Protein AF-H9UFC2-F1 (afdb_monomer)

Radius of gyration: 47.12 Å; Cα contacts (8 Å, |Δi|>4): 186; chains: 1; bounding box: 101×59×144 Å

InterPro domains:
  IPR004089 Methyl-accepting chemotaxis protein (MCP) signalling domain [PF00015] (185-336)
  IPR004089 Methyl-accepting chemotaxis protein (MCP) signalling domain [PS50111] (137-343)
  IPR004089 Methyl-accepting chemotaxis protein (MCP) signalling domain [SM00283] (119-367)

Organism: Spirochaeta africana (strain ATCC 700263 / DSM 8902 / Z-7692) (NCBI:txid889378)

Foldseek 3Di:
DVVVVVVVVVVVVVVVVVVVVVVVVVVVVVVVVVVVVVVVVPPDDDDDDDDDDDDDDDDDDDDDDDDDDDDDDDDDDDPPDPVPQPVVVDPPCVVLVVVLLVLLVQLLVLLVVLLVLLVCLVPDPVSLVVNLCSLPVPNVVSLVVSVVSLVVLLVVLVVLLVVLVVLVVVLVVLVVVLVVVLVVLVVLLVVLVVLLVVLVVLLVVLVVVLVVLVVQLVVLVVQLVVLVVQLVVLVVVPPVSPVSNVVSVVSNVVSVVSNVVSVVVNVVSVVSNVVSVVSNVVSVVSNVVSVVVNVVSVVSVVVSVSSNVVSVVSVVSSVVSVVVSVVSVVLSVVLVVLSVVLSVLSVPDPSDPVSSVVNSVSSVVSSVSSD

Sequence (371 aa):
MRMKLHAGLQALFWALTLAAGILLPAAGFVAVAVVCAAGSLALGTRRSTVEPATPSVTATPAEAAVPREATVPGEIPDITDPADSPLDDLPHAGSASAPAGQDMAAARQLLDRLAEVLVQLPSRNGMMNEARRLTDDELRPRLQQLREDTGQVLNDVSRAYDISDNLSKTANDAFALAAKVQKGIENINETLRQSLQNTEFLEEQSRKISRILDLMGDISSQIQVLSMNASIVSARAGVHGKGFEVVAKEIRTLSHQTEESLQEIASSIEGIQQTIRTVGGDTHEADRAAAEETKSLMSVAGSLQGVQLAVEVVHTVSTTSRDRIQQQSERLAELEGLYNRLDEALQEADGESDQRQELQGLIEELRGRLG

Mean predicted aligned error: 17.0 Å

Solvent-accessible surface area (backbone atoms only — not comparable to full-atom values): 20897 Å² total; per-residue (Å²): 122,74,71,64,56,54,57,55,52,50,52,51,51,53,52,52,52,53,53,50,64,65,52,56,64,61,58,54,56,56,53,56,54,54,52,58,60,55,60,71,72,72,78,82,84,89,76,83,93,78,86,88,83,85,91,82,89,82,89,83,84,88,82,92,75,80,89,74,79,83,77,81,84,74,83,78,80,70,86,82,48,85,88,75,52,80,70,78,77,48,84,56,77,62,63,76,46,47,60,55,51,53,49,43,53,51,49,44,56,49,47,52,50,42,51,54,42,60,71,52,37,91,79,38,84,70,36,57,59,50,44,48,44,50,44,62,74,49,43,47,57,48,55,50,49,50,52,52,52,52,53,51,52,52,52,51,38,52,51,52,47,55,50,35,54,51,49,50,53,52,44,52,53,47,50,55,48,51,55,52,50,52,55,51,46,53,52,47,54,53,50,43,53,53,49,49,54,51,39,55,49,51,52,53,51,52,55,53,49,52,55,50,49,52,52,50,46,55,49,30,54,50,48,34,52,50,19,51,53,43,30,54,52,14,60,73,51,45,86,81,12,54,72,50,29,55,53,18,51,50,48,31,52,52,24,52,54,48,44,55,51,49,50,54,50,49,54,53,49,52,54,51,52,53,50,44,53,50,53,50,50,55,44,53,52,52,52,52,53,49,53,51,51,52,53,53,50,53,53,51,53,52,52,47,50,52,50,53,54,50,35,51,50,52,51,52,52,34,54,56,47,52,55,51,48,52,55,48,52,52,50,48,54,51,47,51,55,50,46,54,51,44,53,50,50,61,71,70,53,84,78,54,72,65,58,51,55,49,50,52,50,46,47,51,52,52,43,60,73,66,101

Nearest PDB structures (foldseek):
  8c5v-assembly1_I  TM=7.383E-01  e=1.061E-04  Escherichia coli
  7a0g-assembly1_JJJ  TM=4.318E-01  e=7.125E-04  Serratia marcescens
  6h2f-assembly1_D  TM=3.358E-01  e=2.974E-03  Aeromonas hydrophila subsp. hydrophila AL09-71
  6r1j-assembly1_D-2  TM=3.094E-01  e=3.710E-02  Aeromonas hydrophila J-1
  5nnv-assembly1_A  TM=4.066E-01  e=1.009E-01  Bacillus subtilis subsp. subtilis str. 168

Structure (mmCIF, N/CA/C/O backbone):
data_AF-H9UFC2-F1
#
_entry.id   AF-H9UFC2-F1
#
loop_
_atom_site.group_PDB
_atom_site.id
_atom_site.type_symbol
_atom_site.label_atom_id
_atom_site.label_alt_id
_atom_site.label_comp_id
_atom_site.label_asym_id
_atom_site.label_entity_id
_atom_site.label_seq_id
_atom_site.pdbx_PDB_ins_code
_atom_site.Cartn_x
_atom_site.Cartn_y
_atom_site.Cartn_z
_atom_site.occupancy
_atom_site.B_iso_or_equiv
_atom_site.auth_seq_id
_atom_site.auth_comp_id
_atom_site.auth_asym_id
_atom_site.auth_atom_id
_atom_site.pdbx_PDB_model_num
ATOM 1 N N . MET A 1 1 ? 5.779 8.051 57.308 1.00 47.84 1 MET A N 1
ATOM 2 C CA . MET A 1 1 ? 5.105 8.979 56.365 1.00 47.84 1 MET A CA 1
ATOM 3 C C . MET A 1 1 ? 5.909 9.267 55.086 1.00 47.84 1 MET A C 1
ATOM 5 O O . MET A 1 1 ? 5.291 9.466 54.052 1.00 47.84 1 MET A O 1
ATOM 9 N N . ARG A 1 2 ? 7.255 9.206 55.089 1.00 43.59 2 ARG A N 1
ATOM 10 C CA . ARG A 1 2 ? 8.091 9.462 53.891 1.00 43.59 2 ARG A CA 1
ATOM 11 C C . ARG A 1 2 ? 8.119 8.359 52.811 1.00 43.59 2 ARG A C 1
ATOM 13 O O . ARG A 1 2 ? 8.402 8.674 51.667 1.00 43.59 2 ARG A O 1
ATOM 20 N N . MET A 1 3 ? 7.768 7.103 53.115 1.00 45.31 3 MET A N 1
ATOM 21 C CA . MET A 1 3 ? 7.793 6.014 52.111 1.00 45.31 3 MET A CA 1
ATOM 22 C C . MET A 1 3 ? 6.565 5.969 51.184 1.00 45.31 3 MET A C 1
ATOM 24 O O . MET A 1 3 ? 6.687 5.522 50.050 1.00 45.31 3 MET A O 1
ATOM 28 N N . LYS A 1 4 ? 5.398 6.484 51.604 1.00 46.72 4 LYS A N 1
ATOM 29 C CA . LYS A 1 4 ? 4.199 6.526 50.737 1.00 46.72 4 LYS A CA 1
ATOM 30 C C . LYS A 1 4 ? 4.250 7.651 49.694 1.00 46.72 4 LYS A C 1
ATOM 32 O O . LYS A 1 4 ? 3.659 7.514 48.631 1.00 46.72 4 LYS A O 1
ATOM 37 N N . LEU A 1 5 ? 5.008 8.719 49.960 1.00 48.34 5 LEU A N 1
ATOM 38 C CA . LEU A 1 5 ? 5.197 9.819 49.008 1.00 48.34 5 LEU A CA 1
ATOM 39 C C . LEU A 1 5 ? 6.075 9.407 47.814 1.00 48.34 5 LEU A C 1
ATOM 41 O O . LEU A 1 5 ? 5.878 9.893 46.706 1.00 48.34 5 LEU A O 1
ATOM 45 N N . HIS A 1 6 ? 7.019 8.485 48.027 1.00 54.94 6 HIS A N 1
ATOM 46 C CA . HIS A 1 6 ? 7.951 8.073 46.977 1.00 54.94 6 HIS A CA 1
ATOM 47 C C . HIS A 1 6 ? 7.299 7.143 45.944 1.00 54.94 6 HIS A C 1
ATOM 49 O O . HIS A 1 6 ? 7.562 7.278 44.752 1.00 54.94 6 HIS A O 1
ATOM 55 N N . ALA A 1 7 ? 6.380 6.277 46.385 1.00 59.81 7 ALA A N 1
ATOM 56 C CA . ALA A 1 7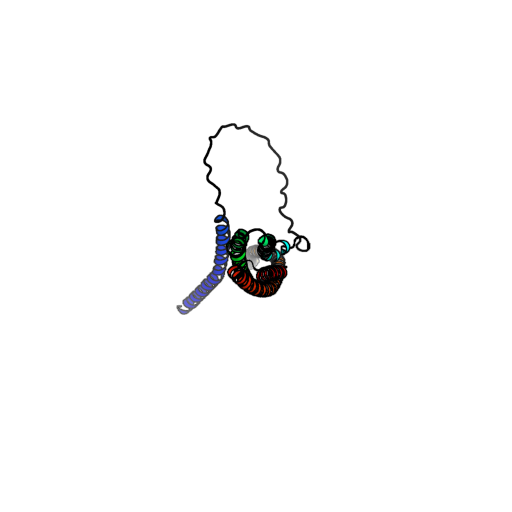 ? 5.605 5.409 45.499 1.00 59.81 7 ALA A CA 1
ATOM 57 C C . ALA A 1 7 ? 4.631 6.202 44.606 1.00 59.81 7 ALA A C 1
ATOM 59 O O . ALA A 1 7 ? 4.514 5.916 43.417 1.00 59.81 7 ALA A O 1
ATOM 60 N N . GLY A 1 8 ? 3.991 7.247 45.148 1.00 64.44 8 GLY A N 1
ATOM 61 C CA . GLY A 1 8 ? 3.109 8.125 44.369 1.00 64.44 8 GLY A CA 1
ATOM 62 C C . GLY A 1 8 ? 3.855 8.937 43.304 1.00 64.44 8 GLY A C 1
ATOM 63 O O . GLY A 1 8 ? 3.356 9.102 42.194 1.00 64.44 8 GLY A O 1
ATOM 64 N N . LEU A 1 9 ? 5.079 9.388 43.606 1.00 63.97 9 LEU A N 1
ATOM 65 C CA . LEU A 1 9 ? 5.891 10.151 42.654 1.00 63.97 9 LEU A CA 1
ATOM 66 C C . LEU A 1 9 ? 6.412 9.281 41.500 1.00 63.97 9 LEU A C 1
ATOM 68 O O . LEU A 1 9 ? 6.476 9.748 40.367 1.00 63.97 9 LEU A O 1
ATOM 72 N N . GLN A 1 10 ? 6.747 8.013 41.765 1.00 62.03 10 GLN A N 1
ATOM 73 C CA . GLN A 1 10 ? 7.149 7.084 40.707 1.00 62.03 10 GLN A CA 1
ATOM 74 C C . GLN A 1 10 ? 5.971 6.671 39.821 1.00 62.03 10 GLN A C 1
ATOM 76 O O . GLN A 1 10 ? 6.146 6.580 38.610 1.00 62.03 10 GLN A O 1
ATOM 81 N N . ALA A 1 11 ? 4.769 6.507 40.380 1.00 63.25 11 ALA A N 1
ATOM 82 C CA . ALA A 1 11 ? 3.569 6.248 39.585 1.00 63.25 11 ALA A CA 1
ATOM 83 C C . ALA A 1 11 ? 3.230 7.423 38.648 1.00 63.25 11 ALA A C 1
ATOM 85 O O . ALA A 1 11 ? 2.915 7.204 37.482 1.00 63.25 11 ALA A O 1
ATOM 86 N N . LEU A 1 12 ? 3.374 8.668 39.120 1.00 67.75 12 LEU A N 1
ATOM 87 C CA . LEU A 1 12 ? 3.211 9.863 38.283 1.00 67.75 12 LEU A CA 1
ATOM 88 C C . LEU A 1 12 ? 4.296 9.982 37.208 1.00 67.75 12 LEU A C 1
ATOM 90 O O . LEU A 1 12 ? 3.986 10.357 36.082 1.00 67.75 12 LEU A O 1
ATOM 94 N N . PHE A 1 13 ? 5.543 9.626 37.525 1.00 65.12 13 PHE A N 1
ATOM 95 C CA . PHE A 1 13 ? 6.635 9.635 36.552 1.00 65.12 13 PHE A CA 1
ATOM 96 C C . PHE A 1 13 ? 6.407 8.604 35.438 1.00 65.12 13 PHE A C 1
ATOM 98 O O . PHE A 1 13 ? 6.562 8.941 34.269 1.00 65.12 13 PHE A O 1
ATOM 105 N N . TRP A 1 14 ? 5.958 7.390 35.781 1.00 60.25 14 TRP A N 1
ATOM 106 C CA . TRP A 1 14 ? 5.599 6.362 34.799 1.00 60.25 14 TRP A CA 1
ATOM 107 C C . TRP A 1 14 ? 4.339 6.711 33.998 1.00 60.25 14 TRP A C 1
ATOM 109 O O . TRP A 1 14 ? 4.285 6.426 32.808 1.00 60.25 14 TRP A O 1
ATOM 119 N N . ALA A 1 15 ? 3.348 7.377 34.597 1.00 60.69 15 ALA A N 1
ATOM 120 C CA . ALA A 1 15 ? 2.169 7.845 33.869 1.00 60.69 15 ALA A CA 1
ATOM 121 C C . ALA A 1 15 ? 2.508 8.969 32.869 1.00 60.69 15 ALA A C 1
ATOM 123 O O . ALA A 1 15 ? 1.997 8.971 31.750 1.00 60.69 15 ALA A O 1
ATOM 124 N N . LEU A 1 16 ? 3.408 9.891 33.233 1.00 53.81 16 LEU A N 1
ATOM 125 C CA . LEU A 1 16 ? 3.869 10.966 32.347 1.00 53.81 16 LEU A CA 1
ATOM 126 C C . LEU A 1 16 ? 4.770 10.460 31.214 1.00 53.81 16 LEU A C 1
ATOM 128 O O . LEU A 1 16 ? 4.657 10.954 30.094 1.00 53.81 16 LEU A O 1
ATOM 132 N N . THR A 1 17 ? 5.630 9.466 31.460 1.00 55.44 17 THR A N 1
ATOM 133 C CA . THR A 1 17 ? 6.448 8.864 30.394 1.00 55.44 17 THR A CA 1
ATOM 134 C C . THR A 1 17 ? 5.611 8.017 29.437 1.00 55.44 17 THR A C 1
ATOM 136 O O . THR A 1 17 ? 5.875 8.033 28.235 1.00 55.44 17 THR A O 1
ATOM 139 N N . LEU A 1 18 ? 4.562 7.346 29.925 1.00 52.00 18 LEU A N 1
ATOM 140 C CA . LEU A 1 18 ? 3.636 6.583 29.083 1.00 52.00 18 LEU A CA 1
ATOM 141 C C . LEU A 1 18 ? 2.728 7.505 28.248 1.00 52.00 18 LEU A C 1
ATOM 143 O O . LEU A 1 18 ? 2.524 7.250 27.065 1.00 52.00 18 LEU A O 1
ATOM 147 N N . ALA A 1 19 ? 2.274 8.630 28.815 1.00 45.41 19 ALA A N 1
ATOM 148 C CA . ALA A 1 19 ? 1.537 9.660 28.077 1.00 45.41 19 ALA A CA 1
ATOM 149 C C . ALA A 1 19 ? 2.407 10.360 27.012 1.00 45.41 19 ALA A C 1
ATOM 151 O O . ALA A 1 19 ? 1.942 10.612 25.901 1.00 45.41 19 ALA A O 1
ATOM 152 N N . ALA A 1 20 ? 3.689 10.612 27.302 1.00 45.38 20 ALA A N 1
ATOM 153 C CA . ALA A 1 20 ? 4.632 11.168 26.328 1.00 45.38 20 ALA A CA 1
ATOM 154 C C . ALA A 1 20 ? 4.969 10.179 25.191 1.00 45.38 20 ALA A C 1
ATOM 156 O O . ALA A 1 20 ? 5.136 10.596 24.047 1.00 45.38 20 ALA A O 1
ATOM 157 N N . GLY A 1 21 ? 5.008 8.871 25.476 1.00 44.12 21 GLY A N 1
ATOM 158 C CA . GLY A 1 21 ? 5.238 7.822 24.473 1.00 44.12 21 GLY A CA 1
ATOM 159 C C . GLY A 1 21 ? 4.092 7.645 23.469 1.00 44.12 21 GLY A C 1
ATOM 160 O O . GLY A 1 21 ? 4.339 7.241 22.336 1.00 44.12 21 GLY A O 1
ATOM 161 N N . ILE A 1 22 ? 2.860 7.997 23.852 1.00 49.56 22 ILE A N 1
ATOM 162 C CA . ILE A 1 22 ? 1.668 7.904 22.991 1.00 49.56 22 ILE A CA 1
ATOM 163 C C . ILE A 1 22 ? 1.457 9.192 22.170 1.00 49.56 22 ILE A C 1
ATOM 165 O O . ILE A 1 22 ? 0.911 9.132 21.070 1.00 49.56 22 ILE A O 1
ATOM 169 N N . LEU A 1 23 ? 1.953 10.349 22.633 1.00 41.44 23 LEU A N 1
ATOM 170 C CA . LEU A 1 23 ? 1.856 11.618 21.891 1.00 41.44 23 LEU A CA 1
ATOM 171 C C . LEU A 1 23 ? 2.968 11.850 20.849 1.00 41.44 23 LEU A C 1
ATOM 173 O O . LEU A 1 23 ? 2.759 12.623 19.913 1.00 41.44 23 LEU A O 1
ATOM 177 N N . LEU A 1 24 ? 4.131 11.195 20.955 1.00 43.50 24 LEU A N 1
ATOM 178 C CA . LEU A 1 24 ? 5.225 11.388 19.991 1.00 43.50 24 LEU A CA 1
ATOM 179 C C . LEU A 1 24 ? 4.967 10.874 18.550 1.00 43.50 24 LEU A C 1
ATOM 181 O O . LEU A 1 24 ? 5.438 11.538 17.625 1.00 43.50 24 LEU A O 1
ATOM 185 N N . PRO A 1 25 ? 4.224 9.777 18.285 1.00 47.50 25 PRO A N 1
ATOM 186 C CA . PRO A 1 25 ? 3.932 9.372 16.904 1.00 47.50 25 PRO A CA 1
ATOM 187 C C . PRO A 1 25 ? 2.835 10.222 16.237 1.00 47.50 25 PRO A C 1
ATOM 189 O O . PRO A 1 25 ? 2.825 10.343 15.013 1.00 47.50 25 PRO A O 1
ATOM 192 N N . ALA A 1 26 ? 1.963 10.879 17.014 1.00 42.59 26 ALA A N 1
ATOM 193 C CA . ALA A 1 26 ? 0.915 11.753 16.478 1.00 42.59 26 ALA A CA 1
ATOM 194 C C . ALA A 1 26 ? 1.478 13.067 15.896 1.00 42.59 26 ALA A C 1
ATOM 196 O O . ALA A 1 26 ? 0.965 13.580 14.903 1.00 42.59 26 ALA A O 1
ATOM 197 N N . ALA A 1 27 ? 2.586 13.582 16.445 1.00 40.84 27 ALA A N 1
ATOM 198 C CA . ALA A 1 27 ? 3.254 14.774 15.913 1.00 40.84 27 ALA A CA 1
ATOM 199 C C . ALA A 1 27 ? 4.060 14.490 14.625 1.00 40.84 27 ALA A C 1
ATOM 201 O O . ALA A 1 27 ? 4.238 15.381 13.794 1.00 40.84 27 ALA A O 1
ATOM 202 N N . GLY A 1 28 ? 4.510 13.242 14.429 1.00 37.25 28 GLY A N 1
ATOM 203 C CA . GLY A 1 28 ? 5.224 12.812 13.221 1.00 37.25 28 GLY A CA 1
ATOM 204 C C . GLY A 1 28 ? 4.330 12.730 11.980 1.00 37.25 28 GLY A C 1
ATOM 205 O O . GLY A 1 28 ? 4.766 13.093 10.891 1.00 37.25 28 GLY A O 1
ATOM 206 N N . PHE A 1 29 ? 3.063 12.339 12.139 1.00 41.91 29 PHE A N 1
ATOM 207 C CA . PHE A 1 29 ? 2.119 12.236 11.019 1.00 41.91 29 PHE A CA 1
ATOM 208 C C . PHE A 1 29 ? 1.634 13.600 10.504 1.00 41.91 29 PHE A C 1
ATOM 210 O O . PHE A 1 29 ? 1.487 13.785 9.296 1.00 41.91 29 PHE A O 1
ATOM 217 N N . VAL A 1 30 ? 1.478 14.597 11.383 1.00 41.41 30 VAL A N 1
ATOM 218 C CA . VAL A 1 30 ? 1.101 15.965 10.971 1.00 41.41 30 VAL A CA 1
ATOM 219 C C . VAL A 1 30 ? 2.252 16.670 10.234 1.00 41.41 30 VAL A C 1
ATOM 221 O O . VAL A 1 30 ? 2.012 17.421 9.290 1.00 41.41 30 VAL A O 1
ATOM 224 N N . ALA A 1 31 ? 3.511 16.382 10.585 1.00 35.53 31 ALA A N 1
ATOM 225 C CA . ALA A 1 31 ? 4.675 16.953 9.903 1.00 35.53 31 ALA A CA 1
ATOM 226 C C . ALA A 1 31 ? 4.837 16.443 8.455 1.00 35.53 31 ALA A C 1
ATOM 228 O O . ALA A 1 31 ? 5.218 17.215 7.575 1.00 35.53 31 ALA A O 1
ATOM 229 N N . VAL A 1 32 ? 4.493 15.180 8.176 1.00 39.31 32 VAL A N 1
ATOM 230 C CA . VAL A 1 32 ? 4.573 14.606 6.817 1.00 39.31 32 VAL A CA 1
ATOM 231 C C . VAL A 1 32 ? 3.466 15.155 5.904 1.00 39.31 32 VAL A C 1
ATOM 233 O O . VAL A 1 32 ? 3.724 15.440 4.733 1.00 39.31 32 VAL A O 1
ATOM 236 N N . ALA A 1 33 ? 2.269 15.415 6.443 1.00 37.25 33 ALA A N 1
ATOM 237 C CA . ALA A 1 33 ? 1.167 16.019 5.688 1.00 37.25 33 ALA A CA 1
ATOM 238 C C . ALA A 1 33 ? 1.436 17.492 5.304 1.00 37.25 33 ALA A C 1
ATOM 240 O O . ALA A 1 33 ? 1.140 17.907 4.182 1.00 37.25 33 ALA A O 1
ATOM 241 N N . VAL A 1 34 ? 2.063 18.279 6.190 1.00 41.00 34 VAL A N 1
ATOM 242 C CA . VAL A 1 34 ? 2.404 19.691 5.915 1.00 41.00 34 VAL A CA 1
ATOM 243 C C . VAL A 1 34 ? 3.562 19.820 4.914 1.00 41.00 34 VAL A C 1
ATOM 245 O O . VAL A 1 34 ? 3.551 20.724 4.078 1.00 41.00 34 VAL A O 1
ATOM 248 N N . VAL A 1 35 ? 4.526 18.892 4.922 1.00 40.75 35 VAL A N 1
ATOM 249 C CA . VAL A 1 35 ? 5.633 18.880 3.945 1.00 40.75 35 VAL A CA 1
ATOM 250 C C . VAL A 1 35 ? 5.157 18.468 2.542 1.00 40.75 35 VAL A C 1
ATOM 252 O O . VAL A 1 35 ? 5.626 19.038 1.556 1.00 40.75 35 VAL A O 1
ATOM 255 N N . CYS A 1 36 ? 4.163 17.579 2.422 1.00 38.97 36 CYS A N 1
ATOM 256 C CA . CYS A 1 36 ? 3.580 17.216 1.120 1.00 38.97 36 CYS A CA 1
ATOM 257 C C . CYS A 1 36 ? 2.701 18.333 0.519 1.00 38.97 36 CYS A C 1
ATOM 259 O O . CYS A 1 36 ? 2.720 18.555 -0.695 1.00 38.97 36 CYS A O 1
ATOM 261 N N . ALA A 1 37 ? 1.989 19.100 1.355 1.00 36.75 37 ALA A N 1
ATOM 262 C CA . ALA A 1 37 ? 1.201 20.249 0.900 1.00 36.75 37 ALA A CA 1
ATOM 263 C C . ALA A 1 37 ? 2.078 21.448 0.475 1.00 36.75 37 ALA A C 1
ATOM 265 O O . ALA A 1 37 ? 1.744 22.150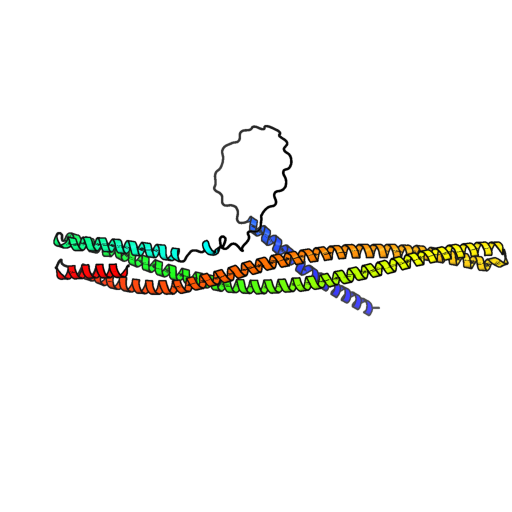 -0.479 1.00 36.75 37 ALA A O 1
ATOM 266 N N . ALA A 1 38 ? 3.231 21.660 1.124 1.00 36.00 38 ALA A N 1
ATOM 267 C CA . ALA A 1 38 ? 4.159 22.742 0.779 1.00 36.00 38 ALA A CA 1
ATOM 268 C C . ALA A 1 38 ? 5.000 22.456 -0.485 1.00 36.00 38 ALA A C 1
ATOM 270 O O . ALA A 1 38 ? 5.332 23.387 -1.219 1.00 36.00 38 ALA A O 1
ATOM 271 N N . GLY A 1 39 ? 5.304 21.186 -0.785 1.00 31.31 39 GLY A N 1
ATOM 272 C CA . GLY A 1 39 ? 6.042 20.795 -1.997 1.00 31.31 39 GLY A CA 1
ATOM 273 C C . GLY A 1 39 ? 5.265 21.017 -3.301 1.00 31.31 39 GLY A C 1
ATOM 274 O O . GLY A 1 39 ? 5.861 21.310 -4.337 1.00 31.31 39 GLY A O 1
ATOM 275 N N . SER A 1 40 ? 3.932 20.973 -3.238 1.00 34.97 40 SER A N 1
ATOM 276 C CA . SER A 1 40 ? 3.050 21.147 -4.402 1.00 34.97 40 SER A CA 1
ATOM 277 C C . SER A 1 40 ? 2.821 22.616 -4.787 1.00 34.97 40 SER A C 1
ATOM 279 O O . SER A 1 40 ? 2.310 22.898 -5.868 1.00 34.97 40 SER A O 1
ATOM 281 N N . LEU A 1 41 ? 3.230 23.570 -3.939 1.00 35.66 41 LEU A N 1
ATOM 282 C CA . LEU A 1 41 ? 3.089 25.009 -4.197 1.00 35.66 41 LEU A CA 1
ATOM 283 C C . LEU A 1 41 ? 4.368 25.661 -4.767 1.00 35.66 41 LEU A C 1
ATOM 285 O O . LEU A 1 41 ? 4.353 26.844 -5.096 1.00 35.66 41 LEU A O 1
ATOM 289 N N . ALA A 1 42 ? 5.471 24.909 -4.903 1.00 34.41 42 ALA A N 1
ATOM 290 C CA . ALA A 1 42 ? 6.788 25.438 -5.287 1.00 34.41 42 ALA A CA 1
ATOM 291 C C . ALA A 1 42 ? 7.203 25.180 -6.754 1.00 34.41 42 ALA A C 1
ATOM 293 O O . ALA A 1 42 ? 8.238 25.679 -7.193 1.00 34.41 42 ALA A O 1
ATOM 294 N N . LEU A 1 43 ? 6.406 24.453 -7.545 1.00 32.59 43 LEU A N 1
ATOM 295 C CA . LEU A 1 43 ? 6.696 24.146 -8.955 1.00 32.59 43 LEU A CA 1
ATOM 296 C C . LEU A 1 43 ? 5.541 24.601 -9.855 1.00 32.59 43 LEU A C 1
ATOM 298 O O . LEU A 1 43 ? 4.865 23.805 -10.494 1.00 32.59 43 LEU A O 1
ATOM 302 N N . GLY A 1 44 ? 5.289 25.911 -9.879 1.00 35.06 44 GLY A N 1
ATOM 303 C CA . GLY A 1 44 ? 4.150 26.462 -10.613 1.00 35.06 44 GLY A CA 1
ATOM 304 C C . GLY A 1 44 ? 4.260 27.925 -11.020 1.00 35.06 44 GLY A C 1
ATOM 305 O O . GLY A 1 44 ? 3.232 28.565 -11.179 1.00 35.06 44 GLY A O 1
ATOM 306 N N . THR A 1 45 ? 5.461 28.489 -11.204 1.00 30.70 45 THR A N 1
ATOM 307 C CA . THR A 1 45 ? 5.604 29.840 -11.783 1.00 30.70 45 THR A CA 1
ATOM 308 C C . THR A 1 45 ? 6.839 29.965 -12.678 1.00 30.70 45 THR A C 1
ATOM 310 O O . THR A 1 45 ? 7.874 30.501 -12.289 1.00 30.70 45 THR A O 1
ATOM 313 N N . ARG A 1 46 ? 6.711 29.536 -13.934 1.00 29.88 46 ARG A N 1
ATOM 314 C CA . ARG A 1 46 ? 7.389 30.198 -15.057 1.00 29.88 46 ARG A CA 1
ATOM 315 C C . ARG A 1 46 ? 6.339 30.501 -16.119 1.00 29.88 46 ARG A C 1
ATOM 317 O O . ARG A 1 46 ? 6.017 29.651 -16.940 1.00 29.88 46 ARG A O 1
ATOM 324 N N . ARG A 1 47 ? 5.814 31.726 -16.114 1.00 29.20 47 ARG A N 1
ATOM 325 C CA . ARG A 1 47 ? 5.192 32.306 -17.305 1.00 29.20 47 ARG A CA 1
ATOM 326 C C . ARG A 1 47 ? 5.721 33.717 -17.527 1.00 29.20 47 ARG A C 1
ATOM 328 O O . ARG A 1 47 ? 5.651 34.572 -16.654 1.00 29.20 47 ARG A O 1
ATOM 335 N N . SER A 1 48 ? 6.320 33.838 -18.706 1.00 28.12 48 SER A N 1
ATOM 336 C CA . SER A 1 48 ? 6.597 35.013 -19.526 1.00 28.12 48 SER A CA 1
ATOM 337 C C . SER A 1 48 ? 6.018 36.349 -19.061 1.00 28.12 48 SER A C 1
ATOM 339 O O . SER A 1 48 ? 4.808 36.523 -18.931 1.00 28.12 48 SER A O 1
ATOM 341 N N . THR A 1 49 ? 6.925 37.313 -18.978 1.00 28.09 49 THR A N 1
ATOM 342 C CA . THR A 1 49 ? 6.712 38.755 -19.063 1.00 28.09 49 THR A CA 1
ATOM 343 C C . THR A 1 49 ? 5.854 39.147 -20.269 1.00 28.09 49 THR A C 1
ATOM 345 O O . THR A 1 49 ? 6.319 39.025 -21.401 1.00 28.09 49 THR A O 1
ATOM 348 N N . VAL A 1 50 ? 4.661 39.690 -20.024 1.00 31.52 50 VAL A N 1
ATOM 349 C CA . VAL A 1 50 ? 4.053 40.743 -20.853 1.00 31.52 50 VAL A CA 1
ATOM 350 C C . VAL A 1 50 ? 3.296 41.679 -19.904 1.00 31.52 50 VAL A C 1
ATOM 352 O O . VAL A 1 50 ? 2.349 41.269 -19.240 1.00 31.52 50 VAL A O 1
ATOM 355 N N . GLU A 1 51 ? 3.766 42.919 -19.808 1.00 32.59 51 GLU A N 1
ATOM 356 C CA . GLU A 1 51 ? 3.116 44.053 -19.133 1.00 32.59 51 GLU A CA 1
ATOM 357 C C . GLU A 1 51 ? 2.361 44.913 -20.189 1.00 32.59 51 GLU A C 1
ATOM 359 O O . GLU A 1 51 ? 2.444 44.605 -21.380 1.00 32.59 51 GLU A O 1
ATOM 364 N N . PRO A 1 52 ? 1.563 45.936 -19.826 1.00 34.53 52 PRO A N 1
ATOM 365 C CA . PRO A 1 52 ? 0.109 45.878 -19.941 1.00 34.53 52 PRO A CA 1
ATOM 366 C C . PRO A 1 52 ? -0.476 46.946 -20.889 1.00 34.53 52 PRO A C 1
ATOM 368 O O . PRO A 1 52 ? 0.156 47.952 -21.204 1.00 34.53 52 PRO A O 1
ATOM 371 N N . ALA A 1 53 ? -1.742 46.778 -21.279 1.00 27.53 53 ALA A N 1
ATOM 372 C CA . ALA A 1 53 ? -2.569 47.869 -21.795 1.00 27.53 53 ALA A CA 1
ATOM 373 C C . ALA A 1 53 ? -3.848 48.002 -20.950 1.00 27.53 53 ALA A C 1
ATOM 375 O O . ALA A 1 53 ? -4.390 47.027 -20.436 1.00 27.53 53 ALA A O 1
ATOM 376 N N . THR A 1 54 ? -4.241 49.255 -20.766 1.00 31.98 54 THR A N 1
ATOM 377 C CA . THR A 1 54 ? -5.120 49.873 -19.765 1.00 31.98 54 THR A CA 1
ATOM 378 C C . THR A 1 54 ? -6.593 49.423 -19.743 1.00 31.98 54 THR A C 1
ATOM 380 O O . THR A 1 54 ? -7.085 48.837 -20.707 1.00 31.98 54 THR A O 1
ATOM 383 N N . PRO A 1 55 ? -7.333 49.719 -18.647 1.00 37.12 55 PRO A N 1
ATOM 384 C CA . PRO A 1 55 ? -8.696 49.245 -18.437 1.00 37.12 55 PRO A CA 1
ATOM 385 C C . PRO A 1 55 ? -9.727 50.165 -19.098 1.00 37.12 55 PRO A C 1
ATOM 387 O O . PRO A 1 55 ? -9.575 51.387 -19.115 1.00 37.12 55 PRO A O 1
ATOM 390 N N . SER A 1 56 ? -10.838 49.593 -19.560 1.00 29.17 56 SER A N 1
ATOM 391 C CA . SER A 1 56 ? -12.072 50.352 -19.747 1.00 29.17 56 SER A CA 1
ATOM 392 C C . SER A 1 56 ? -13.281 49.555 -19.263 1.00 29.17 56 SE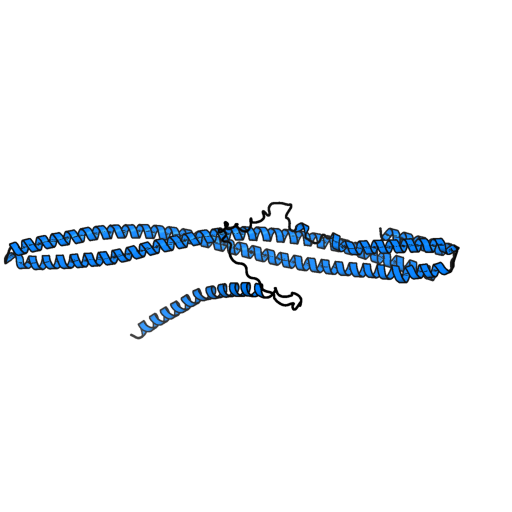R A C 1
ATOM 394 O O . SER A 1 56 ? -13.396 48.345 -19.426 1.00 29.17 56 SER A O 1
ATOM 396 N N . VAL A 1 57 ? -14.109 50.302 -18.549 1.00 33.50 57 VAL A N 1
ATOM 397 C CA . VAL A 1 57 ? -15.285 49.952 -17.761 1.00 33.50 57 VAL A CA 1
ATOM 398 C C . VAL A 1 57 ? -16.434 49.484 -18.650 1.00 33.50 57 VAL A C 1
ATOM 400 O O . VAL A 1 57 ? -16.684 50.097 -19.681 1.00 33.50 57 VAL A O 1
ATOM 403 N N . THR A 1 58 ? -17.211 48.495 -18.201 1.00 29.28 58 THR A N 1
ATOM 404 C CA . THR A 1 58 ? -18.686 48.583 -18.155 1.00 29.28 58 THR A CA 1
ATOM 405 C C . THR A 1 58 ? -19.273 47.404 -17.385 1.00 29.28 58 THR A C 1
ATOM 407 O O . THR A 1 58 ? -19.110 46.244 -17.742 1.00 29.28 58 THR A O 1
ATOM 410 N N . ALA A 1 59 ? -19.951 47.732 -16.288 1.00 28.89 59 ALA A N 1
ATOM 411 C CA . ALA A 1 59 ? -20.821 46.823 -15.567 1.00 28.89 59 ALA A CA 1
ATOM 412 C C . ALA A 1 59 ? -22.130 46.627 -16.345 1.00 28.89 59 ALA A C 1
ATOM 414 O O . ALA A 1 59 ? -22.667 47.574 -16.924 1.00 28.89 59 ALA A O 1
ATOM 415 N N . THR A 1 60 ? -22.692 45.423 -16.294 1.00 30.09 60 THR A N 1
ATOM 416 C CA . THR A 1 60 ? -24.120 45.186 -16.539 1.00 30.09 60 THR A CA 1
ATOM 417 C C . THR A 1 60 ? -24.585 44.090 -15.572 1.00 30.09 60 THR A C 1
ATOM 419 O O . THR A 1 60 ? -23.846 43.121 -15.389 1.00 30.09 60 THR A O 1
ATOM 422 N N . PRO A 1 61 ? -25.726 44.252 -14.876 1.00 32.50 61 PRO A N 1
ATOM 423 C CA . PRO A 1 61 ? -26.091 43.382 -13.765 1.00 32.50 61 PRO A CA 1
ATOM 424 C C . PRO A 1 61 ? -27.061 42.258 -14.159 1.00 32.50 61 PRO A C 1
ATOM 426 O O . PRO A 1 61 ? -27.885 42.421 -15.051 1.00 32.50 61 PRO A O 1
ATOM 429 N N . ALA A 1 62 ? -27.005 41.201 -13.344 1.00 30.98 62 ALA A N 1
ATOM 430 C CA . ALA A 1 62 ? -28.075 40.266 -12.988 1.00 30.98 62 ALA A CA 1
ATOM 431 C C . ALA A 1 62 ? -28.640 39.327 -14.069 1.00 30.98 62 ALA A C 1
ATOM 433 O O . ALA A 1 62 ? -29.502 39.704 -14.852 1.00 30.98 62 ALA A O 1
ATOM 434 N N . GLU A 1 63 ? -28.321 38.036 -13.928 1.00 27.64 63 GLU A N 1
ATOM 435 C CA . GLU A 1 63 ? -29.303 36.976 -14.167 1.00 27.64 63 GLU A CA 1
ATOM 436 C C . GLU A 1 63 ? -29.069 35.820 -13.183 1.00 27.64 63 GLU A C 1
ATOM 438 O O . GLU A 1 63 ? -27.967 35.286 -13.055 1.00 27.64 63 GLU A O 1
ATOM 443 N N . ALA A 1 64 ? -30.108 35.506 -12.410 1.00 33.72 64 ALA A N 1
ATOM 444 C CA . ALA A 1 64 ? -30.129 34.421 -11.446 1.00 33.72 64 ALA A CA 1
ATOM 445 C C . ALA A 1 64 ? -30.307 33.089 -12.185 1.00 33.72 64 ALA A C 1
ATOM 447 O O . ALA A 1 64 ? -31.311 32.895 -12.868 1.00 33.72 64 ALA A O 1
ATOM 448 N N . ALA A 1 65 ? -29.367 32.159 -12.008 1.00 29.53 65 ALA A N 1
ATOM 449 C CA . ALA A 1 65 ? -29.490 30.789 -12.490 1.00 29.53 65 ALA A CA 1
ATOM 450 C C . ALA A 1 65 ? -29.266 29.788 -11.343 1.00 29.53 65 ALA A C 1
ATOM 452 O O . ALA A 1 65 ? -28.288 29.849 -10.603 1.00 29.53 65 ALA A O 1
ATOM 453 N N . VAL A 1 66 ? -30.251 28.902 -11.227 1.00 34.88 66 VAL A N 1
ATOM 454 C CA . VAL A 1 66 ? -30.423 27.716 -10.375 1.00 34.88 66 VAL A CA 1
ATOM 455 C C . VAL A 1 66 ? -29.124 26.906 -10.168 1.00 34.88 66 VAL A C 1
ATOM 457 O O . VAL A 1 66 ? -28.371 26.741 -11.130 1.00 34.88 66 VAL A O 1
ATOM 460 N N . PRO A 1 67 ? -28.858 26.331 -8.973 1.00 30.80 67 PRO A N 1
ATOM 461 C CA . PRO A 1 67 ? -27.711 25.443 -8.791 1.00 30.80 67 PRO A CA 1
ATOM 462 C C . PRO A 1 67 ? -27.923 24.142 -9.580 1.00 30.80 67 PRO A C 1
ATOM 464 O O . PRO A 1 67 ? -28.879 23.406 -9.340 1.00 30.80 67 PRO A O 1
ATOM 467 N N . ARG A 1 68 ? -27.035 23.874 -10.544 1.00 29.53 68 ARG A N 1
ATOM 468 C CA . ARG A 1 68 ? -26.930 22.578 -11.228 1.00 29.53 68 ARG A CA 1
ATOM 469 C C . ARG A 1 68 ? -26.254 21.562 -10.308 1.00 29.53 68 ARG A C 1
ATOM 471 O O . ARG A 1 68 ? -25.325 21.913 -9.584 1.00 29.53 68 ARG A O 1
ATOM 478 N N . GLU A 1 69 ? -26.758 20.331 -10.358 1.00 28.50 69 GLU A N 1
ATOM 479 C CA . GLU A 1 69 ? -26.244 19.140 -9.679 1.00 28.50 69 GLU A CA 1
ATOM 480 C C . GLU A 1 69 ? -24.718 19.042 -9.731 1.00 28.50 69 GLU A C 1
ATOM 482 O O . GLU A 1 69 ? -24.090 19.290 -10.761 1.00 28.50 69 GLU A O 1
ATOM 487 N N . ALA A 1 70 ? -24.134 18.655 -8.597 1.00 28.62 70 ALA A N 1
ATOM 488 C CA . ALA A 1 70 ? -22.729 18.320 -8.490 1.00 28.62 70 ALA A CA 1
ATOM 489 C C . ALA A 1 70 ? -22.430 17.097 -9.368 1.00 28.62 70 ALA A C 1
ATOM 491 O O . ALA A 1 70 ? -22.821 15.975 -9.052 1.00 28.62 70 ALA A O 1
ATOM 492 N N . THR A 1 71 ? -21.727 17.322 -10.474 1.00 28.42 71 THR A N 1
ATOM 493 C CA . THR A 1 71 ? -21.095 16.263 -11.255 1.00 28.42 71 THR A CA 1
ATOM 494 C C . THR A 1 71 ? -20.046 15.578 -10.380 1.00 28.42 71 THR A C 1
ATOM 496 O O . THR A 1 71 ? -19.115 16.223 -9.896 1.00 28.42 71 THR A O 1
ATOM 499 N N . VAL A 1 72 ? -20.207 14.274 -10.170 1.00 34.00 72 VAL A N 1
ATOM 500 C CA . VAL A 1 72 ? -19.204 13.396 -9.553 1.00 34.00 72 VAL A CA 1
ATOM 501 C C . VAL A 1 72 ? -17.930 13.432 -10.412 1.00 34.00 72 VAL A C 1
ATOM 503 O O . VAL A 1 72 ? -18.023 13.149 -11.608 1.00 34.00 72 VAL A O 1
ATOM 506 N N . PRO A 1 73 ? -16.745 13.775 -9.875 1.00 32.59 73 PRO A N 1
ATOM 507 C CA . PRO A 1 73 ? -15.506 13.663 -10.631 1.00 32.59 73 PRO A CA 1
ATOM 508 C C . PRO A 1 73 ? -15.002 12.215 -10.622 1.00 32.59 73 PRO A C 1
ATOM 510 O O . PRO A 1 73 ? -14.692 11.681 -9.561 1.00 32.59 73 PRO A O 1
ATOM 513 N N . GLY A 1 74 ? -14.859 11.647 -11.821 1.00 31.92 74 GLY A N 1
ATOM 514 C CA . GLY A 1 74 ? -13.847 10.640 -12.149 1.00 31.92 74 GLY A CA 1
ATOM 515 C C . GLY A 1 74 ? -14.188 9.193 -11.804 1.00 31.92 74 GLY A C 1
ATOM 516 O O . GLY A 1 74 ? -13.915 8.728 -10.701 1.00 31.92 74 GLY A O 1
ATOM 517 N N . GLU A 1 75 ? -14.687 8.453 -12.795 1.00 31.56 75 GLU A N 1
ATOM 518 C CA . GLU A 1 75 ? -14.476 7.006 -12.864 1.00 31.56 75 GLU A CA 1
ATOM 519 C C . GLU A 1 75 ? -12.973 6.700 -12.792 1.00 31.56 75 GLU A C 1
ATOM 521 O O . GLU A 1 75 ? -12.153 7.344 -13.450 1.00 31.56 75 GLU A O 1
ATOM 526 N N . ILE A 1 76 ? -12.622 5.723 -11.957 1.00 39.56 76 ILE A N 1
ATOM 527 C CA . ILE A 1 76 ? -11.285 5.132 -11.900 1.00 39.56 76 ILE A CA 1
ATOM 528 C C . ILE A 1 76 ? -11.106 4.352 -13.211 1.00 39.56 76 ILE A C 1
ATOM 530 O O . ILE A 1 76 ? -11.942 3.484 -13.474 1.00 39.56 76 ILE A O 1
ATOM 534 N N . PRO A 1 77 ? -10.079 4.636 -14.034 1.00 36.06 77 PRO A N 1
ATOM 535 C CA . PRO A 1 77 ? -9.869 3.903 -15.274 1.00 36.06 77 PRO A CA 1
ATOM 536 C C . PRO A 1 77 ? -9.625 2.422 -14.971 1.00 36.06 77 PRO A C 1
ATOM 538 O O . PRO A 1 77 ? -8.838 2.063 -14.090 1.00 36.06 77 PRO A O 1
ATOM 541 N N . ASP A 1 78 ? -10.360 1.574 -15.681 1.00 36.16 78 ASP A N 1
ATOM 542 C CA . ASP A 1 78 ? -10.291 0.124 -15.578 1.00 36.16 78 ASP A CA 1
ATOM 543 C C . ASP A 1 78 ? -9.002 -0.377 -16.243 1.00 36.16 78 ASP A C 1
ATOM 545 O O . ASP A 1 78 ? -8.916 -0.544 -17.455 1.00 36.16 78 ASP A O 1
ATOM 549 N N . ILE A 1 79 ? -7.979 -0.622 -15.424 1.00 39.47 79 ILE A N 1
ATOM 550 C CA . ILE A 1 79 ? -6.668 -1.164 -15.823 1.00 39.47 79 ILE A CA 1
ATOM 551 C C . ILE A 1 79 ? -6.715 -2.632 -16.296 1.00 39.47 79 ILE A C 1
ATOM 553 O O . ILE A 1 79 ? -5.671 -3.276 -16.403 1.00 39.47 79 ILE A O 1
ATOM 557 N N . THR A 1 80 ? -7.901 -3.189 -16.567 1.00 37.56 80 THR A N 1
ATOM 558 C CA . THR A 1 80 ? -8.050 -4.509 -17.197 1.00 37.56 80 THR A CA 1
ATOM 559 C C . THR A 1 80 ? -8.186 -4.461 -18.724 1.00 37.56 80 THR A C 1
ATOM 561 O O . THR A 1 80 ? -8.148 -5.523 -19.351 1.00 37.56 80 THR A O 1
ATOM 564 N N . ASP A 1 81 ? -8.267 -3.271 -19.339 1.00 36.16 81 ASP A N 1
ATOM 565 C CA . ASP A 1 81 ? -8.253 -3.127 -20.799 1.00 36.16 81 ASP A CA 1
ATOM 566 C C . ASP A 1 81 ? -6.805 -3.154 -21.348 1.00 36.16 81 ASP A C 1
ATOM 568 O O . ASP A 1 81 ? -6.004 -2.266 -21.037 1.00 36.16 81 ASP A O 1
ATOM 572 N N . PRO A 1 82 ? -6.424 -4.150 -22.176 1.00 41.72 82 PRO A N 1
ATOM 573 C CA . PRO A 1 82 ? -5.100 -4.204 -22.795 1.00 41.72 82 PRO A CA 1
ATOM 574 C C . PRO A 1 82 ? -4.797 -3.018 -23.730 1.00 41.72 82 PRO A C 1
ATOM 576 O O . PRO A 1 82 ? -3.642 -2.872 -24.128 1.00 41.72 82 PRO A O 1
ATOM 579 N N . ALA A 1 83 ? -5.783 -2.180 -24.075 1.00 37.25 83 ALA A N 1
ATOM 580 C CA . ALA A 1 83 ? -5.598 -0.997 -24.915 1.00 37.25 83 ALA A CA 1
ATOM 581 C C . ALA A 1 83 ? -5.069 0.255 -24.177 1.00 37.25 83 ALA A C 1
ATOM 583 O O . ALA A 1 83 ? -4.606 1.171 -24.847 1.00 37.25 83 ALA A O 1
ATOM 584 N N . ASP A 1 84 ? -5.090 0.290 -22.837 1.00 36.19 84 ASP A N 1
ATOM 585 C CA . ASP A 1 84 ? -4.670 1.453 -22.019 1.00 36.19 84 ASP A CA 1
ATOM 586 C C . ASP A 1 84 ? -3.362 1.195 -21.237 1.00 36.19 84 ASP A C 1
ATOM 588 O O . ASP A 1 84 ? -3.049 1.833 -20.227 1.00 36.19 84 ASP A O 1
ATOM 592 N N . SER A 1 85 ? -2.566 0.222 -21.695 1.00 37.22 85 SER A N 1
ATOM 593 C CA . SER A 1 85 ? -1.277 -0.084 -21.079 1.00 37.22 85 SER A CA 1
ATOM 594 C C . SER A 1 85 ? -0.296 1.091 -21.230 1.00 37.22 85 SER A C 1
ATOM 596 O O . SER A 1 85 ? 0.051 1.441 -22.358 1.00 37.22 85 SER A O 1
ATOM 598 N N . PRO A 1 86 ? 0.318 1.596 -20.138 1.00 37.69 86 PRO A N 1
ATOM 599 C CA . PRO A 1 86 ? 1.407 2.583 -20.203 1.00 37.69 86 PRO A CA 1
ATOM 600 C C . PRO A 1 86 ? 2.704 2.020 -20.833 1.00 37.69 86 PRO A C 1
ATOM 602 O O . PRO A 1 86 ? 3.757 2.652 -20.784 1.00 37.69 86 PRO A O 1
ATOM 605 N N . LEU A 1 87 ? 2.638 0.814 -21.410 1.00 37.66 87 LEU A N 1
ATOM 606 C CA . LEU A 1 87 ? 3.699 0.142 -22.153 1.00 37.66 87 LEU A CA 1
ATOM 607 C C . LEU A 1 87 ? 3.861 0.691 -23.584 1.00 37.66 87 LEU A C 1
ATOM 609 O O . LEU A 1 87 ? 4.945 0.524 -24.140 1.00 37.66 87 LEU A O 1
ATOM 613 N N . ASP A 1 88 ? 2.846 1.354 -24.157 1.00 36.78 88 ASP A N 1
ATOM 614 C CA . ASP A 1 88 ? 2.929 1.942 -25.510 1.00 36.78 88 ASP A CA 1
ATOM 615 C C . ASP A 1 88 ? 3.702 3.277 -25.549 1.00 36.78 88 ASP A C 1
ATOM 617 O O . ASP A 1 88 ? 4.247 3.643 -26.588 1.00 36.78 88 ASP A O 1
ATOM 621 N N . ASP A 1 89 ? 3.841 3.959 -24.405 1.00 34.00 89 ASP A N 1
ATOM 622 C CA . ASP A 1 89 ? 4.623 5.201 -24.261 1.00 34.00 89 ASP A CA 1
ATOM 623 C C . ASP A 1 89 ? 6.075 4.965 -23.800 1.00 34.00 89 AS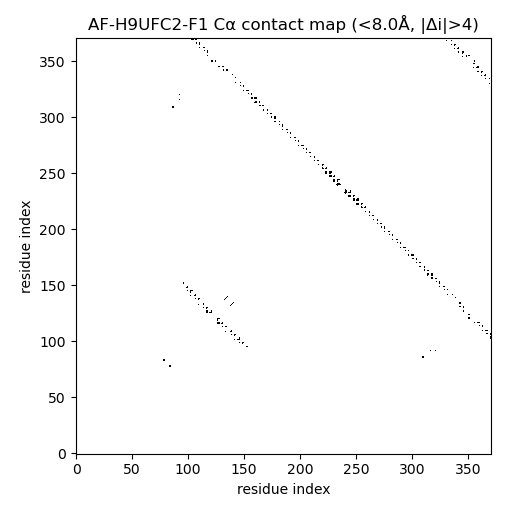P A C 1
ATOM 625 O O . ASP A 1 89 ? 6.863 5.909 -23.662 1.00 34.00 89 ASP A O 1
ATOM 629 N N . LEU A 1 90 ? 6.476 3.709 -23.565 1.00 35.44 90 LEU A N 1
ATOM 630 C CA . LEU A 1 90 ? 7.892 3.404 -23.373 1.00 35.44 90 LEU A CA 1
ATOM 631 C C . LEU A 1 90 ? 8.620 3.683 -24.691 1.00 35.44 90 LEU A C 1
ATOM 633 O O . LEU A 1 90 ? 8.167 3.213 -25.736 1.00 35.44 90 LEU A O 1
ATOM 637 N N . PRO A 1 91 ? 9.767 4.391 -24.680 1.00 36.72 91 PRO A N 1
ATOM 638 C CA . PRO A 1 91 ? 10.546 4.591 -25.888 1.00 36.72 91 PRO A CA 1
ATOM 639 C C . PRO A 1 91 ? 10.895 3.217 -26.454 1.00 36.72 91 PRO A C 1
ATOM 641 O O . PRO A 1 91 ? 11.736 2.496 -25.913 1.00 36.72 91 PRO A O 1
ATOM 644 N N . HIS A 1 92 ? 10.215 2.832 -27.534 1.00 39.41 92 HIS A N 1
ATOM 645 C CA . HIS A 1 92 ? 10.543 1.620 -28.251 1.00 39.41 92 HIS A CA 1
ATOM 646 C C . HIS A 1 92 ? 12.028 1.695 -28.598 1.00 39.41 92 HIS A C 1
ATOM 648 O O . HIS A 1 92 ? 12.499 2.717 -29.100 1.00 39.41 92 HIS A O 1
ATOM 654 N N . ALA A 1 93 ? 12.761 0.597 -28.416 1.00 38.66 93 ALA A N 1
ATOM 655 C CA . ALA A 1 93 ? 14.158 0.469 -28.839 1.00 38.66 93 ALA A CA 1
ATOM 656 C C . ALA A 1 93 ? 14.388 0.785 -30.342 1.00 38.66 93 ALA A C 1
ATOM 658 O O . ALA A 1 93 ? 15.525 0.808 -30.812 1.00 38.66 93 ALA A O 1
ATOM 659 N N . GLY A 1 94 ? 13.320 1.042 -31.108 1.00 35.25 94 GLY A N 1
ATOM 660 C CA . GLY A 1 94 ? 13.362 1.644 -32.436 1.00 35.25 94 GLY A CA 1
ATOM 661 C C . GLY A 1 94 ? 13.915 3.077 -32.469 1.00 35.25 94 GLY A C 1
ATOM 662 O O . GLY A 1 94 ? 14.575 3.421 -33.449 1.00 35.25 94 GLY A O 1
ATOM 663 N N . SER A 1 95 ? 13.743 3.892 -31.419 1.00 36.97 95 SER A N 1
ATOM 664 C CA . SER A 1 95 ? 14.236 5.282 -31.402 1.00 36.97 95 SER A CA 1
ATOM 665 C C . SER A 1 95 ? 15.759 5.371 -31.275 1.00 36.97 95 SER A C 1
ATOM 667 O O . SER A 1 95 ? 16.365 6.212 -31.931 1.00 36.97 95 SER A O 1
ATOM 669 N N . ALA A 1 96 ? 16.394 4.448 -30.545 1.00 40.91 96 ALA A N 1
ATOM 670 C CA . ALA A 1 96 ? 17.856 4.346 -30.473 1.00 40.91 96 ALA A CA 1
ATOM 671 C C . ALA A 1 96 ? 18.486 3.881 -31.802 1.00 40.91 96 ALA A C 1
ATOM 673 O O . ALA A 1 96 ? 19.635 4.196 -32.094 1.00 40.91 96 ALA A O 1
ATOM 674 N N . SER A 1 97 ? 17.730 3.163 -32.644 1.00 44.38 97 SER A N 1
ATOM 675 C CA . SER A 1 97 ? 18.186 2.751 -33.980 1.00 44.38 97 SER A CA 1
ATOM 676 C C . SER A 1 97 ? 17.893 3.761 -35.092 1.00 44.38 97 SER A C 1
ATOM 678 O O . SER A 1 97 ? 18.427 3.624 -36.191 1.00 44.38 97 SER A O 1
ATOM 680 N N . ALA A 1 98 ? 17.057 4.767 -34.832 1.00 49.84 98 ALA A N 1
ATOM 681 C CA . ALA A 1 98 ? 16.691 5.775 -35.820 1.00 49.84 98 ALA A CA 1
ATOM 682 C C . ALA A 1 98 ? 17.873 6.670 -36.259 1.00 49.84 98 ALA A C 1
ATOM 684 O O . ALA A 1 98 ? 18.061 6.792 -37.472 1.00 49.84 98 ALA A O 1
ATOM 685 N N . PRO A 1 99 ? 18.699 7.247 -35.356 1.00 52.34 99 PRO A N 1
ATOM 686 C CA . PRO A 1 99 ? 19.842 8.065 -35.774 1.00 52.34 99 PRO A CA 1
ATOM 687 C C . PRO A 1 99 ? 20.921 7.222 -36.468 1.00 52.34 99 PRO A C 1
ATOM 689 O O . PRO A 1 99 ? 21.338 7.549 -37.577 1.00 52.34 99 PRO A O 1
ATOM 692 N N . ALA A 1 100 ? 21.258 6.050 -35.916 1.00 59.19 100 ALA A N 1
ATOM 693 C CA . ALA A 1 100 ? 22.210 5.127 -36.536 1.00 59.19 100 ALA A CA 1
ATOM 694 C C . ALA A 1 100 ? 21.761 4.653 -37.936 1.00 59.19 100 ALA A C 1
ATOM 696 O O . ALA A 1 100 ? 22.576 4.544 -38.849 1.00 59.19 100 ALA A O 1
ATOM 697 N N . GLY A 1 101 ? 20.462 4.403 -38.139 1.00 65.19 101 GLY A N 1
ATOM 698 C CA . GLY A 1 101 ? 19.910 4.038 -39.446 1.00 65.19 101 GLY A CA 1
ATOM 699 C C . GLY A 1 101 ? 19.969 5.174 -40.473 1.00 65.19 101 GLY A C 1
ATOM 700 O O . GLY A 1 101 ? 20.252 4.929 -41.647 1.00 65.19 101 GLY A O 1
ATOM 701 N N . GLN A 1 102 ? 19.749 6.419 -40.043 1.00 69.44 102 GLN A N 1
ATOM 702 C CA . GLN A 1 102 ? 19.879 7.602 -40.902 1.00 69.44 102 GLN A CA 1
ATOM 703 C C . GLN A 1 102 ? 21.337 7.865 -41.296 1.00 69.44 102 GLN A C 1
ATOM 705 O O . GLN A 1 102 ? 21.618 8.227 -42.442 1.00 69.44 102 GLN A O 1
ATOM 710 N N . ASP A 1 103 ? 22.273 7.638 -40.380 1.00 76.31 103 ASP A N 1
ATOM 711 C CA . ASP A 1 103 ? 23.699 7.824 -40.629 1.00 76.31 103 ASP A CA 1
ATOM 712 C C . ASP A 1 103 ? 24.269 6.760 -41.568 1.00 76.31 103 ASP A C 1
ATOM 714 O O . ASP A 1 103 ? 24.981 7.109 -42.513 1.00 76.31 103 ASP A O 1
ATOM 718 N N . MET A 1 104 ? 23.860 5.498 -41.401 1.00 75.50 104 MET A N 1
ATOM 719 C CA . MET A 1 104 ? 24.165 4.410 -42.340 1.00 75.50 104 MET A CA 1
ATOM 720 C C . MET A 1 104 ? 23.613 4.692 -43.749 1.00 75.50 104 MET A C 1
ATOM 722 O O . MET A 1 104 ? 24.312 4.497 -44.746 1.00 75.50 104 MET A O 1
ATOM 726 N N . ALA A 1 105 ? 22.377 5.197 -43.854 1.00 80.81 105 ALA A N 1
ATOM 727 C CA . ALA A 1 105 ? 21.769 5.546 -45.140 1.00 80.81 105 ALA A CA 1
ATOM 728 C C . ALA A 1 105 ? 22.499 6.707 -45.838 1.00 80.81 105 ALA A C 1
ATOM 730 O O . ALA A 1 105 ? 22.726 6.663 -47.048 1.00 80.81 105 ALA A O 1
ATOM 731 N N . ALA A 1 106 ? 22.907 7.724 -45.078 1.00 82.06 106 ALA A N 1
ATOM 732 C CA . ALA A 1 106 ? 23.698 8.835 -45.594 1.00 82.06 106 ALA A CA 1
ATOM 733 C C . ALA A 1 106 ? 25.095 8.381 -46.051 1.00 82.06 106 ALA A C 1
ATOM 735 O O . ALA A 1 106 ? 25.526 8.758 -47.139 1.00 82.06 106 ALA A O 1
ATOM 736 N N . ALA A 1 107 ? 25.776 7.523 -45.280 1.00 81.88 107 ALA A N 1
ATOM 737 C CA . ALA A 1 107 ? 27.073 6.963 -45.669 1.00 81.88 107 ALA A CA 1
ATOM 738 C C . ALA A 1 107 ? 26.977 6.180 -46.990 1.00 81.88 107 ALA A C 1
ATOM 740 O O . ALA A 1 107 ? 27.837 6.303 -47.860 1.00 81.88 107 ALA A O 1
ATOM 741 N N . ARG A 1 108 ? 25.878 5.446 -47.194 1.00 83.69 108 ARG A N 1
ATOM 742 C CA . ARG A 1 108 ? 25.617 4.740 -48.452 1.00 83.69 108 ARG A CA 1
ATOM 743 C C . ARG A 1 108 ? 25.428 5.682 -49.641 1.00 83.69 108 ARG A C 1
ATOM 745 O O . ARG A 1 108 ? 26.015 5.448 -50.691 1.00 83.69 108 ARG A O 1
ATOM 752 N N . GLN A 1 109 ? 24.655 6.757 -49.481 1.00 85.31 109 GLN A N 1
ATOM 753 C CA . GLN A 1 109 ? 24.483 7.755 -50.545 1.00 85.31 109 GLN A CA 1
ATOM 754 C C . GLN A 1 109 ? 25.815 8.398 -50.954 1.00 85.31 109 GLN A C 1
ATOM 756 O O . GLN A 1 109 ? 26.020 8.696 -52.132 1.00 85.31 109 GLN A O 1
ATOM 761 N N . LEU A 1 110 ? 26.729 8.594 -49.998 1.00 85.19 110 LEU A N 1
ATOM 762 C CA . LEU A 1 110 ? 28.079 9.082 -50.280 1.00 85.19 110 LEU A CA 1
ATOM 763 C C . LEU A 1 110 ? 28.895 8.067 -51.083 1.00 85.19 110 LEU A C 1
ATOM 765 O O . LEU A 1 110 ? 29.536 8.450 -52.059 1.00 85.19 110 LEU A O 1
ATOM 769 N N . LEU A 1 111 ? 28.822 6.778 -50.740 1.00 82.38 111 LEU A N 1
ATOM 770 C CA . LEU A 1 111 ? 29.472 5.721 -51.521 1.00 82.38 111 LEU A CA 1
ATOM 771 C C . LEU A 1 111 ? 28.920 5.612 -52.947 1.00 82.38 111 LEU A C 1
ATOM 773 O O . LEU A 1 111 ? 29.687 5.381 -53.876 1.00 82.38 111 LEU A O 1
ATOM 777 N N . ASP A 1 112 ? 27.621 5.831 -53.149 1.00 84.56 112 ASP A N 1
ATOM 778 C CA . ASP A 1 112 ? 27.022 5.832 -54.490 1.00 84.56 112 ASP A CA 1
ATOM 779 C C . ASP A 1 112 ? 27.535 6.996 -55.344 1.00 84.56 112 ASP A C 1
ATOM 781 O O . ASP A 1 112 ? 27.884 6.808 -56.511 1.00 84.56 112 ASP A O 1
ATOM 785 N N . ARG A 1 113 ? 27.672 8.183 -54.743 1.00 83.81 113 ARG A N 1
ATOM 786 C CA . ARG A 1 113 ? 28.301 9.339 -55.397 1.00 83.81 113 ARG A CA 1
ATOM 787 C C . ARG A 1 113 ? 29.775 9.093 -55.698 1.00 83.81 113 ARG A C 1
ATOM 789 O O . ARG A 1 113 ? 30.233 9.419 -56.790 1.00 83.81 113 ARG A O 1
ATOM 796 N N . LEU A 1 114 ? 30.512 8.502 -54.759 1.00 81.81 114 LEU A N 1
ATOM 797 C CA . LEU A 1 114 ? 31.914 8.137 -54.954 1.00 81.81 114 LEU A CA 1
ATOM 798 C C . LEU A 1 114 ? 32.074 7.147 -56.116 1.00 81.81 114 LEU A C 1
ATOM 800 O O . LEU A 1 114 ? 32.911 7.371 -56.988 1.00 81.81 114 LEU A O 1
ATOM 804 N N . ALA A 1 115 ? 31.237 6.107 -56.185 1.00 82.62 115 ALA A N 1
ATOM 805 C CA . ALA A 1 115 ? 31.235 5.151 -57.291 1.00 82.62 115 ALA A CA 1
ATOM 806 C C . ALA A 1 115 ? 31.013 5.846 -58.646 1.00 82.62 115 ALA A C 1
ATOM 808 O O . ALA A 1 115 ? 31.727 5.569 -59.611 1.00 82.62 115 ALA A O 1
ATOM 809 N N . GLU A 1 116 ? 30.065 6.784 -58.717 1.00 83.31 116 GLU A N 1
ATOM 810 C CA . GLU A 1 116 ? 29.783 7.546 -59.937 1.00 83.31 116 GLU A CA 1
ATOM 811 C C . GLU A 1 116 ? 30.972 8.421 -60.365 1.00 83.31 116 GLU A C 1
ATOM 813 O O . GLU A 1 116 ? 31.351 8.429 -61.540 1.00 83.31 116 GLU A O 1
ATOM 818 N N . VAL A 1 117 ? 31.615 9.102 -59.412 1.00 82.62 117 VAL A N 1
ATOM 819 C CA . VAL A 1 117 ? 32.822 9.903 -59.665 1.00 82.62 117 VAL A CA 1
ATOM 820 C C . VAL A 1 117 ? 33.972 9.021 -60.164 1.00 82.62 117 VAL A C 1
ATOM 822 O O . VAL A 1 117 ? 34.654 9.395 -61.123 1.00 82.62 117 VAL A O 1
ATOM 825 N N . LEU A 1 118 ? 34.153 7.826 -59.590 1.00 74.06 118 LEU A N 1
ATOM 826 C CA . LEU A 1 118 ? 35.196 6.889 -60.015 1.00 74.06 118 LEU A CA 1
ATOM 827 C C . LEU A 1 118 ? 34.963 6.321 -61.4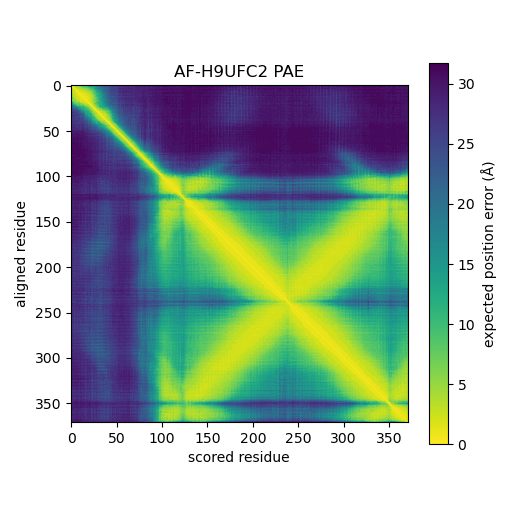21 1.00 74.06 118 LEU A C 1
ATOM 829 O O . LEU A 1 118 ? 35.919 6.136 -62.173 1.00 74.06 118 LEU A O 1
ATOM 833 N N . VAL A 1 119 ? 33.713 6.066 -61.814 1.00 76.62 119 VAL A N 1
ATOM 834 C CA . VAL A 1 119 ? 33.378 5.604 -63.176 1.00 76.62 119 VAL A CA 1
ATOM 835 C C . VAL A 1 119 ? 33.703 6.673 -64.227 1.00 76.62 119 VAL A C 1
ATOM 837 O O . VAL A 1 119 ? 34.085 6.339 -65.349 1.00 76.62 119 VAL A O 1
ATOM 840 N N . GLN A 1 120 ? 33.606 7.959 -63.875 1.00 72.19 120 GLN A N 1
ATOM 841 C CA . GLN A 1 120 ? 33.867 9.084 -64.784 1.00 72.19 120 GLN A CA 1
ATOM 842 C C . GLN A 1 120 ? 35.349 9.514 -64.857 1.00 72.19 120 GLN A C 1
ATOM 844 O O . GLN A 1 120 ? 35.729 10.255 -65.773 1.00 72.19 120 GLN A O 1
ATOM 849 N N . LEU A 1 121 ? 36.218 8.971 -63.991 1.00 64.25 121 LEU A N 1
ATOM 850 C CA . LEU A 1 121 ? 37.673 9.202 -63.999 1.00 64.25 121 LEU A CA 1
ATOM 851 C C . LEU A 1 121 ? 38.382 9.068 -65.363 1.00 64.25 121 LEU A C 1
ATOM 853 O O . LEU A 1 121 ? 39.285 9.871 -65.603 1.00 64.25 121 LEU A O 1
ATOM 857 N N . PRO A 1 122 ? 38.029 8.138 -66.286 1.00 60.66 122 PRO A N 1
ATOM 858 C CA . PRO A 1 122 ? 38.720 8.005 -67.575 1.00 60.66 122 PRO A CA 1
ATOM 859 C C . PRO A 1 122 ? 38.730 9.281 -68.423 1.00 60.66 122 PRO A C 1
ATOM 861 O O . PRO A 1 122 ? 39.533 9.394 -69.344 1.00 60.66 122 PRO A O 1
ATOM 864 N N . SER A 1 123 ? 37.828 10.223 -68.138 1.00 58.78 123 SER A N 1
ATOM 865 C CA . SER A 1 123 ? 37.615 11.407 -68.966 1.00 58.78 123 SER A CA 1
ATOM 866 C C . SER A 1 123 ? 38.236 12.689 -68.387 1.00 58.78 123 SER A C 1
ATOM 868 O O . SER A 1 123 ? 38.360 13.666 -69.127 1.00 58.78 123 SER A O 1
ATOM 870 N N . ARG A 1 124 ? 38.624 12.731 -67.092 1.00 57.91 124 ARG A N 1
ATOM 871 C CA . ARG A 1 124 ? 39.107 13.954 -66.404 1.00 57.91 124 ARG A CA 1
ATOM 872 C C . ARG A 1 124 ? 39.965 13.687 -65.146 1.00 57.91 124 ARG A C 1
ATOM 874 O O . ARG A 1 124 ? 39.433 13.293 -64.114 1.00 57.91 124 ARG A O 1
ATOM 881 N N . ASN A 1 125 ? 41.237 14.113 -65.154 1.00 60.41 125 ASN A N 1
ATOM 882 C CA . ASN A 1 125 ? 42.145 14.067 -63.984 1.00 60.41 125 ASN A CA 1
ATOM 883 C C . ASN A 1 125 ? 41.637 14.825 -62.732 1.00 60.41 125 ASN A C 1
ATOM 885 O O . ASN A 1 125 ? 42.046 14.519 -61.619 1.00 60.41 125 ASN A O 1
ATOM 889 N N . GLY A 1 126 ? 40.731 15.802 -62.876 1.00 66.06 126 GLY A N 1
ATOM 890 C CA . GLY A 1 126 ? 40.180 16.564 -61.742 1.00 66.06 126 GLY A CA 1
ATOM 891 C C . GLY A 1 126 ? 39.201 15.788 -60.850 1.00 66.06 126 GLY A C 1
ATOM 892 O O . GLY A 1 126 ? 38.904 16.243 -59.751 1.00 66.06 126 GLY A O 1
ATOM 893 N N . MET A 1 127 ? 38.709 14.627 -61.297 1.00 72.88 127 MET A N 1
ATOM 894 C CA . MET A 1 127 ? 37.721 13.838 -60.548 1.00 72.88 127 MET A CA 1
ATOM 895 C C . MET A 1 127 ? 38.345 13.013 -59.415 1.00 72.88 127 MET A C 1
ATOM 897 O O . MET A 1 127 ? 37.649 12.690 -58.460 1.00 72.88 127 MET A O 1
ATOM 901 N N . MET A 1 128 ? 39.659 12.752 -59.456 1.00 75.50 128 MET A N 1
ATOM 902 C CA . MET A 1 128 ? 40.364 12.076 -58.356 1.00 75.50 128 MET A CA 1
ATOM 903 C C . MET A 1 128 ? 40.390 12.946 -57.093 1.00 75.50 128 MET A C 1
ATOM 905 O O . MET A 1 128 ? 40.159 12.460 -55.990 1.00 75.50 128 MET A O 1
ATOM 909 N N . ASN A 1 129 ? 40.578 14.259 -57.261 1.00 78.69 129 ASN A N 1
ATOM 910 C CA . ASN A 1 129 ? 40.505 15.214 -56.155 1.00 78.69 129 ASN A CA 1
ATOM 911 C C . ASN A 1 129 ? 39.093 15.292 -55.560 1.00 78.69 129 ASN A C 1
ATOM 913 O O . ASN A 1 129 ? 38.962 15.450 -54.353 1.00 78.69 129 ASN A O 1
ATOM 917 N N . GLU A 1 130 ? 38.047 15.147 -56.379 1.00 81.81 130 GLU A N 1
ATOM 918 C CA . GLU A 1 130 ? 36.666 15.105 -55.882 1.00 81.81 130 GLU A CA 1
ATOM 919 C C . GLU A 1 130 ? 36.364 13.793 -55.146 1.00 81.81 130 GLU A C 1
ATOM 921 O O . GLU A 1 130 ? 35.728 13.824 -54.098 1.00 81.81 130 GLU A O 1
ATOM 926 N N . ALA A 1 131 ? 36.873 12.653 -55.628 1.00 80.69 131 ALA A N 1
ATOM 927 C CA . ALA A 1 131 ? 36.768 11.381 -54.914 1.00 80.69 131 ALA A CA 1
ATOM 928 C C . ALA A 1 131 ? 37.476 11.434 -53.548 1.00 80.69 131 ALA A C 1
ATOM 930 O O . ALA A 1 131 ? 36.916 10.988 -52.546 1.00 80.69 131 ALA A O 1
ATOM 931 N N . ARG A 1 132 ? 38.665 12.053 -53.481 1.00 81.88 132 ARG A N 1
ATOM 932 C CA . ARG A 1 132 ? 39.356 12.320 -52.209 1.00 81.88 132 ARG A CA 1
ATOM 933 C C . ARG A 1 132 ? 38.535 13.234 -51.305 1.00 81.88 132 ARG A C 1
ATOM 935 O O . ARG A 1 132 ? 38.322 12.888 -50.153 1.00 81.88 132 ARG A O 1
ATOM 942 N N . ARG A 1 133 ? 37.989 14.334 -51.836 1.00 84.25 133 ARG A N 1
ATOM 943 C CA . ARG A 1 133 ? 37.141 15.273 -51.081 1.00 84.25 133 ARG A CA 1
ATOM 944 C C . ARG A 1 133 ? 35.920 14.582 -50.470 1.00 84.25 133 ARG A C 1
ATOM 946 O O . ARG A 1 133 ? 35.681 14.703 -49.280 1.00 84.25 133 ARG A O 1
ATOM 953 N N . LEU A 1 134 ? 35.180 13.805 -51.259 1.00 85.12 134 LEU A N 1
ATOM 954 C CA . LEU A 1 134 ? 34.019 13.044 -50.783 1.00 85.12 134 LEU A CA 1
ATOM 955 C C . LEU A 1 134 ? 34.400 11.985 -49.727 1.00 85.12 134 LEU A C 1
ATOM 957 O O . LEU A 1 134 ? 33.636 11.724 -48.800 1.00 85.12 134 LEU A O 1
ATOM 961 N N . THR A 1 135 ? 35.583 11.382 -49.843 1.00 83.69 135 THR A N 1
ATOM 962 C CA . THR A 1 135 ? 36.064 10.364 -48.895 1.00 83.69 135 THR A CA 1
ATOM 963 C C . THR A 1 135 ? 36.532 10.994 -47.577 1.00 83.69 135 THR A C 1
ATOM 965 O O . THR A 1 135 ? 36.111 10.565 -46.502 1.00 83.69 135 THR A O 1
ATOM 968 N N . ASP A 1 136 ? 37.362 12.035 -47.640 1.00 84.88 136 ASP A N 1
ATOM 969 C CA . ASP A 1 136 ? 37.956 12.693 -46.472 1.00 84.88 136 ASP A CA 1
ATOM 970 C C . ASP A 1 136 ? 37.001 13.657 -45.762 1.00 84.88 136 ASP A C 1
ATOM 972 O O . ASP A 1 136 ? 36.910 13.625 -44.533 1.00 84.88 136 ASP A O 1
ATOM 976 N N . ASP A 1 137 ? 36.286 14.498 -46.513 1.00 86.31 137 ASP A N 1
ATOM 977 C CA . ASP A 1 137 ? 35.478 15.582 -45.945 1.00 86.31 137 ASP A CA 1
ATOM 978 C C . ASP A 1 137 ? 34.038 15.151 -45.636 1.00 86.31 137 ASP A C 1
ATOM 980 O O . ASP A 1 137 ? 33.368 15.807 -44.839 1.00 86.31 137 ASP A O 1
ATOM 984 N N . GLU A 1 138 ? 33.536 14.070 -46.249 1.00 85.25 138 GLU A N 1
ATOM 985 C CA . GLU A 1 138 ? 32.138 13.637 -46.083 1.00 85.25 138 GLU A CA 1
ATOM 986 C C . GLU A 1 138 ? 32.019 12.223 -45.484 1.00 85.25 138 GLU A C 1
ATOM 988 O O . GLU A 1 138 ? 31.322 12.047 -44.482 1.00 85.25 138 GLU A O 1
ATOM 993 N N . LEU A 1 139 ? 32.709 11.211 -46.027 1.00 85.31 139 LEU A N 1
ATOM 994 C CA . LEU A 1 139 ? 32.576 9.827 -45.545 1.00 85.31 139 LEU A CA 1
ATOM 995 C C . LEU A 1 139 ? 33.243 9.602 -44.175 1.00 85.31 139 LEU A C 1
ATOM 997 O O . LEU A 1 139 ? 32.613 9.036 -43.277 1.00 85.31 139 LEU A O 1
ATOM 1001 N N . ARG A 1 140 ? 34.484 10.074 -43.979 1.00 87.38 140 ARG A N 1
ATOM 1002 C CA . ARG A 1 140 ? 35.215 9.965 -42.699 1.00 87.38 140 ARG A CA 1
ATOM 1003 C C . ARG A 1 140 ? 34.447 10.558 -41.509 1.00 87.38 140 ARG A C 1
ATOM 1005 O O . ARG A 1 140 ? 34.257 9.833 -40.530 1.00 87.38 140 ARG A O 1
ATOM 1012 N N . PRO A 1 141 ? 33.973 11.821 -41.546 1.00 88.81 141 PRO A N 1
ATOM 1013 C CA . PRO A 1 141 ? 33.229 12.379 -40.420 1.00 88.81 141 PRO A CA 1
ATOM 1014 C C . PRO A 1 141 ? 31.907 11.646 -40.174 1.00 88.81 141 PRO A C 1
ATOM 1016 O O . PRO A 1 141 ? 31.482 11.542 -39.027 1.00 88.81 141 PRO A O 1
ATOM 1019 N N . ARG A 1 142 ? 31.276 11.068 -41.207 1.00 86.38 142 ARG A N 1
ATOM 1020 C CA . ARG A 1 142 ? 30.055 10.268 -41.031 1.00 86.38 142 ARG A CA 1
ATOM 1021 C C . ARG A 1 142 ? 30.315 8.953 -40.295 1.00 86.38 142 ARG A C 1
ATOM 1023 O O . ARG A 1 142 ? 29.538 8.589 -39.417 1.00 86.38 142 ARG A O 1
ATOM 1030 N N . LEU A 1 143 ? 31.416 8.266 -40.607 1.00 85.88 143 LEU A N 1
ATOM 1031 C CA . LEU A 1 143 ? 31.841 7.064 -39.878 1.00 85.88 143 LEU A CA 1
ATOM 1032 C C . LEU A 1 143 ? 32.232 7.384 -38.426 1.00 85.88 143 LEU A C 1
ATOM 1034 O O . LEU A 1 143 ? 31.890 6.626 -37.518 1.00 85.88 143 LEU A O 1
ATOM 1038 N N . GLN A 1 144 ? 32.894 8.523 -38.193 1.00 86.56 144 GLN A N 1
ATOM 1039 C CA . GLN A 1 144 ? 33.213 8.997 -36.841 1.00 86.56 144 GLN A CA 1
ATOM 1040 C C . GLN A 1 144 ? 31.951 9.302 -36.027 1.00 86.56 144 GLN A C 1
ATOM 1042 O O . GLN A 1 144 ? 31.847 8.834 -34.894 1.00 86.56 144 GLN A O 1
ATOM 1047 N N . GLN A 1 145 ? 30.979 10.006 -36.617 1.00 87.19 145 GLN A N 1
ATOM 1048 C CA . GLN A 1 145 ? 29.691 10.285 -35.977 1.00 87.19 145 GLN A CA 1
ATOM 1049 C C . GLN A 1 145 ? 28.975 8.988 -35.588 1.00 87.19 145 GLN A C 1
ATOM 1051 O O . GLN A 1 145 ? 28.566 8.823 -34.445 1.00 87.19 145 GLN A O 1
ATOM 1056 N N . LEU A 1 146 ? 28.913 8.014 -36.500 1.00 85.50 146 LEU A N 1
ATOM 1057 C CA . LEU A 1 146 ? 28.255 6.733 -36.247 1.00 85.50 146 LEU A CA 1
ATOM 1058 C C . LEU A 1 146 ? 28.908 5.951 -35.091 1.00 85.50 146 LEU A C 1
ATOM 1060 O O . LEU A 1 146 ? 28.220 5.272 -34.324 1.00 85.50 146 LEU A O 1
ATOM 1064 N N . ARG A 1 147 ? 30.233 6.049 -34.937 1.00 86.38 147 ARG A N 1
ATOM 1065 C CA . ARG A 1 147 ? 30.967 5.468 -33.804 1.00 86.38 147 ARG A CA 1
ATOM 1066 C C . ARG A 1 147 ? 30.664 6.193 -32.495 1.00 86.38 147 ARG A C 1
ATOM 1068 O O . ARG A 1 147 ? 30.491 5.528 -31.472 1.00 86.38 147 ARG A O 1
ATOM 1075 N N . GLU A 1 148 ? 30.611 7.520 -32.517 1.00 87.75 148 GLU A N 1
ATOM 1076 C CA . GLU A 1 148 ? 30.245 8.315 -31.346 1.00 87.75 148 GLU A CA 1
ATOM 1077 C C . GLU A 1 148 ? 28.818 7.991 -30.888 1.00 87.75 148 GLU A C 1
ATOM 1079 O O . GLU A 1 148 ? 28.624 7.630 -29.727 1.00 87.75 148 GLU A O 1
ATOM 1084 N N . ASP A 1 149 ? 27.856 7.988 -31.810 1.00 84.56 149 ASP A N 1
ATOM 1085 C CA . ASP A 1 149 ? 26.461 7.626 -31.559 1.00 84.56 149 ASP A CA 1
ATOM 1086 C C . ASP A 1 149 ? 26.347 6.210 -30.976 1.00 84.56 149 ASP A C 1
ATOM 1088 O O . ASP A 1 149 ? 25.664 5.993 -29.975 1.00 84.56 149 ASP A O 1
ATOM 1092 N N . THR A 1 150 ? 27.081 5.239 -31.531 1.00 83.50 150 THR A N 1
ATOM 1093 C CA . THR A 1 150 ? 27.116 3.861 -31.005 1.00 83.50 150 THR A CA 1
ATOM 1094 C C . THR A 1 150 ? 27.626 3.819 -29.556 1.00 83.50 150 THR A C 1
ATOM 1096 O O . THR A 1 150 ? 27.086 3.089 -28.722 1.00 83.50 150 THR A O 1
ATOM 1099 N N . GLY A 1 151 ? 28.637 4.630 -29.225 1.00 84.25 151 GLY A N 1
ATOM 1100 C CA . GLY A 1 151 ? 29.142 4.776 -27.859 1.00 84.25 151 GLY A CA 1
ATOM 1101 C C . GLY A 1 151 ? 28.151 5.465 -26.913 1.00 84.25 151 GLY A C 1
ATOM 1102 O O . GLY A 1 151 ? 28.025 5.063 -25.755 1.00 84.25 151 GLY A O 1
ATOM 1103 N N . GLN A 1 152 ? 27.411 6.468 -27.393 1.00 85.94 152 GLN A N 1
ATOM 1104 C CA . GLN A 1 152 ? 26.358 7.130 -26.619 1.00 85.94 152 GLN A CA 1
ATOM 1105 C C . GLN A 1 152 ? 25.216 6.162 -26.293 1.00 85.94 152 GLN A C 1
ATOM 1107 O O . GLN A 1 152 ? 24.843 6.037 -25.126 1.00 85.94 152 GLN A O 1
ATOM 1112 N N . VAL A 1 153 ? 24.746 5.391 -27.279 1.00 84.69 153 VAL A N 1
ATOM 1113 C CA . VAL A 1 153 ? 23.705 4.373 -27.070 1.00 84.69 153 VAL A CA 1
ATOM 1114 C C . VAL A 1 153 ? 24.158 3.323 -26.046 1.00 84.69 153 VAL A C 1
ATOM 1116 O O . VAL A 1 153 ? 23.361 2.905 -25.207 1.00 84.69 153 VAL A O 1
ATOM 1119 N N . LEU A 1 154 ? 25.438 2.926 -26.033 1.00 84.75 154 LEU A N 1
ATOM 1120 C CA . LEU A 1 154 ? 25.964 2.000 -25.020 1.00 84.75 154 LEU A CA 1
ATOM 1121 C C . LEU A 1 154 ? 25.858 2.568 -23.599 1.00 84.75 154 LEU A C 1
ATOM 1123 O O . LEU A 1 154 ? 25.449 1.860 -22.673 1.00 84.75 154 LEU A O 1
ATOM 1127 N N . ASN A 1 155 ? 26.205 3.844 -23.427 1.00 87.12 155 ASN A N 1
ATOM 1128 C CA . ASN A 1 155 ? 26.085 4.524 -22.141 1.00 87.12 155 ASN A CA 1
ATOM 1129 C C . ASN A 1 155 ? 24.619 4.628 -21.701 1.00 87.12 155 ASN A C 1
ATOM 1131 O O . ASN A 1 155 ? 24.316 4.362 -20.537 1.00 87.12 155 ASN A O 1
ATOM 1135 N N . ASP A 1 156 ? 23.706 4.947 -22.619 1.00 84.56 156 ASP A N 1
ATOM 1136 C CA . ASP A 1 156 ? 22.272 5.025 -22.328 1.00 84.56 156 ASP A CA 1
ATOM 1137 C C . ASP A 1 156 ? 21.689 3.666 -21.929 1.00 84.56 156 ASP A C 1
ATOM 1139 O O . ASP A 1 156 ? 20.944 3.581 -20.952 1.00 84.56 156 ASP A O 1
ATOM 1143 N N . VAL A 1 157 ? 22.095 2.581 -22.595 1.00 86.62 157 VAL A N 1
ATOM 1144 C CA . VAL A 1 157 ? 21.715 1.212 -22.213 1.00 86.62 157 VAL A CA 1
ATOM 1145 C C . VAL A 1 157 ? 22.259 0.842 -20.831 1.00 86.62 157 VAL A C 1
ATOM 1147 O O . VAL A 1 157 ? 21.554 0.217 -20.037 1.00 86.62 157 VAL A O 1
ATOM 1150 N N . SER A 1 158 ? 23.493 1.237 -20.501 1.00 87.94 158 SER A N 1
ATOM 1151 C CA . SER A 1 158 ? 24.043 1.009 -19.159 1.00 87.94 158 SER A CA 1
ATOM 1152 C C . SER A 1 158 ? 23.253 1.767 -18.091 1.00 87.94 158 SER A C 1
ATOM 1154 O O . SER A 1 158 ? 22.886 1.184 -17.074 1.00 87.94 158 SER A O 1
ATOM 1156 N N . ARG A 1 159 ? 22.919 3.038 -18.346 1.00 88.81 159 ARG A N 1
ATOM 1157 C CA . ARG A 1 159 ? 22.094 3.849 -17.438 1.00 88.81 159 ARG A CA 1
ATOM 1158 C C . ARG A 1 159 ? 20.692 3.269 -17.271 1.00 88.81 159 ARG A C 1
ATOM 1160 O O . ARG A 1 159 ? 20.191 3.229 -16.152 1.00 88.81 159 ARG A O 1
ATOM 1167 N N . ALA A 1 160 ? 20.067 2.804 -18.354 1.00 85.69 160 ALA A N 1
ATOM 1168 C CA . ALA A 1 160 ? 18.760 2.154 -18.306 1.00 85.69 160 ALA A CA 1
ATOM 1169 C C . ALA A 1 160 ? 18.789 0.894 -17.429 1.00 85.69 160 ALA A C 1
ATOM 1171 O O . ALA A 1 160 ? 17.880 0.682 -16.627 1.00 85.69 160 ALA A O 1
ATOM 1172 N N . TYR A 1 161 ? 19.860 0.102 -17.516 1.00 87.00 161 TYR A N 1
ATOM 1173 C CA . TYR A 1 161 ? 20.057 -1.072 -16.670 1.00 87.00 161 TYR A CA 1
ATOM 1174 C C . TYR A 1 161 ? 20.185 -0.707 -15.183 1.00 87.00 161 TYR A C 1
ATOM 1176 O O . TYR A 1 161 ? 19.495 -1.295 -14.353 1.00 87.00 161 TYR A O 1
ATOM 1184 N N . ASP A 1 162 ? 21.002 0.294 -14.845 1.00 88.50 162 ASP A N 1
ATOM 1185 C CA . ASP A 1 162 ? 21.170 0.750 -13.458 1.00 88.50 162 ASP A CA 1
ATOM 1186 C C . ASP A 1 162 ? 19.861 1.309 -12.876 1.00 88.50 162 ASP A C 1
ATOM 1188 O O . ASP A 1 162 ? 19.521 1.060 -11.716 1.00 88.50 162 ASP A O 1
ATOM 1192 N N . ILE A 1 163 ? 19.096 2.053 -13.681 1.00 88.75 163 ILE A N 1
ATOM 1193 C CA . ILE A 1 163 ? 17.764 2.540 -13.299 1.00 88.75 163 ILE A CA 1
ATOM 1194 C C . ILE A 1 163 ? 16.823 1.357 -13.057 1.00 88.75 163 ILE A C 1
ATOM 1196 O O . ILE A 1 163 ? 16.136 1.331 -12.038 1.00 88.75 163 ILE A O 1
ATOM 1200 N N . SER A 1 164 ? 16.819 0.366 -13.950 1.00 90.88 164 SER A N 1
ATOM 1201 C CA . SER A 1 164 ? 15.978 -0.828 -13.846 1.00 90.88 164 SER A CA 1
ATOM 1202 C C . SER A 1 164 ? 16.295 -1.664 -12.601 1.00 90.88 164 SER A C 1
ATOM 1204 O O . SER A 1 164 ? 15.378 -2.124 -11.923 1.00 90.88 164 SER A O 1
ATOM 1206 N N . ASP A 1 165 ? 17.575 -1.839 -12.260 1.00 90.31 165 ASP A N 1
ATOM 1207 C CA . ASP A 1 165 ? 18.002 -2.561 -11.053 1.00 90.31 165 ASP A CA 1
ATOM 1208 C C . ASP A 1 165 ? 17.564 -1.830 -9.772 1.00 90.31 165 ASP A C 1
ATOM 1210 O O . ASP A 1 165 ? 17.002 -2.432 -8.852 1.00 90.31 165 ASP A O 1
ATOM 1214 N N . ASN A 1 166 ? 17.739 -0.506 -9.724 1.00 92.06 166 ASN A N 1
ATOM 1215 C CA . ASN A 1 166 ? 17.277 0.304 -8.594 1.00 92.06 166 ASN A CA 1
ATOM 1216 C C . ASN A 1 166 ? 15.746 0.320 -8.470 1.00 92.06 166 ASN A C 1
ATOM 1218 O O . ASN A 1 166 ? 15.215 0.242 -7.356 1.00 92.06 166 ASN A O 1
ATOM 1222 N N . LEU A 1 167 ? 15.035 0.389 -9.599 1.00 92.44 167 LEU A N 1
ATOM 1223 C CA . LEU A 1 167 ? 13.578 0.320 -9.646 1.00 92.44 167 LEU A CA 1
ATOM 1224 C C . LEU A 1 167 ? 13.076 -1.039 -9.147 1.00 92.44 167 LEU A C 1
ATOM 1226 O O . LEU A 1 167 ? 12.151 -1.077 -8.342 1.00 92.44 167 LEU A O 1
ATOM 1230 N N . SER A 1 168 ? 13.734 -2.136 -9.533 1.00 92.75 168 SER A N 1
ATOM 1231 C CA . SER A 1 168 ? 13.440 -3.486 -9.035 1.00 92.75 168 SER A CA 1
ATOM 1232 C C . SER A 1 168 ? 13.574 -3.581 -7.513 1.00 92.75 168 SER A C 1
ATOM 1234 O O . SER A 1 168 ? 12.664 -4.054 -6.830 1.00 92.75 168 SER A O 1
ATOM 1236 N N . LYS A 1 169 ? 14.674 -3.065 -6.947 1.00 94.00 169 LYS A N 1
ATOM 1237 C CA . LYS A 1 169 ? 14.882 -3.031 -5.487 1.00 94.00 169 LYS A CA 1
ATOM 1238 C C . LYS A 1 169 ? 13.798 -2.223 -4.782 1.00 94.00 169 LYS A C 1
ATOM 1240 O O . LYS A 1 169 ? 13.195 -2.710 -3.833 1.00 94.00 169 LYS A O 1
ATOM 1245 N N . THR A 1 170 ? 13.501 -1.032 -5.297 1.00 93.56 170 THR A N 1
ATOM 1246 C CA . THR A 1 170 ? 12.485 -0.145 -4.715 1.00 93.56 170 THR A CA 1
ATOM 1247 C C . THR A 1 170 ? 11.087 -0.761 -4.802 1.00 93.56 170 THR A C 1
ATOM 1249 O O . THR A 1 170 ? 10.319 -0.672 -3.847 1.00 93.56 170 THR A O 1
ATOM 1252 N N . ALA A 1 171 ? 10.758 -1.437 -5.907 1.00 93.00 171 ALA A N 1
ATOM 1253 C CA . ALA A 1 171 ? 9.500 -2.163 -6.053 1.00 93.00 171 ALA A CA 1
ATOM 1254 C C . ALA A 1 171 ? 9.391 -3.312 -5.037 1.00 93.00 171 ALA A C 1
ATOM 1256 O O . ALA A 1 171 ? 8.355 -3.461 -4.392 1.00 93.00 171 ALA A O 1
ATOM 1257 N N . ASN A 1 172 ? 10.461 -4.085 -4.834 1.00 93.44 172 ASN A N 1
ATOM 1258 C CA . ASN A 1 172 ? 10.490 -5.160 -3.838 1.00 93.44 172 ASN A CA 1
ATOM 1259 C C . ASN A 1 172 ? 10.344 -4.633 -2.401 1.00 93.44 172 ASN A C 1
ATOM 1261 O O . ASN A 1 172 ? 9.581 -5.199 -1.615 1.00 93.44 172 ASN A O 1
ATOM 1265 N N . ASP A 1 173 ? 11.011 -3.526 -2.067 1.00 95.00 173 ASP A N 1
ATOM 1266 C CA . ASP A 1 173 ? 10.856 -2.863 -0.768 1.00 95.00 173 ASP A CA 1
ATOM 1267 C C . ASP A 1 173 ? 9.421 -2.351 -0.571 1.00 95.00 173 ASP A C 1
ATOM 1269 O O . ASP A 1 173 ? 8.836 -2.515 0.505 1.00 95.00 173 ASP A O 1
ATOM 1273 N N . ALA A 1 174 ? 8.813 -1.791 -1.621 1.00 94.62 174 ALA A N 1
ATOM 1274 C CA . ALA A 1 174 ? 7.423 -1.351 -1.605 1.00 94.62 174 ALA A CA 1
ATOM 1275 C C . ALA A 1 174 ? 6.442 -2.525 -1.428 1.00 94.62 174 ALA A C 1
ATOM 1277 O O . ALA A 1 174 ? 5.495 -2.402 -0.652 1.00 94.62 174 ALA A O 1
ATOM 1278 N N . PHE A 1 175 ? 6.689 -3.682 -2.054 1.00 94.25 175 PHE A N 1
ATOM 1279 C CA . PHE A 1 175 ? 5.908 -4.903 -1.822 1.00 94.25 175 PHE A CA 1
ATOM 1280 C C . PHE A 1 175 ? 6.014 -5.387 -0.375 1.00 94.25 175 PHE A C 1
ATOM 1282 O O . PHE A 1 175 ? 5.001 -5.712 0.249 1.00 94.25 175 PHE A O 1
ATOM 1289 N N . ALA A 1 176 ? 7.225 -5.409 0.186 1.00 94.44 176 ALA A N 1
ATOM 1290 C CA . ALA A 1 176 ? 7.439 -5.800 1.575 1.00 94.44 176 ALA A CA 1
ATOM 1291 C C . ALA A 1 176 ? 6.724 -4.845 2.546 1.00 94.44 176 ALA A C 1
ATOM 1293 O O . ALA A 1 176 ? 6.119 -5.284 3.530 1.00 94.44 176 ALA A O 1
ATOM 1294 N N . LEU A 1 177 ? 6.752 -3.541 2.255 1.00 95.31 177 LEU A N 1
ATOM 1295 C CA . LEU A 1 177 ? 6.020 -2.540 3.019 1.00 95.31 177 LEU A CA 1
ATOM 1296 C C . LEU A 1 177 ? 4.505 -2.742 2.900 1.00 95.31 177 LEU A C 1
ATOM 1298 O O . LEU A 1 177 ? 3.834 -2.796 3.928 1.00 95.31 177 LEU A O 1
ATOM 1302 N N . ALA A 1 178 ? 3.973 -2.919 1.689 1.00 94.56 178 ALA A N 1
ATOM 1303 C CA . ALA A 1 178 ? 2.550 -3.160 1.453 1.00 94.56 178 ALA A CA 1
ATOM 1304 C C . ALA A 1 178 ? 2.052 -4.404 2.209 1.00 94.56 178 ALA A C 1
ATOM 1306 O O . ALA A 1 178 ? 1.040 -4.335 2.904 1.00 94.56 178 ALA A O 1
ATOM 1307 N N . ALA A 1 179 ? 2.812 -5.503 2.185 1.00 93.12 179 ALA A N 1
ATOM 1308 C CA . ALA A 1 179 ? 2.500 -6.713 2.948 1.00 93.12 179 ALA A CA 1
ATOM 1309 C C . ALA A 1 179 ? 2.494 -6.467 4.469 1.00 93.12 179 ALA A C 1
ATOM 1311 O O . ALA A 1 179 ? 1.654 -6.997 5.202 1.00 93.12 179 ALA A O 1
ATOM 1312 N N . LYS A 1 180 ? 3.411 -5.630 4.971 1.00 95.94 180 LYS A N 1
ATOM 1313 C CA . LYS A 1 180 ? 3.437 -5.239 6.387 1.00 95.94 180 LYS A CA 1
ATOM 1314 C C . LYS A 1 180 ? 2.217 -4.396 6.766 1.00 95.94 180 LYS A 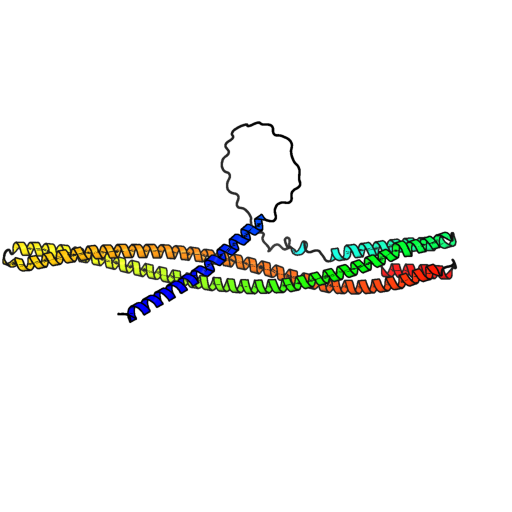C 1
ATOM 1316 O O . LYS A 1 180 ? 1.667 -4.608 7.847 1.00 95.94 180 LYS A O 1
ATOM 1321 N N . VAL A 1 181 ? 1.797 -3.467 5.905 1.00 95.88 181 VAL A N 1
ATOM 1322 C CA . VAL A 1 181 ? 0.587 -2.658 6.125 1.00 95.88 181 VAL A CA 1
ATOM 1323 C C . VAL A 1 181 ? -0.658 -3.545 6.087 1.00 95.88 181 VAL A C 1
ATOM 1325 O O . VAL A 1 181 ? -1.471 -3.455 7.001 1.00 95.88 181 VAL A O 1
ATOM 1328 N N . GLN A 1 182 ? -0.759 -4.471 5.129 1.00 95.00 182 GLN A N 1
ATOM 1329 C CA . GLN A 1 182 ? -1.858 -5.439 5.048 1.00 95.00 182 GLN A CA 1
ATOM 1330 C C . GLN A 1 182 ? -2.008 -6.234 6.351 1.00 95.00 182 GLN A C 1
ATOM 1332 O O . GLN A 1 182 ? -3.086 -6.269 6.940 1.00 95.00 182 GLN A O 1
ATOM 1337 N N . LYS A 1 183 ? -0.905 -6.782 6.872 1.00 95.62 183 LYS A N 1
ATOM 1338 C CA . LYS A 1 183 ? -0.903 -7.474 8.168 1.00 95.62 183 LYS A CA 1
ATOM 1339 C C . LYS A 1 183 ? -1.295 -6.555 9.333 1.00 95.62 183 LYS A C 1
ATOM 1341 O O . LYS A 1 183 ? -1.917 -6.991 10.300 1.00 95.62 183 LYS A O 1
ATOM 1346 N N . GLY A 1 184 ? -0.911 -5.281 9.269 1.00 96.69 184 GLY A N 1
ATOM 1347 C CA . GLY A 1 184 ? -1.338 -4.264 10.230 1.00 96.69 184 GLY A CA 1
ATOM 1348 C C . GLY A 1 184 ? -2.856 -4.088 10.240 1.00 96.69 184 GLY A C 1
ATOM 1349 O O . GLY A 1 184 ? -3.461 -4.110 11.310 1.00 96.69 184 GLY A O 1
ATOM 1350 N N . ILE A 1 185 ? -3.470 -3.992 9.061 1.00 95.88 185 ILE A N 1
ATOM 1351 C CA . ILE A 1 185 ? -4.924 -3.872 8.902 1.00 95.88 185 ILE A CA 1
ATOM 1352 C C . ILE A 1 185 ? -5.647 -5.137 9.377 1.00 95.88 185 ILE A C 1
ATOM 1354 O O . ILE A 1 185 ? -6.660 -5.037 10.061 1.00 95.88 185 ILE A O 1
ATOM 1358 N N . GLU A 1 186 ? -5.117 -6.328 9.098 1.00 94.75 186 GLU A N 1
ATOM 1359 C CA . GLU A 1 186 ? -5.674 -7.586 9.617 1.00 94.75 186 GLU A CA 1
ATOM 1360 C C . GLU A 1 186 ? -5.739 -7.596 11.152 1.00 94.75 186 GLU A C 1
ATOM 1362 O O . GLU A 1 186 ? -6.768 -7.950 11.730 1.00 94.75 186 GLU A O 1
ATOM 1367 N N . ASN A 1 187 ? -4.676 -7.134 11.820 1.00 96.69 187 ASN A N 1
ATOM 1368 C CA . ASN A 1 187 ? -4.659 -7.008 13.279 1.00 96.69 187 ASN A CA 1
ATOM 1369 C C . ASN A 1 187 ? -5.647 -5.946 13.789 1.00 96.69 187 ASN A C 1
ATOM 1371 O O . ASN A 1 187 ? -6.264 -6.136 14.841 1.00 96.69 187 ASN A O 1
ATOM 1375 N N . ILE A 1 188 ? -5.795 -4.831 13.065 1.00 96.00 188 ILE A N 1
ATOM 1376 C CA . ILE A 1 188 ? -6.784 -3.792 13.385 1.00 96.00 188 ILE A CA 1
ATOM 1377 C C . ILE A 1 188 ? -8.190 -4.386 13.309 1.00 96.00 188 ILE A C 1
ATOM 1379 O O . ILE A 1 188 ? -8.931 -4.283 14.280 1.00 96.00 188 ILE A O 1
ATOM 1383 N N . ASN A 1 189 ? -8.528 -5.081 12.224 1.00 95.00 189 ASN A N 1
ATOM 1384 C CA . ASN A 1 189 ? -9.835 -5.715 12.045 1.00 95.00 189 ASN A CA 1
ATOM 1385 C C . ASN A 1 189 ? -10.149 -6.724 13.156 1.00 95.00 189 ASN A C 1
ATOM 1387 O O . ASN A 1 189 ? -11.270 -6.766 13.660 1.00 95.00 189 ASN A O 1
ATOM 1391 N N . GLU A 1 190 ? -9.166 -7.519 13.582 1.00 96.12 190 GLU A N 1
ATOM 1392 C CA . GLU A 1 190 ? -9.343 -8.429 14.716 1.00 96.12 190 GLU A CA 1
ATOM 1393 C C . GLU A 1 190 ? -9.603 -7.672 16.028 1.00 96.12 190 GLU A C 1
ATOM 1395 O O . GLU A 1 190 ? -10.524 -8.000 16.776 1.00 96.12 190 GLU A O 1
ATOM 1400 N N . THR A 1 191 ? -8.850 -6.600 16.279 1.00 96.25 191 THR A N 1
ATOM 1401 C CA . THR A 1 191 ? -9.036 -5.748 17.464 1.00 96.25 191 THR A CA 1
ATOM 1402 C C . THR A 1 191 ? -10.407 -5.065 17.458 1.00 96.25 191 THR A C 1
ATOM 1404 O O . THR A 1 191 ? -11.069 -5.001 18.494 1.00 96.25 191 THR A O 1
ATOM 1407 N N . LEU A 1 192 ? -10.872 -4.596 16.297 1.00 96.19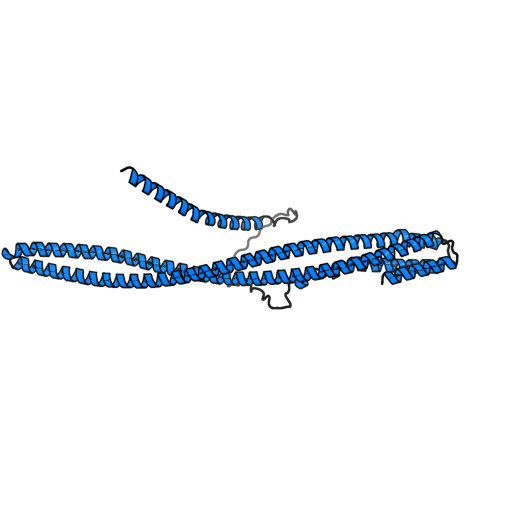 192 LEU A N 1
ATOM 1408 C CA . LEU A 1 192 ? -12.190 -3.981 16.133 1.00 96.19 192 LEU A CA 1
ATOM 1409 C C . LEU A 1 192 ? -13.312 -4.988 16.393 1.00 96.19 192 LEU A C 1
ATOM 1411 O O . LEU A 1 192 ? -14.248 -4.674 17.126 1.00 96.19 192 LEU A O 1
ATOM 1415 N N . ARG A 1 193 ? -13.195 -6.225 15.892 1.00 94.94 193 ARG A N 1
ATOM 1416 C CA . ARG A 1 193 ? -14.158 -7.300 16.195 1.00 94.94 193 ARG A CA 1
ATOM 1417 C C . ARG A 1 193 ? -14.249 -7.587 17.688 1.00 94.94 193 ARG A C 1
ATOM 1419 O O . ARG A 1 193 ? -15.351 -7.695 18.222 1.00 94.94 193 ARG A O 1
ATOM 1426 N N . GLN A 1 194 ? -13.110 -7.669 18.370 1.00 96.50 194 GLN A N 1
ATOM 1427 C CA . GLN A 1 194 ? -13.081 -7.855 19.823 1.00 96.50 194 GLN A CA 1
ATOM 1428 C C . GLN A 1 194 ? -13.688 -6.650 20.560 1.00 96.50 194 GLN A C 1
ATOM 1430 O O . GLN A 1 194 ? -14.426 -6.827 21.529 1.00 96.50 194 GLN A O 1
ATOM 1435 N N . SER A 1 195 ? -13.432 -5.426 20.088 1.00 95.62 195 SER A N 1
ATOM 1436 C CA . SER A 1 195 ? -14.033 -4.202 20.633 1.00 95.62 195 SER A CA 1
ATOM 1437 C C . SER A 1 195 ? -15.560 -4.201 20.501 1.00 95.62 195 SER A C 1
ATOM 1439 O O . SER A 1 195 ? -16.255 -3.905 21.475 1.00 95.62 195 SER A O 1
ATOM 1441 N N . LEU A 1 196 ? -16.097 -4.605 19.343 1.00 94.81 196 LEU A N 1
ATOM 1442 C CA . LEU A 1 196 ? -17.542 -4.743 19.129 1.00 94.81 196 LEU A CA 1
ATOM 1443 C C . LEU A 1 196 ? -18.153 -5.765 20.093 1.00 94.81 196 LEU A C 1
ATOM 1445 O O . LEU A 1 196 ? -19.108 -5.435 20.791 1.00 94.81 196 LEU A O 1
ATOM 1449 N N . GLN A 1 197 ? -17.554 -6.952 20.223 1.00 96.31 197 GLN A N 1
ATOM 1450 C CA . GLN A 1 197 ? -18.025 -7.980 21.163 1.00 96.31 197 GLN A CA 1
ATOM 1451 C C . GLN A 1 197 ? -18.030 -7.488 22.616 1.00 96.31 197 GLN A C 1
ATOM 1453 O O . GLN A 1 197 ? -18.986 -7.715 23.359 1.00 96.31 197 GLN A O 1
ATOM 1458 N N . ASN A 1 198 ? -16.976 -6.782 23.033 1.00 95.50 198 ASN A N 1
ATOM 1459 C CA . ASN A 1 198 ? -16.901 -6.202 24.373 1.00 95.50 198 ASN A CA 1
ATOM 1460 C C . ASN A 1 198 ? -17.966 -5.119 24.580 1.00 95.50 198 ASN A C 1
ATOM 1462 O O . ASN A 1 198 ? -18.571 -5.047 25.648 1.00 95.50 198 ASN A O 1
ATOM 1466 N N . THR A 1 199 ? -18.215 -4.296 23.562 1.00 95.94 199 THR A N 1
ATOM 1467 C CA . THR A 1 199 ? -19.231 -3.237 23.595 1.00 95.94 199 THR A CA 1
ATOM 1468 C C . THR A 1 199 ? -20.637 -3.832 23.701 1.00 95.94 199 THR A C 1
ATOM 1470 O O . THR A 1 199 ? -21.412 -3.403 24.554 1.00 95.94 199 THR A O 1
ATOM 1473 N N . GLU A 1 200 ? -20.946 -4.876 22.927 1.00 95.00 200 GLU A N 1
ATOM 1474 C CA . GLU A 1 200 ? -22.207 -5.629 23.009 1.00 95.00 200 GLU A CA 1
ATOM 1475 C C . GLU A 1 200 ? -22.403 -6.264 24.392 1.00 95.00 200 GLU A C 1
ATOM 1477 O O . GLU A 1 200 ? -23.474 -6.154 24.999 1.00 95.00 200 GLU A O 1
ATOM 1482 N N . PHE A 1 201 ? -21.350 -6.882 24.936 1.00 96.69 201 PHE A N 1
ATOM 1483 C CA . PHE A 1 201 ? -21.382 -7.456 26.277 1.00 96.69 201 PHE A CA 1
ATOM 1484 C C . PHE A 1 201 ? -21.640 -6.385 27.347 1.00 96.69 201 PHE A C 1
ATOM 1486 O O . PHE A 1 201 ? -22.496 -6.571 28.216 1.00 96.69 201 PHE A O 1
ATOM 1493 N N . LEU A 1 202 ? -20.943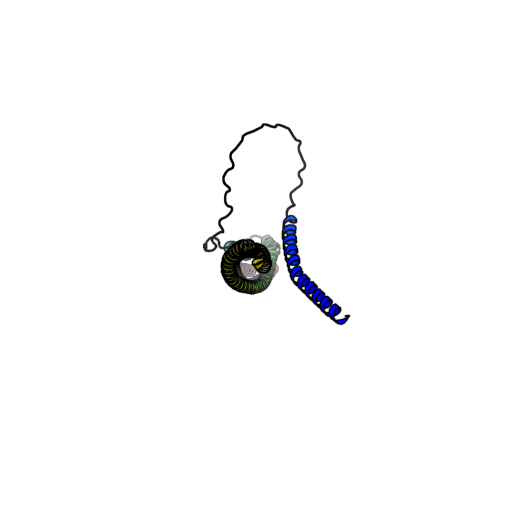 -5.246 27.284 1.00 96.25 202 LEU A N 1
ATOM 1494 C CA . LEU A 1 202 ? -21.149 -4.126 28.204 1.00 96.25 202 LEU A CA 1
ATOM 1495 C C . LEU A 1 202 ? -22.563 -3.549 28.091 1.00 96.25 202 LEU A C 1
ATOM 1497 O O . LEU A 1 202 ? -23.172 -3.224 29.113 1.00 96.25 202 LEU A O 1
ATOM 1501 N N . GLU A 1 203 ? -23.116 -3.465 26.882 1.00 95.94 203 GLU A N 1
ATOM 1502 C CA . GLU A 1 203 ? -24.495 -3.031 26.663 1.00 95.94 203 GLU A CA 1
ATOM 1503 C C . GLU A 1 203 ? -25.490 -3.990 27.339 1.00 95.94 203 GLU A C 1
ATOM 1505 O O . GLU A 1 203 ? -26.426 -3.563 28.020 1.00 95.94 203 GLU A O 1
ATOM 1510 N N . GLU A 1 204 ? -25.281 -5.304 27.212 1.00 96.88 204 GLU A N 1
ATOM 1511 C CA . GLU A 1 204 ? -26.103 -6.313 27.882 1.00 96.88 204 GLU A CA 1
ATOM 1512 C C . GLU A 1 204 ? -26.018 -6.215 29.414 1.00 96.88 204 GLU A C 1
ATOM 1514 O O . GLU A 1 204 ? -27.052 -6.247 30.091 1.00 96.88 204 GLU A O 1
ATOM 1519 N N . GLN A 1 205 ? -24.811 -6.069 29.970 1.00 97.44 205 GLN A N 1
ATOM 1520 C CA . GLN A 1 205 ? -24.608 -5.916 31.415 1.00 97.44 205 GLN A CA 1
ATOM 1521 C C . GLN A 1 205 ? -25.239 -4.627 31.939 1.00 97.44 205 GLN A C 1
ATOM 1523 O O . GLN A 1 205 ? -25.933 -4.651 32.955 1.00 97.44 205 GLN A O 1
ATOM 1528 N N . SER A 1 206 ? -25.079 -3.520 31.216 1.00 96.75 206 SER A N 1
ATOM 1529 C CA . SER A 1 206 ? -25.686 -2.243 31.582 1.00 96.75 206 SER A CA 1
ATOM 1530 C C . SER A 1 206 ? -27.217 -2.332 31.597 1.00 96.75 206 SER A C 1
ATOM 1532 O O . SER A 1 206 ? -27.849 -1.945 32.579 1.00 96.75 206 SER A O 1
ATOM 1534 N N . ARG A 1 207 ? -27.825 -2.980 30.589 1.00 95.50 207 ARG A N 1
ATOM 1535 C CA . ARG A 1 207 ? -29.273 -3.262 30.574 1.00 95.50 207 ARG A CA 1
ATOM 1536 C C . ARG A 1 207 ? -29.724 -4.144 31.741 1.00 95.50 207 ARG A C 1
ATOM 1538 O O . ARG A 1 207 ? -30.830 -3.961 32.248 1.00 95.50 207 ARG A O 1
ATOM 1545 N N . LYS A 1 208 ? -28.914 -5.124 32.162 1.00 97.19 208 LYS A N 1
ATOM 1546 C CA . LYS A 1 208 ? -29.208 -5.951 33.349 1.00 97.19 208 LYS A CA 1
ATOM 1547 C C . LYS A 1 208 ? -29.200 -5.109 34.621 1.00 97.19 208 LYS A C 1
ATOM 1549 O O . LYS A 1 208 ? -30.111 -5.264 35.428 1.00 97.19 208 LYS A O 1
ATOM 1554 N N . ILE A 1 209 ? -28.222 -4.217 34.775 1.00 96.75 209 ILE A N 1
ATOM 1555 C CA . ILE A 1 209 ? -28.124 -3.328 35.937 1.00 96.75 209 ILE A CA 1
ATOM 1556 C C . ILE A 1 209 ? -29.313 -2.367 35.981 1.00 96.75 209 ILE A C 1
ATOM 1558 O O . ILE A 1 209 ? -29.935 -2.269 37.032 1.00 96.75 209 ILE A O 1
ATOM 1562 N N . SER A 1 210 ? -29.697 -1.743 34.859 1.00 96.38 210 SER A N 1
ATOM 1563 C CA . SER A 1 210 ? -30.889 -0.880 34.810 1.00 96.38 210 SER A CA 1
ATOM 1564 C C . SER A 1 210 ? -32.138 -1.594 35.336 1.00 96.38 210 SER A C 1
ATOM 1566 O O . SER A 1 210 ? -32.801 -1.073 36.222 1.00 96.38 210 SER A O 1
ATOM 1568 N N . ARG A 1 211 ? -32.388 -2.843 34.912 1.00 96.62 211 ARG A N 1
ATOM 1569 C CA . ARG A 1 211 ? -33.529 -3.631 35.420 1.00 96.62 211 ARG A CA 1
ATOM 1570 C C . ARG A 1 211 ? -33.464 -3.915 36.923 1.00 96.62 211 ARG A C 1
ATOM 1572 O O . ARG A 1 211 ? -34.502 -4.029 37.568 1.00 96.62 211 ARG A O 1
ATOM 1579 N N . ILE A 1 212 ? -32.264 -4.091 37.477 1.00 96.62 212 ILE A N 1
ATOM 1580 C CA . ILE A 1 212 ? -32.081 -4.280 38.923 1.00 96.62 212 ILE A CA 1
ATOM 1581 C C . ILE A 1 212 ? -32.383 -2.975 39.660 1.00 96.62 212 ILE A C 1
ATOM 1583 O O . ILE A 1 212 ? -33.050 -3.015 40.689 1.00 96.62 212 ILE A O 1
ATOM 1587 N N . LEU A 1 213 ? -31.927 -1.835 39.135 1.00 96.56 213 LEU A N 1
ATOM 1588 C CA . LEU A 1 213 ? -32.203 -0.523 39.720 1.00 96.56 213 LEU A CA 1
ATOM 1589 C C . LEU A 1 213 ? -33.700 -0.209 39.715 1.00 96.56 213 LEU A C 1
ATOM 1591 O O . LEU A 1 213 ? -34.205 0.227 40.745 1.00 96.56 213 LEU A O 1
ATOM 1595 N N . ASP A 1 214 ? -34.408 -0.521 38.625 1.00 94.75 214 ASP A N 1
ATOM 1596 C CA . ASP A 1 214 ? -35.867 -0.378 38.543 1.00 94.75 214 ASP A CA 1
ATOM 1597 C C . ASP A 1 214 ? -36.561 -1.194 39.648 1.00 94.75 214 ASP A C 1
ATOM 1599 O O . ASP A 1 214 ? -37.352 -0.664 40.429 1.00 94.75 214 ASP A O 1
ATOM 1603 N N . LEU A 1 215 ? -36.185 -2.472 39.798 1.00 97.19 215 LEU A N 1
ATOM 1604 C CA . LEU A 1 215 ? -36.716 -3.342 40.852 1.00 97.19 215 LEU A CA 1
ATOM 1605 C C . LEU A 1 215 ? -36.390 -2.820 42.262 1.00 97.19 215 LEU A C 1
ATOM 1607 O O . LEU A 1 215 ? -37.222 -2.898 43.164 1.00 97.19 215 LEU A O 1
ATOM 1611 N N . MET A 1 216 ? -35.177 -2.312 42.486 1.00 95.69 216 MET A N 1
ATOM 1612 C CA . MET A 1 216 ? -34.790 -1.737 43.777 1.00 95.69 216 MET A CA 1
ATOM 1613 C C . MET A 1 216 ? -35.556 -0.446 44.076 1.00 95.69 216 MET A C 1
ATOM 1615 O O . MET A 1 216 ? -35.903 -0.215 45.235 1.00 95.69 216 MET A O 1
ATOM 1619 N N . GLY A 1 217 ? -35.859 0.355 43.052 1.00 95.19 217 GLY A N 1
ATOM 1620 C CA . GLY A 1 217 ? -36.722 1.529 43.157 1.00 95.19 217 GLY A CA 1
ATOM 1621 C C . GLY A 1 217 ? -38.131 1.143 43.604 1.00 95.19 217 GLY A C 1
ATOM 1622 O O . GLY A 1 217 ? -38.634 1.683 44.592 1.00 95.19 217 GLY A O 1
ATOM 1623 N N . ASP A 1 218 ? -38.717 0.126 42.967 1.00 95.62 218 ASP A N 1
ATOM 1624 C CA . ASP A 1 218 ? -40.023 -0.424 43.350 1.00 95.62 218 ASP A CA 1
ATOM 1625 C C . ASP A 1 218 ? -40.032 -0.932 44.801 1.00 95.62 218 ASP A C 1
ATOM 1627 O O . ASP A 1 218 ? -40.973 -0.670 45.558 1.00 95.62 218 ASP A O 1
ATOM 1631 N N . ILE A 1 219 ? -38.972 -1.632 45.223 1.00 95.00 219 ILE A N 1
ATOM 1632 C CA . ILE A 1 219 ? -38.819 -2.113 46.604 1.00 95.00 219 ILE A CA 1
ATOM 1633 C C . ILE A 1 219 ? -38.707 -0.934 47.579 1.00 95.00 219 ILE A C 1
ATOM 1635 O O . ILE A 1 219 ? -39.394 -0.930 48.601 1.00 95.00 219 ILE A O 1
ATOM 1639 N N . SER A 1 220 ? -37.881 0.072 47.277 1.00 95.19 220 SER A N 1
ATOM 1640 C CA . SER A 1 220 ? -37.713 1.254 48.132 1.00 95.19 220 SER A CA 1
ATOM 1641 C C . SER A 1 220 ? -39.040 1.995 48.320 1.00 95.19 220 SER A C 1
ATOM 1643 O O . SER A 1 220 ? -39.429 2.310 49.447 1.00 95.19 220 SER A O 1
ATOM 1645 N N . SER A 1 221 ? -39.806 2.159 47.237 1.00 93.25 221 SER A N 1
ATOM 1646 C CA . SER A 1 221 ? -41.143 2.757 47.264 1.00 93.25 221 SER A CA 1
ATOM 1647 C C . SER A 1 221 ? -42.130 1.945 48.117 1.00 93.25 221 SER A C 1
ATOM 1649 O O . SER A 1 221 ? -42.874 2.498 48.933 1.00 93.25 221 SER A O 1
ATOM 1651 N N . GLN A 1 222 ? -42.097 0.610 48.034 1.00 95.81 222 GLN A N 1
ATOM 1652 C CA . GLN A 1 222 ? -42.914 -0.246 48.903 1.00 95.81 222 GLN A CA 1
ATOM 1653 C C . GLN A 1 222 ? -42.535 -0.113 50.383 1.00 95.81 222 GLN A C 1
ATOM 1655 O O . GLN A 1 222 ? -43.424 -0.041 51.236 1.00 95.81 222 GLN A O 1
ATOM 1660 N N . ILE A 1 223 ? -41.240 -0.043 50.710 1.00 95.12 223 ILE A N 1
ATOM 1661 C CA . ILE A 1 223 ? -40.776 0.163 52.091 1.00 95.12 223 ILE A CA 1
ATOM 1662 C C . ILE A 1 223 ? -41.192 1.555 52.588 1.00 95.12 223 ILE A C 1
ATOM 1664 O O . ILE A 1 223 ? -41.654 1.690 53.725 1.00 95.12 223 ILE A O 1
ATOM 1668 N N . GLN A 1 224 ? -41.129 2.579 51.733 1.00 92.81 224 GLN A N 1
ATOM 1669 C CA . GLN A 1 224 ? -41.618 3.926 52.029 1.00 92.81 224 GLN A CA 1
ATOM 1670 C C . GLN A 1 224 ? -43.108 3.900 52.417 1.00 92.81 224 GLN A C 1
ATOM 1672 O O . GLN A 1 224 ? -43.493 4.465 53.444 1.00 92.81 224 GLN A O 1
ATOM 1677 N N . VAL A 1 225 ? -43.948 3.182 51.664 1.00 95.25 225 VAL A N 1
ATOM 1678 C CA . VAL A 1 225 ? -45.377 3.007 51.984 1.00 95.25 225 VAL A CA 1
ATOM 1679 C C . VAL A 1 225 ? -45.573 2.205 53.276 1.00 95.25 225 VAL A C 1
ATOM 1681 O O . VAL A 1 225 ? -46.391 2.576 54.122 1.00 95.25 225 VAL A O 1
ATOM 1684 N N . LEU A 1 226 ? -44.812 1.126 53.472 1.00 94.69 226 LEU A N 1
ATOM 1685 C CA . LEU A 1 226 ? -44.916 0.275 54.657 1.00 94.69 226 LEU A CA 1
ATOM 1686 C C . LEU A 1 226 ? -44.524 1.025 55.937 1.00 94.69 226 LEU A C 1
ATOM 1688 O O . LEU A 1 226 ? -45.221 0.931 56.949 1.00 94.69 226 LEU A O 1
ATOM 1692 N N . SER A 1 227 ? -43.447 1.810 55.883 1.00 94.94 227 SER A N 1
ATOM 1693 C CA . SER A 1 227 ? -42.995 2.655 56.990 1.00 94.94 227 SER A CA 1
ATOM 1694 C C . SER A 1 227 ? -44.020 3.735 57.326 1.00 94.94 227 SER A C 1
ATOM 1696 O O . SER A 1 227 ? -44.323 3.953 58.497 1.00 94.94 227 SER A O 1
ATOM 1698 N N . MET A 1 228 ? -44.651 4.338 56.314 1.00 92.69 228 MET A N 1
ATOM 1699 C CA . MET A 1 228 ? -45.735 5.294 56.518 1.00 92.69 228 MET A CA 1
ATOM 1700 C C . MET A 1 228 ? -46.945 4.649 57.204 1.00 92.69 228 MET A C 1
ATOM 1702 O O . MET A 1 228 ? -47.476 5.213 58.163 1.00 92.69 228 MET A O 1
ATOM 1706 N N . ASN A 1 229 ? -47.340 3.445 56.784 1.00 93.81 229 ASN A N 1
ATOM 1707 C CA . ASN A 1 229 ? -48.403 2.688 57.446 1.00 93.81 229 ASN A CA 1
ATOM 1708 C C . ASN A 1 229 ? -48.042 2.360 58.906 1.00 93.81 229 ASN A C 1
ATOM 1710 O O . ASN A 1 229 ? -48.878 2.515 59.798 1.00 93.81 229 ASN A O 1
ATOM 1714 N N . ALA A 1 230 ? -46.791 1.976 59.176 1.00 93.00 230 ALA A N 1
ATOM 1715 C CA . ALA A 1 230 ? -46.307 1.708 60.528 1.00 93.00 230 ALA A CA 1
ATOM 1716 C C . ALA A 1 230 ? -46.309 2.966 61.414 1.00 93.00 230 ALA A C 1
ATOM 1718 O O . ALA A 1 230 ? -46.717 2.889 62.576 1.00 93.00 230 ALA A O 1
ATOM 1719 N N . SER A 1 231 ? -45.931 4.134 60.881 1.00 92.19 231 SER A N 1
ATOM 1720 C CA . SER A 1 231 ? -46.026 5.414 61.596 1.00 92.19 231 SER A CA 1
ATOM 1721 C C . SER A 1 231 ? -47.472 5.738 61.981 1.00 92.19 231 SER A C 1
ATOM 1723 O O . SER A 1 231 ? -47.728 6.116 63.122 1.00 92.19 231 SER A O 1
ATOM 1725 N N . ILE A 1 232 ? -48.435 5.524 61.074 1.00 90.38 232 ILE A N 1
ATOM 1726 C CA . ILE A 1 232 ? -49.866 5.757 61.339 1.00 90.38 232 ILE A CA 1
ATOM 1727 C C . ILE A 1 232 ? -50.377 4.837 62.459 1.00 90.38 232 ILE A C 1
ATOM 1729 O O . ILE A 1 232 ? -51.061 5.293 63.378 1.00 90.38 232 ILE A O 1
ATOM 1733 N N . VAL A 1 233 ? -50.041 3.543 62.410 1.00 92.31 233 VAL A N 1
ATOM 1734 C CA . VAL A 1 233 ? -50.446 2.574 63.445 1.00 92.31 233 VAL A CA 1
ATOM 1735 C C . VAL A 1 233 ? -49.804 2.905 64.795 1.00 92.31 233 VAL A C 1
ATOM 1737 O O . VAL A 1 233 ? -50.475 2.832 65.825 1.00 92.31 233 VAL A O 1
ATOM 1740 N N . SER A 1 234 ? -48.539 3.329 64.793 1.00 93.25 234 SER A N 1
ATOM 1741 C CA . SER A 1 234 ? -47.816 3.737 66.003 1.00 93.25 234 SER A CA 1
ATOM 1742 C C . SER A 1 234 ? -48.457 4.961 66.658 1.00 93.25 234 SER A C 1
ATOM 1744 O O . SER A 1 234 ? -48.730 4.934 67.858 1.00 93.25 234 SER A O 1
ATOM 1746 N N . ALA A 1 235 ? -48.814 5.979 65.868 1.00 90.00 235 ALA A N 1
ATOM 1747 C CA . ALA A 1 235 ? -49.544 7.148 66.356 1.00 90.00 235 ALA A CA 1
ATOM 1748 C C . ALA A 1 235 ? -50.916 6.761 66.945 1.00 90.00 235 ALA A C 1
ATOM 1750 O O . ALA A 1 235 ? -51.322 7.266 67.993 1.00 90.00 235 ALA A O 1
ATOM 1751 N N . ARG A 1 236 ? -51.616 5.803 66.318 1.00 91.62 236 ARG A N 1
ATOM 1752 C CA . ARG A 1 236 ? -52.917 5.295 66.788 1.00 91.62 236 ARG A CA 1
ATOM 1753 C C . ARG A 1 236 ? -52.826 4.528 68.114 1.00 91.62 236 ARG A C 1
ATOM 1755 O O . ARG A 1 236 ? -53.780 4.555 68.886 1.00 91.62 236 ARG A O 1
ATOM 1762 N N . ALA A 1 237 ? -51.699 3.874 68.396 1.00 91.94 237 ALA A N 1
ATOM 1763 C CA . ALA A 1 237 ? -51.444 3.183 69.665 1.00 91.94 237 ALA A CA 1
ATOM 1764 C C . ALA A 1 237 ? -51.084 4.138 70.827 1.00 91.94 237 ALA A C 1
ATOM 1766 O O . ALA A 1 237 ? -50.938 3.699 71.974 1.00 91.94 237 ALA A O 1
ATOM 1767 N N . GLY A 1 238 ? -50.946 5.443 70.560 1.00 89.38 238 GLY A N 1
ATOM 1768 C CA . GLY A 1 238 ? -50.703 6.466 71.572 1.00 89.38 238 GLY A CA 1
ATOM 1769 C C . GLY A 1 238 ? -49.395 6.239 72.334 1.00 89.38 238 GLY A C 1
ATOM 1770 O O . GLY A 1 238 ? -48.323 6.113 71.747 1.00 89.38 238 GLY A O 1
ATOM 1771 N N . VAL A 1 239 ? -49.460 6.180 73.668 1.00 86.56 239 VAL A N 1
ATOM 1772 C CA . VAL A 1 239 ? -48.259 6.079 74.522 1.00 86.56 239 VAL A CA 1
ATOM 1773 C C . VAL A 1 239 ? -47.501 4.762 74.302 1.00 86.56 239 VAL A C 1
ATOM 1775 O O . VAL A 1 239 ? -46.273 4.753 74.363 1.00 86.56 239 VAL A O 1
ATOM 1778 N N . HIS A 1 240 ? -48.210 3.675 73.982 1.00 88.88 240 HIS A N 1
ATOM 1779 C CA . HIS A 1 240 ? -47.613 2.360 73.723 1.00 88.88 240 HIS A CA 1
ATOM 1780 C C . HIS A 1 240 ? -46.909 2.272 72.357 1.00 88.88 240 HIS A C 1
ATOM 1782 O O . HIS A 1 240 ? -46.067 1.400 72.164 1.00 88.88 240 HIS A O 1
ATOM 1788 N N . GLY A 1 241 ? -47.221 3.177 71.420 1.00 91.19 241 GLY A N 1
ATOM 1789 C CA . GLY A 1 241 ? -46.661 3.192 70.066 1.00 91.19 241 GLY A CA 1
ATOM 1790 C C . GLY A 1 241 ? -45.415 4.060 69.884 1.00 91.19 241 GLY A C 1
ATOM 1791 O O . GLY A 1 241 ? -44.756 3.950 68.854 1.00 91.19 241 GLY A O 1
ATOM 1792 N N . LYS A 1 242 ? -45.036 4.884 70.872 1.00 88.56 242 LYS A N 1
ATOM 1793 C CA . LYS A 1 242 ? -43.937 5.862 70.733 1.00 88.56 242 LYS A CA 1
ATOM 1794 C C . LYS A 1 242 ? -42.603 5.256 70.281 1.00 88.56 242 LYS A C 1
ATOM 1796 O O . LYS A 1 242 ? -41.905 5.867 69.481 1.00 88.56 242 LYS A O 1
ATOM 1801 N N . GLY A 1 243 ? -42.245 4.068 70.775 1.00 90.00 243 GLY A N 1
ATOM 1802 C CA . GLY A 1 243 ? -41.017 3.377 70.357 1.00 90.00 243 GLY A CA 1
ATOM 1803 C C . GLY A 1 243 ? -41.064 2.914 68.896 1.00 90.00 243 GLY A C 1
ATOM 1804 O O . GLY A 1 243 ? -40.087 3.068 68.169 1.00 90.00 243 GLY A O 1
ATOM 1805 N N . PHE A 1 244 ? -42.219 2.417 68.448 1.00 91.69 244 PHE A N 1
ATOM 1806 C CA . PHE A 1 244 ? -42.434 1.998 67.060 1.00 91.69 244 PHE A CA 1
ATOM 1807 C C . PHE A 1 244 ? -42.498 3.184 66.091 1.00 91.69 244 PHE A C 1
ATOM 1809 O O . PHE A 1 244 ? -42.039 3.066 64.958 1.00 91.69 244 PHE A O 1
ATOM 1816 N N . GLU A 1 245 ? -42.989 4.343 66.536 1.00 93.19 245 GLU A N 1
ATOM 1817 C CA . GLU A 1 245 ? -43.047 5.549 65.707 1.00 93.19 245 GLU A CA 1
ATOM 1818 C C . GLU A 1 245 ? -41.652 6.057 65.323 1.00 93.19 245 GLU A C 1
ATOM 1820 O O . GLU A 1 245 ? -41.427 6.425 64.168 1.00 93.19 245 GLU A O 1
ATOM 1825 N N . VAL A 1 246 ? -40.699 6.015 66.262 1.00 93.06 246 VAL A N 1
ATOM 1826 C CA . VAL A 1 246 ? -39.296 6.373 65.999 1.00 93.06 246 VAL A CA 1
ATOM 1827 C C . VAL A 1 246 ? -38.692 5.439 64.952 1.00 93.06 246 VAL A C 1
ATOM 1829 O O . VAL A 1 246 ? -38.096 5.911 63.987 1.00 93.06 246 VAL A O 1
ATOM 1832 N N . VAL A 1 247 ? -38.905 4.126 65.092 1.00 94.88 247 VAL A N 1
ATOM 1833 C CA . VAL A 1 247 ? -38.413 3.129 64.127 1.00 94.88 247 VAL A CA 1
ATOM 1834 C C . VAL A 1 247 ? -39.034 3.344 62.745 1.00 94.88 247 VAL A C 1
ATOM 1836 O O . VAL A 1 247 ? -38.321 3.348 61.747 1.00 94.88 247 VAL A O 1
ATOM 1839 N N . ALA A 1 248 ? -40.344 3.580 62.667 1.00 94.88 248 ALA A N 1
ATOM 1840 C CA . ALA A 1 248 ? -41.029 3.812 61.399 1.00 94.88 248 ALA A CA 1
ATOM 1841 C C . ALA A 1 248 ? -40.524 5.080 60.683 1.00 94.88 248 ALA A C 1
ATOM 1843 O O . ALA A 1 248 ? -40.331 5.068 59.467 1.00 94.88 248 ALA A O 1
ATOM 1844 N N . LYS A 1 249 ? -40.242 6.157 61.429 1.00 93.50 249 LYS A N 1
ATOM 1845 C CA . LYS A 1 249 ? -39.658 7.386 60.871 1.00 93.50 249 LYS A CA 1
ATOM 1846 C C . LYS A 1 249 ? -38.228 7.173 60.364 1.00 93.50 249 LYS A C 1
ATOM 1848 O O . LYS A 1 249 ? -37.869 7.725 59.325 1.00 93.50 249 LYS A O 1
ATOM 1853 N N . GLU A 1 250 ? -37.434 6.368 61.063 1.00 95.75 250 GLU A N 1
ATOM 1854 C CA . GLU A 1 250 ? -36.077 6.026 60.630 1.00 95.75 250 GLU A CA 1
ATOM 1855 C C . GLU A 1 250 ? -36.095 5.198 59.338 1.00 95.75 250 GLU A C 1
ATOM 1857 O O . GLU A 1 250 ? -35.408 5.543 58.380 1.00 95.75 250 GLU A O 1
ATOM 1862 N N . ILE A 1 251 ? -36.963 4.180 59.254 1.00 96.06 251 ILE A N 1
ATOM 1863 C CA . ILE A 1 251 ? -37.143 3.372 58.034 1.00 96.06 251 ILE A CA 1
ATOM 1864 C C . ILE A 1 251 ? -37.556 4.256 56.849 1.00 96.06 251 ILE A C 1
ATOM 1866 O O . ILE A 1 251 ? -37.045 4.078 55.744 1.00 96.06 251 ILE A O 1
ATOM 1870 N N . ARG A 1 252 ? -38.448 5.231 57.067 1.00 93.62 252 ARG A N 1
ATOM 1871 C CA . ARG A 1 252 ? -38.858 6.184 56.026 1.00 93.62 252 ARG A CA 1
ATOM 1872 C C . ARG A 1 252 ? -37.687 7.040 55.536 1.00 93.62 252 ARG A C 1
ATOM 1874 O O . ARG A 1 252 ? -37.524 7.237 54.338 1.00 93.62 252 ARG A O 1
ATOM 1881 N N . THR A 1 253 ? -36.865 7.544 56.455 1.00 95.12 253 THR A N 1
ATOM 1882 C CA . THR A 1 253 ? -35.668 8.326 56.101 1.00 95.12 253 THR A CA 1
ATOM 1883 C C . THR A 1 253 ? -34.677 7.480 55.297 1.00 95.12 253 THR A C 1
ATOM 1885 O O . THR A 1 253 ? -34.217 7.918 54.247 1.00 95.12 253 THR A O 1
ATOM 1888 N N . LEU A 1 254 ? -34.413 6.245 55.736 1.00 95.00 254 LEU A N 1
ATOM 1889 C CA . LEU A 1 254 ? -33.538 5.294 55.042 1.00 95.00 254 LEU A CA 1
ATOM 1890 C C . LEU A 1 254 ? -34.047 4.944 53.638 1.00 95.00 254 LEU A C 1
ATOM 1892 O O . LEU A 1 254 ? -33.256 4.869 52.702 1.00 95.00 254 LEU A O 1
ATOM 1896 N N . SER A 1 255 ? -35.357 4.755 53.478 1.00 94.94 255 SER A N 1
ATOM 1897 C CA . SER A 1 255 ? -35.967 4.448 52.176 1.00 94.94 255 SER A CA 1
ATOM 1898 C C . SER A 1 255 ? -35.837 5.633 51.214 1.00 94.94 255 SER A C 1
ATOM 1900 O O . SER A 1 255 ? -35.432 5.449 50.071 1.00 94.94 255 SER A O 1
ATOM 1902 N N . HIS A 1 256 ? -36.060 6.863 51.692 1.00 94.25 256 HIS A N 1
ATOM 1903 C CA . HIS A 1 256 ? -35.838 8.072 50.890 1.00 94.25 256 HIS A CA 1
ATOM 1904 C C . HIS A 1 256 ? -34.373 8.226 50.455 1.00 94.25 256 HIS A C 1
ATOM 1906 O O . HIS A 1 256 ? -34.096 8.454 49.284 1.00 94.25 256 HIS A O 1
ATOM 1912 N N . GLN A 1 257 ? -33.421 8.048 51.377 1.00 94.75 257 GLN A N 1
ATOM 1913 C CA . GLN A 1 257 ? -31.988 8.090 51.051 1.00 94.75 257 GLN A CA 1
ATOM 1914 C C . GLN A 1 257 ? -31.585 6.986 50.061 1.00 94.75 257 GLN A C 1
ATOM 1916 O O . GLN A 1 257 ? -30.718 7.189 49.210 1.00 94.75 257 GLN A O 1
ATOM 1921 N N . THR A 1 258 ? -32.219 5.815 50.162 1.00 94.88 258 THR A N 1
ATOM 1922 C CA . THR A 1 258 ? -32.017 4.708 49.220 1.00 94.88 258 THR A CA 1
ATOM 1923 C C . THR A 1 258 ? -32.531 5.078 47.830 1.00 94.88 258 THR A C 1
ATOM 1925 O O . THR A 1 258 ? -31.840 4.822 46.852 1.00 94.88 258 THR A O 1
ATOM 1928 N N . GLU A 1 259 ? -33.700 5.712 47.728 1.00 93.50 259 GLU A N 1
ATOM 1929 C CA . GLU A 1 259 ? -34.280 6.167 46.458 1.00 93.50 259 GLU A CA 1
ATOM 1930 C C . GLU A 1 259 ? -33.405 7.229 45.773 1.00 93.50 259 GLU A C 1
ATOM 1932 O O . GLU A 1 259 ? -33.078 7.076 44.597 1.00 93.50 259 GLU A O 1
ATOM 1937 N N . GLU A 1 260 ? -32.929 8.234 46.519 1.00 94.94 260 GLU A N 1
ATOM 1938 C CA . GLU A 1 260 ? -31.974 9.229 46.004 1.00 94.94 260 GLU A CA 1
ATOM 1939 C C . GLU A 1 260 ? -30.690 8.560 45.484 1.00 94.94 260 GLU A C 1
ATOM 1941 O O . GLU A 1 260 ? -30.243 8.835 44.370 1.00 94.94 260 GLU A O 1
ATOM 1946 N N . SER A 1 261 ? -30.138 7.610 46.248 1.00 96.06 261 SER A N 1
ATOM 1947 C CA . SER A 1 261 ? -28.933 6.872 45.848 1.00 96.06 261 SER A CA 1
ATOM 1948 C C . SER A 1 261 ? -29.160 6.036 44.582 1.00 96.06 261 SER A C 1
ATOM 1950 O O . SER A 1 261 ? -28.300 5.983 43.704 1.00 96.06 261 SER A O 1
ATOM 1952 N N . LEU A 1 262 ? -30.319 5.382 44.460 1.00 95.88 262 LEU A N 1
ATOM 1953 C CA . LEU A 1 262 ? -30.679 4.614 43.266 1.00 95.88 262 LEU A CA 1
ATOM 1954 C C . LEU A 1 262 ? -30.790 5.514 42.033 1.00 95.88 262 LEU A C 1
ATOM 1956 O O . LEU A 1 262 ? -30.353 5.112 40.955 1.00 95.88 262 LEU A O 1
ATOM 1960 N N . GLN A 1 263 ? -31.310 6.732 42.189 1.00 94.38 263 GLN A N 1
ATOM 1961 C CA . GLN A 1 263 ? -31.435 7.698 41.100 1.00 94.38 263 GLN A CA 1
ATOM 1962 C C . GLN A 1 263 ? -30.067 8.206 40.611 1.00 94.38 263 GLN A C 1
ATOM 1964 O O . GLN A 1 263 ? -29.841 8.311 39.402 1.00 94.38 263 GLN A O 1
ATOM 1969 N N . GLU A 1 264 ? -29.119 8.446 41.520 1.00 96.56 264 GLU A N 1
ATOM 1970 C CA . GLU A 1 264 ? -27.731 8.777 41.161 1.00 96.56 264 GLU A CA 1
ATOM 1971 C C . GLU A 1 264 ? -27.034 7.630 40.409 1.00 96.56 264 GLU A C 1
ATOM 1973 O O . GLU A 1 264 ? -26.345 7.854 39.403 1.00 96.56 264 GLU A O 1
ATOM 1978 N N . ILE A 1 265 ? -27.238 6.384 40.854 1.00 96.69 265 ILE A N 1
ATOM 1979 C CA . ILE A 1 265 ? -26.689 5.205 40.173 1.00 96.69 265 ILE A CA 1
ATOM 1980 C C . ILE A 1 265 ? -27.333 5.040 38.789 1.00 96.69 265 ILE A C 1
ATOM 1982 O O . ILE A 1 265 ? -26.618 4.773 37.824 1.00 96.69 265 ILE A O 1
ATOM 1986 N N . ALA A 1 266 ? -28.647 5.244 38.656 1.00 95.25 266 ALA A N 1
ATOM 1987 C CA . ALA A 1 266 ? -29.347 5.168 37.373 1.00 95.25 266 ALA A CA 1
ATOM 1988 C C . ALA A 1 266 ? -28.790 6.176 36.355 1.00 95.25 266 ALA A C 1
ATOM 1990 O O . ALA A 1 266 ? -28.431 5.783 35.246 1.00 95.25 266 ALA A O 1
ATOM 1991 N N . SER A 1 267 ? -28.600 7.435 36.763 1.00 96.44 267 SER A N 1
ATOM 1992 C CA . SER A 1 267 ? -27.964 8.474 35.935 1.00 96.44 267 SER A CA 1
ATOM 1993 C C . SER A 1 267 ? -26.544 8.082 35.498 1.00 96.44 267 SER A C 1
ATOM 1995 O O . SER A 1 267 ? -26.160 8.228 34.334 1.00 96.44 267 SER A O 1
ATOM 1997 N N . SER A 1 268 ? -25.767 7.485 36.406 1.00 96.81 268 SER A N 1
ATOM 1998 C CA . SER A 1 268 ? -24.424 6.984 36.086 1.00 96.81 268 SER A CA 1
ATOM 1999 C C . SER A 1 268 ? -24.460 5.854 35.046 1.00 96.81 268 SER A C 1
ATOM 2001 O O . SER A 1 268 ? -23.630 5.815 34.134 1.00 96.81 268 SER A O 1
ATOM 2003 N N . ILE A 1 269 ? -25.436 4.947 35.147 1.00 96.88 269 ILE A N 1
ATOM 2004 C CA . ILE A 1 269 ? -25.636 3.853 34.190 1.00 96.88 269 ILE A CA 1
ATOM 2005 C C . ILE A 1 269 ? -26.078 4.382 32.821 1.00 96.88 269 ILE A C 1
ATOM 2007 O O . ILE A 1 269 ? -25.576 3.898 31.806 1.00 96.88 269 ILE A O 1
ATOM 2011 N N . GLU A 1 270 ? -26.937 5.399 32.762 1.00 96.06 270 GLU A N 1
ATOM 2012 C CA . GLU A 1 270 ? -27.297 6.072 31.506 1.00 96.06 270 GLU A CA 1
ATOM 2013 C C . GLU A 1 270 ? -26.072 6.691 30.818 1.00 96.06 270 GLU A C 1
ATOM 2015 O O . GLU A 1 270 ? -25.878 6.506 29.614 1.00 96.06 270 GLU A O 1
ATOM 2020 N N . GLY A 1 271 ? -25.192 7.348 31.581 1.00 97.31 271 GLY A N 1
ATOM 2021 C CA . GLY A 1 271 ? -23.921 7.869 31.068 1.00 97.31 271 GLY A CA 1
ATOM 2022 C C . GLY A 1 271 ? -23.009 6.773 30.501 1.00 97.31 271 GLY A C 1
ATOM 2023 O O . GLY A 1 271 ? -22.407 6.938 29.434 1.00 97.31 271 GLY A O 1
ATOM 2024 N N . ILE A 1 272 ? -22.955 5.614 31.164 1.00 96.50 272 ILE A N 1
ATOM 2025 C CA . ILE A 1 272 ? -22.230 4.436 30.667 1.00 96.50 272 ILE A CA 1
ATOM 2026 C C . ILE A 1 272 ? -22.850 3.928 29.358 1.00 96.50 272 ILE A C 1
ATOM 2028 O O . ILE A 1 272 ? -22.119 3.689 28.401 1.00 96.50 272 ILE A O 1
ATOM 2032 N N . GLN A 1 273 ? -24.179 3.809 29.268 1.00 95.56 273 GLN A N 1
ATOM 2033 C CA . GLN A 1 273 ? -24.858 3.389 28.033 1.00 95.56 273 GLN A CA 1
ATOM 2034 C C . GLN A 1 273 ? -24.589 4.344 26.875 1.00 95.56 273 GLN A C 1
ATOM 2036 O O . GLN A 1 273 ? -24.363 3.898 25.752 1.00 95.56 273 GLN A O 1
ATOM 2041 N N . GLN A 1 274 ? -24.581 5.650 27.137 1.00 97.38 274 GLN A N 1
ATOM 2042 C CA . GLN A 1 274 ? -24.263 6.633 26.111 1.00 97.38 274 GLN A CA 1
ATOM 2043 C C . GLN A 1 274 ? -22.822 6.476 25.615 1.00 97.38 274 GLN A C 1
ATOM 2045 O O . GLN A 1 274 ? -22.590 6.485 24.410 1.00 97.38 274 GLN A O 1
ATOM 2050 N N . THR A 1 275 ? -21.874 6.256 26.528 1.00 96.75 275 THR A N 1
ATOM 2051 C CA . THR A 1 275 ? -20.466 6.020 26.179 1.00 96.75 275 THR A CA 1
ATOM 2052 C C . THR A 1 275 ? -20.304 4.748 25.344 1.00 96.75 275 THR A C 1
ATOM 2054 O O . THR A 1 275 ? -19.601 4.765 24.339 1.00 96.75 275 THR A O 1
ATOM 2057 N N . ILE A 1 276 ? -21.000 3.664 25.707 1.00 97.00 276 ILE A N 1
ATOM 2058 C CA . ILE A 1 276 ? -21.025 2.402 24.949 1.00 97.00 276 ILE A CA 1
ATOM 2059 C C . ILE A 1 276 ? -21.511 2.637 23.512 1.00 97.00 276 ILE A C 1
ATOM 2061 O O . ILE A 1 276 ? -20.887 2.149 22.574 1.00 97.00 276 ILE A O 1
ATOM 2065 N N . ARG A 1 277 ? -22.587 3.413 23.317 1.00 95.69 277 ARG A N 1
ATOM 2066 C CA . ARG A 1 277 ? -23.098 3.732 21.970 1.00 95.69 277 ARG A CA 1
ATOM 2067 C C . ARG A 1 277 ? -22.091 4.527 21.146 1.00 95.69 277 ARG A C 1
ATOM 2069 O O . ARG A 1 277 ? -21.910 4.214 19.974 1.00 95.69 277 ARG A O 1
ATOM 2076 N N . THR A 1 278 ? -21.440 5.524 21.747 1.00 97.25 278 THR A N 1
ATOM 2077 C CA . THR A 1 278 ? -20.392 6.304 21.072 1.00 97.25 278 THR A CA 1
ATOM 2078 C C . THR A 1 278 ? -19.241 5.401 20.640 1.00 97.25 278 THR A C 1
ATOM 2080 O O . THR A 1 278 ? -18.910 5.370 19.463 1.00 97.25 278 THR A O 1
ATOM 2083 N N . VAL A 1 279 ? -18.711 4.580 21.553 1.00 96.25 279 VAL A N 1
ATOM 2084 C CA . VAL A 1 279 ? -17.611 3.648 21.251 1.00 96.25 279 VAL A CA 1
ATOM 2085 C C . VAL A 1 279 ? -18.002 2.639 20.167 1.00 96.25 279 VAL A C 1
ATOM 2087 O O . VAL A 1 279 ? -17.192 2.334 19.293 1.00 96.25 279 VAL A O 1
ATOM 2090 N N . GLY A 1 280 ? -19.239 2.135 20.180 1.00 95.56 280 GLY A N 1
ATOM 2091 C CA . GLY A 1 280 ? -19.748 1.261 19.121 1.00 95.56 280 GLY A CA 1
ATOM 2092 C C . GLY A 1 280 ? -19.797 1.951 17.754 1.00 95.56 280 GLY A C 1
ATOM 2093 O O . GLY A 1 280 ? -19.402 1.355 16.753 1.00 95.56 280 GLY A O 1
ATOM 2094 N N . GLY A 1 281 ? -20.220 3.218 17.716 1.00 95.56 281 GLY A N 1
ATOM 2095 C CA . GLY A 1 281 ? -20.197 4.051 16.510 1.00 95.56 281 GLY A CA 1
ATOM 2096 C C . GLY A 1 281 ? -18.780 4.266 15.975 1.00 95.56 281 GLY A C 1
ATOM 2097 O O . GLY A 1 281 ? -18.519 3.957 14.814 1.00 95.56 281 GLY A O 1
ATOM 2098 N N . ASP A 1 282 ? -17.858 4.693 16.841 1.00 95.62 282 ASP A N 1
ATOM 2099 C CA . ASP A 1 282 ? -16.448 4.918 16.495 1.00 95.62 282 ASP A CA 1
ATOM 2100 C C . ASP A 1 282 ? -15.785 3.628 15.978 1.00 95.62 282 ASP A C 1
ATOM 2102 O O . ASP A 1 282 ? -15.006 3.642 15.025 1.00 95.62 282 ASP A O 1
ATOM 2106 N N . THR A 1 283 ? -16.131 2.479 16.570 1.00 95.12 283 THR A N 1
ATOM 2107 C CA . THR A 1 283 ? -15.616 1.167 16.147 1.00 95.12 283 THR A CA 1
ATOM 2108 C C . THR A 1 283 ? -16.124 0.786 14.751 1.00 95.12 283 THR A C 1
ATOM 2110 O O . THR A 1 283 ? -15.359 0.256 13.947 1.00 95.12 283 THR A O 1
ATOM 2113 N N . HIS A 1 284 ? -17.387 1.081 14.424 1.00 94.06 284 HIS A N 1
ATOM 2114 C CA . HIS A 1 284 ? -17.926 0.868 13.076 1.00 94.06 284 HIS A CA 1
ATOM 2115 C C . HIS A 1 284 ? -17.304 1.795 12.028 1.00 94.06 284 HIS A C 1
ATOM 2117 O O . HIS A 1 284 ? -17.073 1.370 10.896 1.00 94.06 284 HIS A O 1
ATOM 2123 N N . GLU A 1 285 ? -17.033 3.052 12.377 1.00 95.69 285 GLU A N 1
ATOM 2124 C CA . GLU A 1 285 ? -16.337 3.981 11.484 1.00 95.69 285 GLU A CA 1
ATOM 2125 C C . GLU A 1 285 ? -14.905 3.505 11.202 1.00 95.69 285 GLU A C 1
ATOM 2127 O O . GLU A 1 285 ? -14.483 3.459 10.045 1.00 95.69 285 GLU A O 1
ATOM 2132 N N . ALA A 1 286 ? -14.194 3.048 12.236 1.00 95.06 286 ALA A N 1
ATOM 2133 C CA . ALA A 1 286 ? -12.861 2.473 12.094 1.00 95.06 286 ALA A CA 1
ATOM 2134 C C . ALA A 1 286 ? -12.843 1.204 11.218 1.00 95.06 286 ALA A C 1
ATOM 2136 O O . ALA A 1 286 ? -11.918 1.032 10.424 1.00 95.06 286 ALA A O 1
ATOM 2137 N N . ASP A 1 287 ? -13.864 0.343 11.309 1.00 93.44 287 ASP A N 1
ATOM 2138 C CA . ASP A 1 287 ? -14.001 -0.857 10.462 1.00 93.44 287 ASP A CA 1
ATOM 2139 C C . ASP A 1 287 ? -14.175 -0.488 8.981 1.00 93.44 287 ASP A C 1
ATOM 2141 O O . ASP A 1 287 ? -13.518 -1.048 8.100 1.00 93.44 287 ASP A O 1
ATOM 2145 N N . ARG A 1 288 ? -14.986 0.539 8.693 1.00 95.00 288 ARG A N 1
ATOM 2146 C CA . ARG A 1 288 ? -15.140 1.068 7.328 1.00 95.00 288 ARG A CA 1
ATOM 2147 C C . ARG A 1 288 ? -13.836 1.648 6.786 1.00 95.00 288 ARG A C 1
ATOM 2149 O O . ARG A 1 288 ? -13.471 1.338 5.654 1.00 95.00 288 ARG A O 1
ATOM 2156 N N . ALA A 1 289 ? -13.125 2.439 7.588 1.00 95.06 289 ALA A N 1
ATOM 2157 C CA . ALA A 1 289 ? -11.837 3.005 7.194 1.00 95.06 289 ALA A CA 1
ATOM 2158 C C . ALA A 1 289 ? -10.796 1.905 6.909 1.00 95.06 289 ALA A C 1
ATOM 2160 O O . ALA A 1 289 ? -10.085 1.962 5.907 1.00 95.06 289 ALA A O 1
ATOM 2161 N N . ALA A 1 290 ? -10.748 0.854 7.734 1.00 94.50 290 ALA A N 1
ATOM 2162 C CA . ALA A 1 290 ? -9.867 -0.294 7.518 1.00 94.50 290 ALA A CA 1
ATOM 2163 C C . ALA A 1 290 ? -10.195 -1.061 6.219 1.00 94.50 290 ALA A C 1
ATOM 2165 O O . ALA A 1 290 ? -9.290 -1.523 5.512 1.00 94.50 290 ALA A O 1
ATOM 2166 N N . ALA A 1 291 ? -11.478 -1.178 5.868 1.00 92.62 291 ALA A N 1
ATOM 2167 C CA . ALA A 1 291 ? -11.907 -1.781 4.608 1.00 92.62 291 ALA A CA 1
ATOM 2168 C C . ALA A 1 291 ? -11.496 -0.940 3.384 1.00 92.62 291 ALA A C 1
ATOM 2170 O O . ALA A 1 291 ? -11.031 -1.492 2.383 1.00 92.62 291 ALA A O 1
ATOM 2171 N N . GLU A 1 292 ? -11.616 0.388 3.463 1.00 94.75 292 GLU A N 1
ATOM 2172 C CA . GLU A 1 292 ? -11.162 1.303 2.408 1.00 94.75 292 GLU A CA 1
ATOM 2173 C C . GLU A 1 292 ? -9.641 1.236 2.212 1.00 94.75 292 GLU A C 1
ATOM 2175 O O . GLU A 1 292 ? -9.173 1.094 1.080 1.00 94.75 292 GLU A O 1
ATOM 2180 N N . GLU A 1 293 ? -8.869 1.220 3.299 1.00 93.31 293 GLU A N 1
ATOM 2181 C CA . GLU A 1 293 ? -7.412 1.037 3.255 1.00 93.31 293 GLU A CA 1
ATOM 2182 C C . GLU A 1 293 ? -7.008 -0.303 2.620 1.00 93.31 293 GLU A C 1
ATOM 2184 O O . GLU A 1 293 ? -6.072 -0.370 1.821 1.00 93.31 293 GLU A O 1
ATOM 2189 N N . THR A 1 294 ? -7.761 -1.375 2.889 1.00 94.06 294 THR A N 1
ATOM 2190 C CA . THR A 1 294 ? -7.533 -2.681 2.245 1.00 94.06 294 THR A CA 1
ATOM 2191 C C . THR A 1 294 ? -7.692 -2.590 0.725 1.00 94.06 294 THR A C 1
ATOM 2193 O O . THR A 1 294 ? -6.876 -3.135 -0.022 1.00 94.06 294 THR A O 1
ATOM 2196 N N . LYS A 1 295 ? -8.712 -1.869 0.243 1.00 93.94 295 LYS A N 1
ATOM 2197 C CA . LYS A 1 295 ? -8.930 -1.657 -1.195 1.00 93.94 295 LYS A CA 1
ATOM 2198 C C . LYS A 1 295 ? -7.801 -0.831 -1.819 1.00 93.94 295 LYS A C 1
ATOM 2200 O O . LYS A 1 295 ? -7.310 -1.184 -2.891 1.00 93.94 295 LYS A O 1
ATOM 2205 N N . SER A 1 296 ? -7.363 0.230 -1.144 1.00 93.81 296 SER A N 1
ATOM 2206 C CA . SER A 1 296 ? -6.229 1.050 -1.583 1.00 93.81 296 SER A CA 1
ATOM 2207 C C . SER A 1 296 ? -4.944 0.224 -1.694 1.00 93.81 296 SER A C 1
ATOM 2209 O O . SER A 1 296 ? -4.245 0.311 -2.704 1.00 93.81 296 SER A O 1
ATOM 2211 N N . LEU A 1 297 ? -4.667 -0.657 -0.727 1.00 94.38 297 LEU A N 1
ATOM 2212 C CA . LEU A 1 297 ? -3.520 -1.569 -0.788 1.00 94.38 297 LEU A CA 1
ATOM 2213 C C . LEU A 1 297 ? -3.579 -2.538 -1.969 1.00 94.38 297 LEU A C 1
ATOM 2215 O O . LEU A 1 297 ? -2.545 -2.796 -2.583 1.00 94.38 297 LEU A O 1
ATOM 2219 N N . MET A 1 298 ? -4.759 -3.059 -2.315 1.00 91.12 298 MET A N 1
ATOM 2220 C CA . MET A 1 298 ? -4.905 -3.906 -3.504 1.00 91.12 298 MET A CA 1
ATOM 2221 C C . MET A 1 298 ? -4.544 -3.146 -4.785 1.00 91.12 298 MET A C 1
ATOM 2223 O O . MET A 1 298 ? -3.857 -3.693 -5.646 1.00 91.12 298 MET A O 1
ATOM 2227 N N . SER A 1 299 ? -4.944 -1.875 -4.891 1.00 93.69 299 SER A N 1
ATOM 2228 C CA . SER A 1 299 ? -4.552 -1.024 -6.020 1.00 93.69 299 SER A CA 1
ATOM 2229 C C . SER A 1 299 ? -3.039 -0.804 -6.064 1.00 93.69 299 SER A C 1
ATOM 2231 O O . SER A 1 299 ? -2.445 -0.892 -7.135 1.00 93.69 299 SER A O 1
ATOM 2233 N N . VAL A 1 300 ? -2.402 -0.557 -4.914 1.00 93.69 300 VAL A N 1
ATOM 2234 C CA . VAL A 1 300 ? -0.940 -0.403 -4.825 1.00 93.69 300 VAL A CA 1
ATOM 2235 C C . VAL A 1 300 ? -0.230 -1.684 -5.258 1.00 93.69 300 VAL A C 1
ATOM 2237 O O . VAL A 1 300 ? 0.717 -1.617 -6.039 1.00 93.69 300 VAL A O 1
ATOM 2240 N N . ALA A 1 301 ? -0.695 -2.849 -4.803 1.00 90.75 301 ALA A N 1
ATOM 2241 C CA . ALA A 1 301 ? -0.126 -4.137 -5.192 1.00 90.75 301 ALA A CA 1
ATOM 2242 C C . ALA A 1 301 ? -0.210 -4.370 -6.712 1.00 90.75 301 ALA A C 1
ATOM 2244 O O . ALA A 1 301 ? 0.774 -4.801 -7.313 1.00 90.75 301 ALA A O 1
ATOM 2245 N N . GLY A 1 302 ? -1.340 -4.023 -7.339 1.00 91.75 302 GLY A N 1
ATOM 2246 C CA . GLY A 1 302 ? -1.500 -4.082 -8.795 1.00 91.75 302 GLY A CA 1
ATOM 2247 C C . GLY A 1 302 ? -0.521 -3.166 -9.536 1.00 91.75 302 GLY A C 1
ATOM 2248 O O . GLY A 1 302 ? 0.174 -3.609 -10.449 1.00 91.75 302 GLY A O 1
ATOM 2249 N N . SER A 1 303 ? -0.383 -1.911 -9.098 1.00 92.56 303 SER A N 1
ATOM 2250 C CA . SER A 1 303 ? 0.580 -0.972 -9.689 1.00 92.56 303 SER A CA 1
ATOM 2251 C C . SER A 1 303 ? 2.027 -1.454 -9.554 1.00 92.56 303 SER A C 1
ATOM 2253 O O . SER A 1 303 ? 2.804 -1.357 -10.502 1.00 92.56 303 SER A O 1
ATOM 2255 N N . LEU A 1 304 ? 2.399 -2.016 -8.399 1.00 91.50 304 LEU A N 1
ATOM 2256 C CA . LEU A 1 304 ? 3.738 -2.571 -8.182 1.00 91.50 304 LEU A CA 1
ATOM 2257 C C . LEU A 1 304 ? 4.018 -3.790 -9.074 1.00 91.50 304 LEU A C 1
ATOM 2259 O O . LEU A 1 304 ? 5.149 -3.970 -9.527 1.00 91.50 304 LEU A O 1
ATOM 2263 N N . GLN A 1 305 ? 2.998 -4.594 -9.379 1.00 91.19 305 GLN A N 1
ATOM 2264 C CA . GLN A 1 305 ? 3.121 -5.690 -10.338 1.00 91.19 305 GLN A CA 1
ATOM 2265 C C . GLN A 1 305 ? 3.374 -5.162 -11.758 1.00 91.19 305 GLN A C 1
ATOM 2267 O O . GLN A 1 305 ? 4.240 -5.681 -12.461 1.00 91.19 305 GLN A O 1
ATOM 2272 N N . GLY A 1 306 ? 2.692 -4.081 -12.152 1.00 91.62 306 GLY A N 1
ATOM 2273 C CA . GLY A 1 306 ? 2.972 -3.375 -13.406 1.00 91.62 306 GLY A CA 1
ATOM 22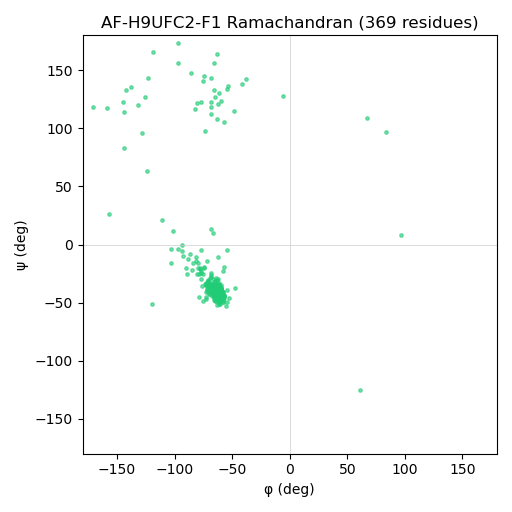74 C C . GLY A 1 306 ? 4.414 -2.858 -13.489 1.00 91.62 306 GLY A C 1
ATOM 2275 O O . GLY A 1 306 ? 5.069 -3.007 -14.520 1.00 91.62 306 GLY A O 1
ATOM 2276 N N . VAL A 1 307 ? 4.954 -2.330 -12.384 1.00 91.50 307 VAL A N 1
ATOM 2277 C CA . VAL A 1 307 ? 6.361 -1.894 -12.306 1.00 91.50 307 VAL A CA 1
ATOM 2278 C C . VAL A 1 307 ? 7.332 -3.064 -12.497 1.00 91.50 307 VAL A C 1
ATOM 2280 O O . VAL A 1 307 ? 8.312 -2.918 -13.226 1.00 91.50 307 VAL A O 1
ATOM 2283 N N . GLN A 1 308 ? 7.077 -4.227 -11.889 1.00 90.31 308 GLN A N 1
ATOM 2284 C CA . GLN A 1 308 ? 7.925 -5.412 -12.081 1.00 90.31 308 GLN A CA 1
ATOM 2285 C C . GLN A 1 308 ? 7.945 -5.879 -13.541 1.00 90.31 308 GLN A C 1
ATOM 2287 O O . GLN A 1 308 ? 9.017 -6.183 -14.065 1.00 90.31 308 GLN A O 1
ATOM 2292 N N . LEU A 1 309 ? 6.790 -5.871 -14.213 1.00 91.00 309 LEU A N 1
ATOM 2293 C CA . LEU A 1 309 ? 6.713 -6.197 -15.636 1.00 91.00 309 LEU A CA 1
ATOM 2294 C C . LEU A 1 309 ? 7.512 -5.194 -16.484 1.00 91.00 309 LEU A C 1
ATOM 2296 O O . LEU A 1 309 ? 8.273 -5.590 -17.365 1.00 91.00 309 LEU A O 1
ATOM 2300 N N . ALA A 1 310 ? 7.398 -3.895 -16.192 1.00 87.25 310 ALA A N 1
ATOM 2301 C CA . ALA A 1 310 ? 8.163 -2.864 -16.893 1.00 87.25 310 ALA A CA 1
ATOM 2302 C C . ALA A 1 310 ? 9.684 -3.041 -16.709 1.00 87.25 310 ALA A C 1
ATOM 2304 O O . ALA A 1 310 ? 10.442 -2.910 -17.670 1.00 87.25 310 ALA A O 1
ATOM 2305 N N . VAL A 1 311 ? 10.136 -3.396 -15.501 1.00 90.81 311 VAL A N 1
ATOM 2306 C CA . VAL A 1 311 ? 11.543 -3.731 -15.214 1.00 90.81 311 VAL A CA 1
ATOM 2307 C C . VAL A 1 311 ? 12.016 -4.919 -16.056 1.00 90.81 311 VAL A C 1
ATOM 2309 O O . VAL A 1 311 ? 13.109 -4.876 -16.621 1.00 90.81 311 VAL A O 1
ATOM 2312 N N . GLU A 1 312 ? 11.207 -5.971 -16.183 1.00 88.81 312 GLU A N 1
ATOM 2313 C CA . GLU A 1 312 ? 11.539 -7.142 -17.005 1.00 88.81 312 GLU A CA 1
ATOM 2314 C C . GLU A 1 312 ? 11.679 -6.784 -18.495 1.00 88.81 312 GLU A C 1
ATOM 2316 O O . GLU A 1 312 ? 12.630 -7.212 -19.165 1.00 88.81 312 GLU A O 1
ATOM 2321 N N . VAL A 1 313 ? 10.783 -5.934 -19.005 1.00 89.69 313 VAL A N 1
ATOM 2322 C CA . VAL A 1 313 ? 10.861 -5.406 -20.374 1.00 89.69 313 VAL A CA 1
ATOM 2323 C C . VAL A 1 313 ? 12.147 -4.600 -20.571 1.00 89.69 313 VAL A C 1
ATOM 2325 O O . VAL A 1 313 ? 12.885 -4.859 -21.523 1.00 89.69 313 VAL A O 1
ATOM 2328 N N . VAL A 1 314 ? 12.472 -3.672 -19.664 1.00 87.75 314 VAL A N 1
ATOM 2329 C CA . VAL A 1 314 ? 13.701 -2.860 -19.748 1.00 87.75 314 VAL A CA 1
ATOM 2330 C C . VAL A 1 314 ? 14.953 -3.734 -19.691 1.00 87.75 314 VAL A C 1
ATOM 2332 O O . VAL A 1 314 ? 15.897 -3.504 -20.452 1.00 87.75 314 VAL A O 1
ATOM 2335 N N . HIS A 1 315 ? 14.968 -4.766 -18.847 1.00 86.62 315 HIS A N 1
ATOM 2336 C CA . HIS A 1 315 ? 16.072 -5.721 -18.779 1.00 86.62 315 HIS A CA 1
ATOM 2337 C C . HIS A 1 315 ? 16.267 -6.457 -20.117 1.00 86.62 315 HIS A C 1
ATOM 2339 O O . HIS A 1 315 ? 17.380 -6.519 -20.653 1.00 86.62 315 HIS A O 1
ATOM 2345 N N . THR A 1 316 ? 15.181 -6.961 -20.704 1.00 87.50 316 THR A N 1
ATOM 2346 C CA . THR A 1 316 ? 15.204 -7.648 -22.005 1.00 87.50 316 THR A CA 1
ATOM 2347 C C . THR A 1 316 ? 15.661 -6.714 -23.129 1.00 87.50 316 THR A C 1
ATOM 2349 O O . THR A 1 316 ? 16.541 -7.059 -23.919 1.00 87.50 316 THR A O 1
ATOM 2352 N N . VAL A 1 317 ? 15.146 -5.484 -23.174 1.00 85.12 317 VAL A N 1
ATOM 2353 C CA . VAL A 1 317 ? 15.568 -4.473 -24.155 1.00 85.12 317 VAL A CA 1
ATOM 2354 C C . VAL A 1 317 ? 17.046 -4.120 -23.990 1.00 85.12 317 VAL A C 1
ATOM 2356 O O . VAL A 1 317 ? 17.761 -4.009 -24.986 1.00 85.12 317 VAL A O 1
ATOM 2359 N N . SER A 1 318 ? 17.524 -3.976 -22.754 1.00 85.62 318 SER A N 1
ATOM 2360 C CA . SER A 1 318 ? 18.913 -3.604 -22.469 1.00 85.62 318 SER A CA 1
ATOM 2361 C C . SER A 1 318 ? 19.891 -4.698 -22.891 1.00 85.62 318 SER A C 1
ATOM 2363 O O . SER A 1 318 ? 20.922 -4.401 -23.489 1.00 85.62 318 SER A O 1
ATOM 2365 N N . THR A 1 319 ? 19.571 -5.966 -22.619 1.00 86.44 319 THR A N 1
ATOM 2366 C CA . THR A 1 319 ? 20.399 -7.108 -23.050 1.00 86.44 319 THR A CA 1
ATOM 2367 C C . THR A 1 319 ? 20.463 -7.200 -24.572 1.00 86.44 319 THR A C 1
ATOM 2369 O O . THR A 1 319 ? 21.550 -7.133 -25.140 1.00 86.44 319 THR A O 1
ATOM 2372 N N . THR A 1 320 ? 19.307 -7.197 -25.238 1.00 85.31 320 THR A N 1
ATOM 2373 C CA . THR A 1 320 ? 19.229 -7.228 -26.707 1.00 85.31 320 THR A CA 1
ATOM 2374 C C . THR A 1 320 ? 19.931 -6.025 -27.354 1.00 85.31 320 THR A C 1
ATOM 2376 O O . THR A 1 320 ? 20.566 -6.153 -28.399 1.00 85.31 320 THR A O 1
ATOM 2379 N N . SER A 1 321 ? 19.846 -4.838 -26.744 1.00 83.38 321 SER A N 1
ATOM 2380 C CA . SER A 1 321 ? 20.531 -3.640 -27.247 1.00 83.38 321 SER A CA 1
ATOM 2381 C C . SER A 1 321 ? 22.046 -3.743 -27.116 1.00 83.38 321 SER A C 1
ATOM 2383 O O . SER A 1 321 ? 22.737 -3.371 -28.059 1.00 83.38 321 SER A O 1
ATOM 2385 N N . ARG A 1 322 ? 22.581 -4.284 -26.009 1.00 85.31 322 ARG A N 1
ATOM 2386 C CA . ARG A 1 322 ? 24.031 -4.526 -25.886 1.00 85.31 322 ARG A CA 1
ATOM 2387 C C . ARG A 1 322 ? 24.537 -5.446 -26.993 1.00 85.31 322 ARG A C 1
ATOM 2389 O O . ARG A 1 322 ? 25.531 -5.109 -27.630 1.00 85.31 322 ARG A O 1
ATOM 2396 N N . ASP A 1 323 ? 23.821 -6.533 -27.272 1.00 84.75 323 ASP A N 1
ATOM 2397 C CA . ASP A 1 323 ? 24.188 -7.470 -28.339 1.00 84.75 323 ASP A CA 1
ATOM 2398 C C . ASP A 1 323 ? 24.196 -6.780 -29.714 1.00 84.75 323 ASP A C 1
ATOM 2400 O O . ASP A 1 323 ? 25.143 -6.925 -30.490 1.00 84.75 323 ASP A O 1
ATOM 2404 N N . ARG A 1 324 ? 23.174 -5.961 -30.006 1.00 83.94 324 ARG A N 1
ATOM 2405 C CA . ARG A 1 324 ? 23.101 -5.176 -31.252 1.00 83.94 324 ARG A CA 1
ATOM 2406 C C . ARG A 1 324 ? 24.226 -4.148 -31.366 1.00 83.94 324 ARG A C 1
ATOM 2408 O O . ARG A 1 324 ? 24.803 -4.012 -32.440 1.00 83.94 324 ARG A O 1
ATOM 2415 N N . ILE A 1 325 ? 24.545 -3.444 -30.282 1.00 84.00 325 ILE A N 1
ATOM 2416 C CA . ILE A 1 325 ? 25.636 -2.460 -30.236 1.00 84.00 325 ILE A CA 1
ATOM 2417 C C . ILE A 1 325 ? 26.982 -3.144 -30.457 1.00 84.00 325 ILE A C 1
ATOM 2419 O O . ILE A 1 325 ? 27.811 -2.617 -31.192 1.00 84.00 325 ILE A O 1
ATOM 2423 N N . GLN A 1 326 ? 27.198 -4.327 -29.878 1.00 84.88 326 GLN A N 1
ATOM 2424 C CA . GLN A 1 326 ? 28.422 -5.090 -30.099 1.00 84.88 326 GLN A CA 1
ATOM 2425 C C . GLN A 1 326 ? 28.570 -5.485 -31.574 1.00 84.88 326 GLN A C 1
ATOM 2427 O O . GLN A 1 326 ? 29.602 -5.201 -32.180 1.00 84.88 326 GLN A O 1
ATOM 2432 N N . GLN A 1 327 ? 27.516 -6.033 -32.187 1.00 85.69 327 GLN A N 1
ATOM 2433 C CA . GLN A 1 327 ? 27.511 -6.348 -33.622 1.00 85.69 327 GLN A CA 1
ATOM 2434 C C . GLN A 1 327 ? 27.734 -5.104 -34.494 1.00 85.69 327 GLN A C 1
ATOM 2436 O O . GLN A 1 327 ? 28.429 -5.158 -35.508 1.00 85.69 327 GLN A O 1
ATOM 2441 N N . GLN A 1 328 ? 27.147 -3.969 -34.116 1.00 82.88 328 GLN A N 1
ATOM 2442 C CA . GLN A 1 328 ? 27.320 -2.706 -34.827 1.00 82.88 328 GLN A CA 1
ATOM 2443 C C . GLN A 1 328 ? 28.748 -2.167 -34.684 1.00 82.88 328 GLN A C 1
ATOM 2445 O O . GLN A 1 328 ? 29.315 -1.690 -35.663 1.00 82.88 328 GLN A O 1
ATOM 2450 N N . SER A 1 329 ? 29.349 -2.288 -33.501 1.00 86.38 329 SER A N 1
ATOM 2451 C CA . SER A 1 329 ? 30.737 -1.904 -33.248 1.00 86.38 329 SER A CA 1
ATOM 2452 C C . SER A 1 329 ? 31.715 -2.747 -34.067 1.00 86.38 329 SER A C 1
ATOM 2454 O O . SER A 1 329 ? 32.687 -2.206 -34.587 1.00 86.38 329 SER A O 1
ATOM 2456 N N . GLU A 1 330 ? 31.466 -4.051 -34.207 1.00 87.69 330 GLU A N 1
ATOM 2457 C CA . GLU A 1 330 ? 32.267 -4.934 -35.063 1.00 87.69 330 GLU A CA 1
ATOM 2458 C C . GLU A 1 330 ? 32.169 -4.511 -36.537 1.00 87.69 330 GLU A C 1
ATOM 2460 O O . GLU A 1 330 ? 33.193 -4.334 -37.196 1.00 87.69 330 GLU A O 1
ATOM 2465 N N . ARG A 1 331 ? 30.954 -4.236 -37.036 1.00 85.56 331 ARG A N 1
ATOM 2466 C CA . ARG A 1 331 ? 30.752 -3.724 -38.406 1.00 85.56 331 ARG A CA 1
ATOM 2467 C C . ARG A 1 331 ? 31.433 -2.381 -38.639 1.00 85.56 331 ARG A C 1
ATOM 2469 O O . ARG A 1 331 ? 32.004 -2.163 -39.699 1.00 85.56 331 ARG A O 1
ATOM 2476 N N . LEU A 1 332 ? 31.379 -1.478 -37.665 1.00 86.12 332 LEU A N 1
ATOM 2477 C CA . LEU A 1 332 ? 32.052 -0.184 -37.744 1.00 86.12 332 LEU A CA 1
ATOM 2478 C C . LEU A 1 332 ? 33.570 -0.330 -37.833 1.00 86.12 332 LEU A C 1
ATOM 2480 O O . LEU A 1 332 ? 34.191 0.354 -38.640 1.00 86.12 332 LEU A O 1
ATOM 2484 N N . ALA A 1 333 ? 34.156 -1.244 -37.058 1.00 87.69 333 ALA A N 1
ATOM 2485 C CA . ALA A 1 333 ? 35.586 -1.530 -37.129 1.00 87.69 333 ALA A CA 1
ATOM 2486 C C . ALA A 1 333 ? 35.988 -2.100 -38.502 1.00 87.69 333 ALA A C 1
ATOM 2488 O O . ALA A 1 333 ? 37.026 -1.726 -39.049 1.00 87.69 333 ALA A O 1
ATOM 2489 N N . GLU A 1 334 ? 35.156 -2.965 -39.092 1.00 88.31 334 GLU A N 1
ATOM 2490 C CA . GLU A 1 334 ? 35.353 -3.445 -40.466 1.00 88.31 334 GLU A CA 1
ATOM 2491 C C . GLU A 1 334 ? 35.254 -2.306 -41.495 1.00 88.31 334 GLU A C 1
ATOM 2493 O O . GLU A 1 334 ? 36.118 -2.197 -42.366 1.00 88.31 334 GLU A O 1
ATOM 2498 N N . LEU A 1 335 ? 34.239 -1.439 -41.385 1.00 87.44 335 LEU A N 1
ATOM 2499 C CA . LEU A 1 335 ? 34.058 -0.276 -42.262 1.00 87.44 335 LEU A CA 1
ATOM 2500 C C . LEU A 1 335 ? 35.234 0.697 -42.169 1.00 87.44 335 LEU A C 1
ATOM 2502 O O . LEU A 1 335 ? 35.689 1.186 -43.195 1.00 87.44 335 LEU A O 1
ATOM 2506 N N . GLU A 1 336 ? 35.753 0.950 -40.968 1.00 86.75 336 GLU A N 1
ATOM 2507 C CA . GLU A 1 336 ? 36.931 1.796 -40.752 1.00 86.75 336 GLU A CA 1
ATOM 2508 C C . GLU A 1 336 ? 38.183 1.168 -41.392 1.00 86.75 336 GLU A C 1
ATOM 2510 O O . GLU A 1 336 ? 38.979 1.859 -42.028 1.00 86.75 336 GLU A O 1
ATOM 2515 N N . GLY A 1 337 ? 38.320 -0.161 -41.321 1.00 87.75 337 GLY A N 1
ATOM 2516 C CA . GLY A 1 337 ? 39.377 -0.897 -42.017 1.00 87.75 337 GLY A CA 1
ATOM 2517 C C . GLY A 1 337 ? 39.292 -0.790 -43.544 1.00 87.75 337 GLY A C 1
ATOM 2518 O O . GLY A 1 337 ? 40.306 -0.549 -44.200 1.00 87.75 337 GLY A O 1
ATOM 2519 N N . LEU A 1 338 ? 38.095 -0.938 -44.115 1.00 88.25 338 LEU A N 1
ATOM 2520 C CA . LEU A 1 338 ? 37.858 -0.782 -45.555 1.00 88.25 338 LEU A CA 1
ATOM 2521 C C . LEU A 1 338 ? 38.024 0.672 -46.014 1.00 88.25 338 LEU A C 1
ATOM 2523 O O . LEU A 1 338 ? 38.587 0.916 -47.077 1.00 88.25 338 LEU A O 1
ATOM 2527 N N . TYR A 1 339 ? 37.590 1.630 -45.196 1.00 88.12 339 TYR A N 1
ATOM 2528 C CA . TYR A 1 339 ? 37.783 3.056 -45.428 1.00 88.12 339 TYR A CA 1
ATOM 2529 C C . TYR A 1 339 ? 39.272 3.409 -45.521 1.00 88.12 339 TYR A C 1
ATOM 2531 O O . TYR A 1 339 ? 39.674 4.073 -46.469 1.00 88.12 339 TYR A O 1
ATOM 2539 N N . ASN A 1 340 ? 40.103 2.923 -44.592 1.00 88.44 340 ASN A N 1
ATOM 2540 C CA . ASN A 1 340 ? 41.544 3.196 -44.617 1.00 88.44 340 ASN A CA 1
ATOM 2541 C C . ASN A 1 340 ? 42.212 2.636 -45.883 1.00 88.44 340 ASN A C 1
ATOM 2543 O O . ASN A 1 340 ? 43.070 3.296 -46.458 1.00 88.44 340 ASN A O 1
ATOM 2547 N N . ARG A 1 341 ? 41.780 1.458 -46.356 1.00 88.62 341 ARG A N 1
ATOM 2548 C CA . ARG A 1 341 ? 42.241 0.900 -47.640 1.00 88.62 341 ARG A CA 1
ATOM 2549 C C . ARG A 1 341 ? 41.777 1.732 -48.833 1.00 88.62 341 ARG A C 1
ATOM 2551 O O . ARG A 1 341 ? 42.533 1.897 -49.780 1.00 88.62 341 ARG A O 1
ATOM 2558 N N . LEU A 1 342 ? 40.543 2.244 -48.799 1.00 86.19 342 LEU A N 1
ATOM 2559 C CA . LEU A 1 342 ? 40.015 3.124 -49.842 1.00 86.19 342 LEU A CA 1
ATOM 2560 C C . LEU A 1 342 ? 40.804 4.437 -49.907 1.00 86.19 342 LEU A C 1
ATOM 2562 O O . LEU A 1 342 ? 41.147 4.878 -50.999 1.00 86.19 342 LEU A O 1
ATOM 2566 N N . ASP A 1 343 ? 41.097 5.044 -48.757 1.00 85.62 343 ASP A N 1
ATOM 2567 C CA . ASP A 1 343 ? 41.902 6.265 -48.661 1.00 85.62 343 ASP A CA 1
ATOM 2568 C C . ASP A 1 343 ? 43.333 6.034 -49.179 1.00 85.62 343 ASP A C 1
ATOM 2570 O O . ASP A 1 343 ? 43.807 6.780 -50.033 1.00 85.62 343 ASP A O 1
ATOM 2574 N N . GLU A 1 344 ? 43.988 4.944 -48.765 1.00 86.25 344 GLU A N 1
ATOM 2575 C CA . GLU A 1 344 ? 45.323 4.562 -49.251 1.00 86.25 344 GLU A CA 1
ATOM 2576 C C . GLU A 1 344 ? 45.335 4.333 -50.773 1.00 86.25 344 GLU A C 1
ATOM 2578 O O . GLU A 1 344 ? 46.131 4.939 -51.493 1.00 86.25 344 GLU A O 1
ATOM 2583 N N . ALA A 1 345 ? 44.376 3.566 -51.300 1.00 85.12 345 ALA A N 1
ATOM 2584 C CA . ALA A 1 345 ? 44.243 3.339 -52.736 1.00 85.12 345 ALA A CA 1
ATOM 2585 C C . ALA A 1 345 ? 43.938 4.636 -53.512 1.00 85.12 345 ALA A C 1
ATOM 2587 O O . ALA A 1 345 ? 44.432 4.826 -54.622 1.00 85.12 345 ALA A O 1
ATOM 2588 N N . LEU A 1 346 ? 43.158 5.567 -52.945 1.00 81.94 346 LEU A N 1
ATOM 2589 C CA . LEU A 1 346 ? 42.906 6.882 -53.550 1.00 81.94 346 LEU A CA 1
ATOM 2590 C C . LEU A 1 346 ? 44.158 7.764 -53.544 1.00 81.94 346 LEU A C 1
ATOM 2592 O O . LEU A 1 346 ? 44.291 8.633 -54.414 1.00 81.94 346 LEU A O 1
ATOM 2596 N N . GLN A 1 347 ? 45.055 7.583 -52.572 1.00 80.69 347 GLN A N 1
ATOM 2597 C CA . GLN A 1 347 ? 46.332 8.289 -52.485 1.00 80.69 347 GLN A CA 1
ATOM 2598 C C . GLN A 1 347 ? 47.338 7.793 -53.529 1.00 80.69 347 GLN A C 1
ATOM 2600 O O . GLN A 1 347 ? 48.002 8.625 -54.149 1.00 80.69 347 GLN A O 1
ATOM 2605 N N . GLU A 1 348 ? 47.392 6.481 -53.760 1.00 79.44 348 GLU A N 1
ATOM 2606 C CA . GLU A 1 348 ? 48.295 5.829 -54.721 1.00 79.44 348 GLU A CA 1
ATOM 2607 C C . GLU A 1 348 ? 47.780 5.823 -56.169 1.00 79.44 348 GLU A C 1
ATOM 2609 O O . GLU A 1 348 ? 48.548 5.574 -57.101 1.00 79.44 348 GLU A O 1
ATOM 2614 N N . ALA A 1 349 ? 46.487 6.082 -56.378 1.00 76.00 349 ALA A N 1
ATOM 2615 C CA . ALA A 1 349 ? 45.889 6.051 -57.703 1.00 76.00 349 ALA A CA 1
ATOM 2616 C C . ALA A 1 349 ? 46.392 7.196 -58.605 1.00 76.00 349 ALA A C 1
ATOM 2618 O O . ALA A 1 349 ? 46.001 8.352 -58.434 1.00 76.00 349 ALA A O 1
ATOM 2619 N N . ASP A 1 350 ? 47.156 6.849 -59.645 1.00 69.00 350 ASP A N 1
ATOM 2620 C CA . ASP A 1 350 ? 47.674 7.782 -60.667 1.00 69.00 350 ASP A CA 1
ATOM 2621 C C . ASP A 1 350 ? 46.872 7.734 -61.990 1.00 69.00 350 ASP A C 1
ATOM 2623 O O . ASP A 1 350 ? 47.258 8.307 -63.012 1.00 69.00 350 ASP A O 1
ATOM 2627 N N . GLY A 1 351 ? 45.704 7.079 -61.985 1.00 62.69 351 GLY A N 1
ATOM 2628 C CA . GLY A 1 351 ? 44.796 6.991 -63.139 1.00 62.69 351 GLY A CA 1
ATOM 2629 C C . GLY A 1 351 ? 44.930 5.712 -63.974 1.00 62.69 351 GLY A C 1
ATOM 2630 O O . GLY A 1 351 ? 44.290 5.598 -65.026 1.00 62.69 351 GLY A O 1
ATOM 2631 N N . GLU A 1 352 ? 45.708 4.733 -63.507 1.00 68.44 352 GLU A N 1
ATOM 2632 C CA . GLU A 1 352 ? 45.826 3.422 -64.147 1.00 68.44 352 GLU A CA 1
ATOM 2633 C C . GLU A 1 352 ? 44.512 2.619 -64.090 1.00 68.44 352 GLU A C 1
ATOM 2635 O O . GLU A 1 352 ? 43.609 2.864 -63.285 1.00 68.44 352 GLU A O 1
ATOM 2640 N N . SER A 1 353 ? 44.346 1.676 -65.023 1.00 70.75 353 SER A N 1
ATOM 2641 C CA . SER A 1 353 ? 43.128 0.856 -65.104 1.00 70.75 353 SER A CA 1
ATOM 2642 C C . SER A 1 353 ? 42.963 -0.068 -63.898 1.00 70.75 353 SER A C 1
ATOM 2644 O O . SER A 1 353 ? 41.848 -0.196 -63.396 1.00 70.75 353 SER A O 1
ATOM 2646 N N . ASP A 1 354 ? 44.057 -0.656 -63.417 1.00 75.69 354 ASP A N 1
ATOM 2647 C CA . ASP A 1 354 ? 44.024 -1.693 -62.383 1.00 75.69 354 ASP A CA 1
ATOM 2648 C C . ASP A 1 354 ? 43.671 -1.103 -61.007 1.00 75.69 354 ASP A C 1
ATOM 2650 O O . ASP A 1 354 ? 42.752 -1.582 -60.345 1.00 75.69 354 ASP A O 1
ATOM 2654 N N . GLN A 1 355 ? 44.285 0.027 -60.640 1.00 76.00 355 GLN A N 1
ATOM 2655 C CA . GLN A 1 355 ? 43.987 0.758 -59.398 1.00 76.00 355 GLN A CA 1
ATOM 2656 C C . GLN A 1 355 ? 42.531 1.256 -59.338 1.00 76.00 355 GLN A C 1
ATOM 2658 O O . GLN A 1 355 ? 41.906 1.288 -58.281 1.00 76.00 355 GLN A O 1
ATOM 2663 N N . ARG A 1 356 ? 41.932 1.620 -60.481 1.00 73.31 356 ARG A N 1
ATOM 2664 C CA . ARG A 1 356 ? 40.511 2.016 -60.532 1.00 73.31 356 ARG A CA 1
ATOM 2665 C C . ARG A 1 356 ? 39.571 0.846 -60.283 1.00 73.31 356 ARG A C 1
ATOM 2667 O O . ARG A 1 356 ? 38.536 1.029 -59.646 1.00 73.31 356 ARG A O 1
ATOM 2674 N N . GLN A 1 357 ? 39.915 -0.331 -60.796 1.00 79.75 357 GLN A N 1
ATOM 2675 C CA . GLN A 1 357 ? 39.128 -1.536 -60.568 1.00 79.75 357 GLN A CA 1
ATOM 2676 C C . GLN A 1 357 ? 39.185 -1.953 -59.092 1.00 79.75 357 GLN A C 1
ATOM 2678 O O . GLN A 1 357 ? 38.170 -2.367 -58.534 1.00 79.75 357 GLN A O 1
ATOM 2683 N N . GLU A 1 358 ? 40.335 -1.761 -58.443 1.00 84.00 358 GLU A N 1
ATOM 2684 C CA . GLU A 1 358 ? 40.502 -1.945 -57.000 1.00 84.00 358 GLU A CA 1
ATOM 2685 C C . GLU A 1 358 ? 39.654 -0.957 -56.182 1.00 84.00 358 GLU A C 1
ATOM 2687 O O . GLU A 1 358 ? 38.885 -1.382 -55.320 1.00 84.00 358 GLU A O 1
ATOM 2692 N N . LEU A 1 359 ? 39.695 0.341 -56.507 1.00 82.75 359 LEU A N 1
ATOM 2693 C CA . LEU A 1 359 ? 38.866 1.359 -55.851 1.00 82.75 359 LEU A CA 1
ATOM 2694 C C . LEU A 1 359 ? 37.363 1.077 -55.981 1.00 82.75 359 LEU A C 1
ATOM 2696 O O . LEU A 1 359 ? 36.616 1.204 -55.012 1.00 82.75 359 LEU A O 1
ATOM 2700 N N . GLN A 1 360 ? 36.911 0.665 -57.168 1.00 81.94 360 GLN A N 1
ATOM 2701 C CA . GLN A 1 360 ? 35.520 0.255 -57.375 1.00 81.94 360 GLN A CA 1
ATOM 2702 C C . GLN A 1 360 ? 35.162 -0.972 -56.527 1.00 81.94 360 GLN A C 1
ATOM 2704 O O . GLN A 1 360 ? 34.084 -1.005 -55.937 1.00 81.94 360 GLN A O 1
ATOM 2709 N N . GLY A 1 361 ? 36.070 -1.946 -56.417 1.00 85.88 361 GLY A N 1
ATOM 2710 C CA . GLY A 1 361 ? 35.892 -3.114 -55.555 1.00 85.88 361 GLY A CA 1
ATOM 2711 C C . GLY A 1 361 ? 35.733 -2.742 -54.079 1.00 85.88 361 GLY A C 1
ATOM 2712 O O . GLY A 1 361 ? 34.807 -3.222 -53.428 1.00 85.88 361 GLY A O 1
ATOM 2713 N N . LEU A 1 362 ? 36.577 -1.840 -53.569 1.00 86.69 362 LEU A N 1
ATOM 2714 C CA . LEU A 1 362 ? 36.521 -1.373 -52.179 1.00 86.69 362 LEU A CA 1
ATOM 2715 C C . LEU A 1 362 ? 35.234 -0.601 -51.868 1.00 86.69 362 LEU A C 1
ATOM 2717 O O . LEU A 1 362 ? 34.646 -0.793 -50.804 1.00 86.69 362 LEU A O 1
ATOM 2721 N N . ILE A 1 363 ? 34.757 0.238 -52.793 1.00 84.12 363 ILE A N 1
ATOM 2722 C CA . ILE A 1 363 ? 33.475 0.936 -52.625 1.00 84.12 363 ILE A CA 1
ATOM 2723 C C . ILE A 1 363 ? 32.308 -0.050 -52.598 1.00 84.12 363 ILE A C 1
ATOM 2725 O O . ILE A 1 363 ? 31.406 0.109 -51.773 1.00 84.12 363 ILE A O 1
ATOM 2729 N N . GLU A 1 364 ? 32.313 -1.071 -53.457 1.00 85.00 364 GLU A N 1
ATOM 2730 C CA . GLU A 1 364 ? 31.257 -2.085 -53.428 1.00 85.00 364 GLU A CA 1
ATOM 2731 C C . GLU A 1 364 ? 31.290 -2.931 -52.159 1.00 85.00 364 GLU A C 1
ATOM 2733 O O . GLU A 1 364 ? 30.239 -3.265 -51.608 1.00 85.00 364 GLU A O 1
ATOM 2738 N N . GLU A 1 365 ? 32.479 -3.231 -51.641 1.00 88.06 365 GLU A N 1
ATOM 2739 C CA . GLU A 1 365 ? 32.619 -3.932 -50.369 1.00 88.06 365 GLU A CA 1
ATOM 2740 C C . GLU A 1 365 ? 32.102 -3.078 -49.198 1.00 88.06 365 GLU A C 1
ATOM 2742 O O . GLU A 1 365 ? 31.319 -3.564 -48.377 1.00 88.06 365 GLU A O 1
ATOM 2747 N N . LEU A 1 366 ? 32.447 -1.785 -49.162 1.00 84.56 366 LEU A N 1
ATOM 2748 C CA . LEU A 1 366 ? 31.906 -0.820 -48.197 1.00 84.56 366 LEU A CA 1
ATOM 2749 C C . LEU A 1 366 ? 30.378 -0.716 -48.289 1.00 84.56 366 LEU A C 1
ATOM 2751 O O . LEU A 1 366 ? 29.691 -0.726 -47.264 1.00 84.56 366 LEU A O 1
ATOM 2755 N N . ARG A 1 367 ? 29.827 -0.668 -49.508 1.00 82.25 367 ARG A N 1
ATOM 2756 C CA . ARG A 1 367 ? 28.378 -0.632 -49.740 1.00 82.25 367 ARG A CA 1
ATOM 2757 C C . ARG A 1 367 ? 27.708 -1.893 -49.201 1.00 82.25 367 ARG A C 1
ATOM 2759 O O . ARG A 1 367 ? 26.709 -1.786 -48.494 1.00 82.25 367 ARG A O 1
ATOM 2766 N N . GLY A 1 368 ? 28.269 -3.067 -49.493 1.00 83.12 368 GLY A N 1
ATOM 2767 C CA . GLY A 1 368 ? 27.747 -4.351 -49.025 1.00 83.12 368 GLY A CA 1
ATOM 2768 C C . GLY A 1 368 ? 27.756 -4.495 -47.500 1.00 83.12 368 GLY A C 1
ATOM 2769 O O . GLY A 1 368 ? 26.887 -5.158 -46.939 1.00 83.12 368 GLY A O 1
ATOM 2770 N N . ARG A 1 369 ? 28.698 -3.844 -46.807 1.00 82.75 369 ARG A N 1
ATOM 2771 C CA . ARG A 1 369 ? 28.780 -3.851 -45.335 1.00 82.75 369 ARG A CA 1
ATOM 2772 C C . ARG A 1 369 ? 27.796 -2.894 -44.656 1.00 82.75 369 ARG A C 1
ATOM 2774 O O . ARG A 1 369 ? 27.405 -3.147 -43.517 1.00 82.75 369 ARG A O 1
ATOM 2781 N N . LEU A 1 370 ? 27.363 -1.837 -45.345 1.00 74.06 370 LEU A N 1
ATOM 2782 C CA . LEU A 1 370 ? 26.351 -0.892 -44.855 1.00 74.06 370 LEU A CA 1
ATOM 2783 C C . LEU A 1 370 ? 24.905 -1.402 -45.004 1.00 74.06 370 LEU A C 1
ATOM 2785 O O . LEU A 1 370 ? 24.012 -0.866 -44.344 1.00 74.06 370 LEU A O 1
ATOM 2789 N N . GLY A 1 371 ? 24.662 -2.438 -45.819 1.00 62.28 371 GLY A N 1
ATOM 2790 C CA . GLY A 1 371 ? 23.359 -3.112 -45.937 1.00 62.28 371 GLY A CA 1
ATOM 2791 C C . GLY A 1 371 ? 23.016 -3.576 -47.338 1.00 62.28 371 GLY A C 1
ATOM 2792 O O . GLY A 1 371 ? 23.128 -2.762 -48.277 1.00 62.28 371 GLY A O 1
#

pLDDT: mean 75.56, std 23.28, range [27.53, 97.44]

Secondary structure (DSSP, 8-state):
-HHHHHHHHHHHHHHHHHHHHHHHHHHHHHHHHHHHHHHTTSS---------------------------PPP-PPP-TT-GGG-TTTTS--THHHHHHHHHHHHHHHHHHHHHHHHHHHGGG-TTHHHHHHHIIIIIIHHHHHHHHHHHHHHHHHHHHHHHHHHHHHHHHHHHHHHHHHHHHHHHHHHHHHHHHHHHHHHHHHHHHHHHHHHHHHHHHHHHHHHHHHHHHHHHHHTGGGGHHHHHHHHHHHHHHHHHHHHHHHHHHHHHHHHHHHHHHHHHHHHHHHHHHHHHHHHHHHHHHHHHHHHHHHHHHHHHHHHHHHHHHHHHHHHHHHHHHHHHHHHHHH--S-HHHHHHHHHHHHHHHHHH-